Protein AF-A0A1W6BV25-F1 (afdb_monomer_lite)

Structure (mmCIF, N/CA/C/O backbone):
data_AF-A0A1W6BV25-F1
#
_entry.id   AF-A0A1W6BV25-F1
#
loop_
_atom_site.group_PDB
_atom_site.id
_atom_site.type_symbol
_atom_site.label_atom_id
_atom_site.label_alt_id
_atom_site.label_comp_id
_atom_site.label_asym_id
_atom_site.label_entity_id
_atom_site.label_seq_id
_atom_site.pdbx_PDB_ins_code
_atom_site.Cartn_x
_atom_site.Cartn_y
_atom_site.Cartn_z
_atom_site.occupancy
_atom_site.B_iso_or_equiv
_atom_site.auth_seq_id
_atom_site.auth_comp_id
_atom_site.auth_asym_id
_atom_site.auth_atom_id
_atom_site.pdbx_PDB_model_num
ATOM 1 N N . MET A 1 1 ? 6.455 10.824 -81.832 1.00 66.94 1 MET A N 1
ATOM 2 C CA . MET A 1 1 ? 7.373 10.466 -80.732 1.00 66.94 1 MET A CA 1
ATOM 3 C C . MET A 1 1 ? 7.329 11.462 -79.568 1.00 66.94 1 MET A C 1
ATOM 5 O O . MET A 1 1 ? 6.982 11.044 -78.470 1.00 66.94 1 MET A O 1
ATOM 9 N N . ASN A 1 2 ? 7.555 12.766 -79.795 1.00 78.88 2 ASN A N 1
ATOM 10 C CA . ASN A 1 2 ? 7.594 13.779 -78.719 1.00 78.88 2 ASN A CA 1
ATOM 11 C C . ASN A 1 2 ? 6.328 13.860 -77.848 1.00 78.88 2 ASN A C 1
ATOM 13 O O . ASN A 1 2 ? 6.439 14.117 -76.657 1.00 78.88 2 ASN A O 1
ATOM 17 N N . GLU A 1 3 ? 5.134 13.603 -78.393 1.00 84.88 3 GLU A N 1
ATOM 18 C CA . GLU A 1 3 ? 3.893 13.640 -77.601 1.00 84.88 3 GLU A CA 1
ATOM 19 C C . GLU A 1 3 ? 3.804 12.504 -76.570 1.00 84.88 3 GLU A C 1
ATOM 21 O O . GLU A 1 3 ? 3.462 12.767 -75.422 1.00 84.88 3 GLU A O 1
ATOM 26 N N . ASN A 1 4 ? 4.179 11.270 -76.929 1.00 87.50 4 ASN A N 1
ATOM 27 C CA . ASN A 1 4 ? 4.155 10.134 -75.996 1.00 87.50 4 ASN A CA 1
ATOM 28 C C . ASN A 1 4 ? 5.245 10.262 -74.922 1.00 87.50 4 ASN A C 1
ATOM 30 O O . ASN A 1 4 ? 5.002 9.956 -73.757 1.00 87.50 4 ASN A O 1
ATOM 34 N N . VAL A 1 5 ? 6.424 10.763 -75.306 1.00 90.88 5 VAL A N 1
ATOM 35 C CA . VAL A 1 5 ? 7.530 11.045 -74.381 1.00 90.88 5 VAL A CA 1
ATOM 36 C C . VAL A 1 5 ? 7.138 12.145 -73.390 1.00 90.88 5 VAL A C 1
ATOM 38 O O . VAL A 1 5 ? 7.304 11.970 -72.185 1.00 90.88 5 VAL A O 1
ATOM 41 N N . ASN A 1 6 ? 6.541 13.240 -73.871 1.00 90.44 6 ASN A N 1
ATOM 42 C CA . ASN A 1 6 ? 6.071 14.329 -73.013 1.00 90.44 6 ASN A CA 1
ATOM 43 C C . ASN A 1 6 ? 4.923 13.884 -72.098 1.00 90.44 6 ASN A C 1
ATOM 45 O O . ASN A 1 6 ? 4.926 14.223 -70.919 1.00 90.44 6 ASN A O 1
ATOM 49 N N . ALA A 1 7 ? 3.981 13.084 -72.605 1.00 90.19 7 ALA A N 1
ATOM 50 C CA . ALA A 1 7 ? 2.881 12.555 -71.805 1.00 90.19 7 ALA A CA 1
ATOM 51 C C . ALA A 1 7 ? 3.373 11.624 -70.684 1.00 90.19 7 ALA A C 1
ATOM 53 O O . ALA A 1 7 ? 2.868 11.701 -69.566 1.00 90.19 7 ALA A O 1
ATOM 54 N N . PHE A 1 8 ? 4.372 10.775 -70.951 1.00 93.19 8 PHE A N 1
ATOM 55 C CA . PHE A 1 8 ? 4.992 9.947 -69.914 1.00 93.19 8 PHE A CA 1
ATOM 56 C C . PHE A 1 8 ? 5.762 10.805 -68.897 1.00 93.19 8 PHE A C 1
ATOM 58 O O . PHE A 1 8 ? 5.596 10.638 -67.690 1.00 93.19 8 PHE A O 1
ATOM 65 N N . ARG A 1 9 ? 6.531 11.794 -69.372 1.00 93.56 9 ARG A N 1
ATOM 66 C CA . ARG A 1 9 ? 7.283 12.740 -68.533 1.00 93.56 9 ARG A CA 1
ATOM 67 C C . ARG A 1 9 ? 6.384 13.550 -67.592 1.00 93.56 9 ARG A C 1
ATOM 69 O O . ARG A 1 9 ? 6.761 13.780 -66.446 1.00 93.56 9 ARG A O 1
ATOM 76 N N . GLU A 1 10 ? 5.195 13.961 -68.034 1.00 93.88 10 GLU A N 1
ATOM 77 C CA . GLU A 1 10 ? 4.224 14.673 -67.188 1.00 93.88 10 GLU A CA 1
ATOM 78 C C . GLU A 1 10 ? 3.596 13.788 -66.100 1.00 93.88 10 GLU A C 1
ATOM 80 O O . GLU A 1 10 ? 3.205 14.307 -65.056 1.00 93.88 10 GLU A O 1
ATOM 85 N N . LYS A 1 11 ? 3.540 12.464 -66.299 1.00 92.56 11 LYS A N 1
ATOM 86 C CA . LYS A 1 11 ? 3.051 11.507 -65.289 1.00 92.56 11 LYS A CA 1
ATOM 87 C C . LYS A 1 11 ? 4.073 11.209 -64.186 1.00 92.56 11 LYS A C 1
ATOM 89 O O . LYS A 1 11 ? 3.703 10.657 -63.149 1.00 92.56 11 LYS A O 1
ATOM 94 N N . LEU A 1 12 ? 5.344 11.566 -64.379 1.00 92.81 12 LEU A N 1
ATOM 95 C CA . LEU A 1 12 ? 6.364 11.450 -63.338 1.00 92.81 12 LEU A CA 1
ATOM 96 C C . LEU A 1 12 ? 6.155 12.566 -62.305 1.00 92.81 12 LEU A C 1
ATOM 98 O O . LEU A 1 12 ? 6.368 13.743 -62.581 1.00 92.81 12 LEU A O 1
ATOM 102 N N . ASN A 1 13 ? 5.740 12.196 -61.093 1.00 88.19 13 ASN A N 1
ATOM 103 C CA . ASN A 1 13 ? 5.452 13.157 -60.019 1.00 88.19 13 ASN A CA 1
ATOM 104 C C . ASN A 1 13 ? 6.712 13.737 -59.346 1.00 88.19 13 ASN A C 1
ATOM 106 O O . ASN A 1 13 ? 6.602 14.686 -58.572 1.00 88.19 13 ASN A O 1
ATOM 110 N N . ASP A 1 14 ? 7.888 13.172 -59.623 1.00 91.88 14 ASP A N 1
ATOM 111 C CA . ASP A 1 14 ? 9.171 13.591 -59.057 1.00 91.88 14 ASP A CA 1
ATOM 112 C C . ASP A 1 14 ? 10.035 14.262 -60.133 1.00 91.88 14 ASP A C 1
ATOM 114 O O . ASP A 1 14 ? 10.274 13.701 -61.205 1.00 91.88 14 ASP A O 1
ATOM 118 N N . GLU A 1 15 ? 10.518 15.467 -59.841 1.00 91.12 15 GLU A N 1
ATOM 119 C CA . GLU A 1 15 ? 11.381 16.232 -60.740 1.00 91.12 15 GLU A CA 1
ATOM 120 C C . GLU A 1 15 ? 12.754 15.560 -60.925 1.00 91.12 15 GLU A C 1
ATOM 122 O O . GLU A 1 15 ? 13.347 15.656 -61.999 1.00 91.12 15 GLU A O 1
ATOM 127 N N . ALA A 1 16 ? 13.228 14.807 -59.923 1.00 88.50 16 ALA A N 1
ATOM 128 C CA . ALA A 1 16 ? 14.435 13.995 -60.044 1.00 88.50 16 ALA A CA 1
ATOM 129 C C . ALA A 1 16 ? 14.241 12.854 -61.056 1.00 88.50 16 ALA A C 1
ATOM 131 O O . ALA A 1 16 ? 15.104 12.634 -61.904 1.00 88.50 16 ALA A O 1
ATOM 132 N N . LEU A 1 17 ? 13.077 12.189 -61.041 1.00 90.94 17 LEU A N 1
ATOM 133 C CA . LEU A 1 17 ? 12.745 11.154 -62.026 1.00 90.94 17 LEU A CA 1
ATOM 134 C C . LEU A 1 17 ? 12.591 11.732 -63.434 1.00 90.94 17 LEU A C 1
ATOM 136 O O . LEU A 1 17 ? 13.025 11.099 -64.390 1.00 90.94 17 LEU A O 1
ATOM 140 N N . LYS A 1 18 ? 12.033 12.940 -63.586 1.00 94.62 18 LYS A N 1
ATOM 141 C CA . LYS A 1 18 ? 11.995 13.609 -64.898 1.00 94.62 18 LYS A CA 1
ATOM 142 C C . LYS A 1 18 ? 13.395 13.894 -65.431 1.00 94.62 18 LYS A C 1
ATOM 144 O O . LYS A 1 18 ? 13.660 13.616 -66.592 1.00 94.62 18 LYS A O 1
ATOM 149 N N . SER A 1 19 ? 14.292 14.402 -64.585 1.00 90.69 19 SER A N 1
ATOM 150 C CA . SER A 1 19 ? 15.673 14.690 -64.989 1.00 90.69 19 SER A CA 1
ATOM 151 C C . SER A 1 19 ? 16.461 13.423 -65.343 1.00 90.69 19 SER A C 1
ATOM 153 O O . SER A 1 19 ? 17.274 13.447 -66.269 1.00 90.69 19 SER A O 1
ATOM 155 N N . GLU A 1 20 ? 16.244 12.319 -64.624 1.00 89.94 20 GLU A N 1
ATOM 156 C CA . GLU A 1 20 ? 16.843 11.024 -64.967 1.00 89.94 20 GLU A CA 1
ATOM 157 C C . GLU A 1 20 ? 16.265 10.454 -66.271 1.00 89.94 20 GLU A C 1
ATOM 159 O O . GLU A 1 20 ? 17.017 9.943 -67.100 1.00 89.94 20 GLU A O 1
ATOM 164 N N . PHE A 1 21 ? 14.954 10.592 -66.489 1.00 93.94 21 PHE A N 1
ATOM 165 C CA . PHE A 1 21 ? 14.294 10.189 -67.731 1.00 93.94 21 PHE A CA 1
ATOM 166 C C . PHE A 1 21 ? 14.814 10.980 -68.941 1.00 93.94 21 PHE A C 1
ATOM 168 O O . PHE A 1 21 ? 15.122 10.386 -69.973 1.00 93.94 21 PHE A O 1
ATOM 175 N N . ASP A 1 22 ? 14.992 12.296 -68.801 1.00 92.50 22 ASP A N 1
ATOM 176 C CA . ASP A 1 22 ? 15.565 13.153 -69.846 1.00 92.50 22 ASP A CA 1
ATOM 177 C C . ASP A 1 22 ? 17.017 12.743 -70.173 1.00 92.50 22 ASP A C 1
ATOM 179 O O . ASP A 1 22 ? 17.391 12.653 -71.342 1.00 92.50 22 ASP A O 1
ATOM 183 N N . SER A 1 23 ? 17.813 12.390 -69.153 1.00 88.00 23 SER A N 1
ATOM 184 C CA . SER A 1 23 ? 19.194 11.904 -69.336 1.00 88.00 23 SER A CA 1
ATOM 185 C C . SER A 1 23 ? 19.249 10.538 -70.040 1.00 88.00 23 SER A C 1
ATOM 187 O O . SER A 1 23 ? 20.166 10.257 -70.817 1.00 88.00 23 SER A O 1
ATOM 189 N N . LEU A 1 24 ? 18.258 9.674 -69.791 1.00 89.69 24 LEU A N 1
ATOM 190 C CA . LEU A 1 24 ? 18.098 8.404 -70.501 1.00 89.69 24 LEU A CA 1
ATOM 191 C C . LEU A 1 24 ? 17.751 8.609 -71.977 1.00 89.69 24 LEU A C 1
ATOM 193 O O . LEU A 1 24 ? 18.294 7.902 -72.822 1.00 89.69 24 LEU A O 1
ATOM 197 N N . LEU A 1 25 ? 16.886 9.572 -72.301 1.00 88.75 25 LEU A N 1
ATOM 198 C CA . LEU A 1 25 ? 16.549 9.898 -73.690 1.00 88.75 25 LEU A CA 1
ATOM 199 C C . LEU A 1 25 ? 17.757 10.452 -74.451 1.00 88.75 25 LEU A C 1
ATOM 201 O O . LEU A 1 25 ? 18.022 10.011 -75.567 1.00 88.75 25 LEU A O 1
ATOM 205 N N . GLU A 1 26 ? 18.536 11.336 -73.827 1.00 87.56 26 GLU A N 1
ATOM 206 C CA . GLU A 1 26 ? 19.781 11.856 -74.409 1.00 87.56 26 GLU A CA 1
ATOM 207 C C . GLU A 1 26 ? 20.812 10.736 -74.642 1.00 87.56 26 GLU A C 1
ATOM 209 O O . GLU A 1 26 ? 21.508 10.703 -75.659 1.00 87.56 26 GLU A O 1
ATOM 214 N N . SER A 1 27 ? 20.873 9.751 -73.742 1.00 83.81 27 SER A N 1
ATOM 215 C CA . SER A 1 27 ? 21.713 8.559 -73.930 1.00 83.81 27 SER A CA 1
ATOM 216 C C . SER A 1 27 ? 21.221 7.676 -75.089 1.00 83.81 27 SER A C 1
ATOM 218 O O . SER A 1 27 ? 22.029 7.019 -75.751 1.00 83.81 27 SER A O 1
ATOM 220 N N . LEU A 1 28 ? 19.909 7.673 -75.358 1.00 81.81 28 LEU A N 1
ATOM 221 C CA . LEU A 1 28 ? 19.274 6.872 -76.413 1.00 81.81 28 LEU A CA 1
ATOM 222 C C . LEU A 1 28 ? 19.534 7.444 -77.794 1.00 81.81 28 LEU A C 1
ATOM 224 O O . LEU A 1 28 ? 19.819 6.683 -78.719 1.00 81.81 28 LEU A O 1
ATOM 228 N N . GLU A 1 29 ? 19.527 8.767 -77.916 1.00 80.19 29 GLU A N 1
ATOM 229 C CA . GLU A 1 29 ? 19.915 9.458 -79.146 1.00 80.19 29 GLU A CA 1
ATOM 230 C C . GLU A 1 29 ? 21.387 9.215 -79.512 1.00 80.19 29 GLU A C 1
ATOM 232 O O . GLU A 1 29 ? 21.721 9.152 -80.694 1.00 80.19 29 GLU A O 1
ATOM 237 N N . ASN A 1 30 ? 22.253 8.988 -78.520 1.00 80.44 30 ASN A N 1
ATOM 238 C CA . ASN A 1 30 ? 23.682 8.748 -78.726 1.00 80.44 30 ASN A CA 1
ATOM 239 C C . ASN A 1 30 ? 24.064 7.264 -78.956 1.00 80.44 30 ASN A C 1
ATOM 241 O O . ASN A 1 30 ? 25.251 6.961 -79.022 1.00 80.44 30 ASN A O 1
ATOM 245 N N . GLU A 1 31 ? 23.096 6.342 -79.094 1.00 72.88 31 GLU A N 1
ATOM 246 C CA . GLU A 1 31 ? 23.300 4.875 -79.207 1.00 72.88 31 GLU A CA 1
ATOM 247 C C . GLU A 1 31 ? 24.013 4.226 -77.986 1.00 72.88 31 GLU A C 1
ATOM 249 O O . GLU A 1 31 ? 24.563 3.129 -78.088 1.00 72.88 31 GLU A O 1
ATOM 254 N N . ILE A 1 32 ? 23.967 4.849 -76.797 1.00 65.94 32 ILE A N 1
ATOM 255 C CA . ILE A 1 32 ? 24.616 4.352 -75.564 1.00 65.94 32 ILE A CA 1
ATOM 256 C C . ILE A 1 32 ? 23.557 4.044 -74.490 1.00 65.94 32 ILE A C 1
ATOM 258 O O . ILE A 1 32 ? 23.618 4.563 -73.376 1.00 65.94 32 ILE A O 1
ATOM 262 N N . LEU A 1 33 ? 22.564 3.194 -74.784 1.00 74.69 33 LEU A N 1
ATOM 263 C CA . LEU A 1 33 ? 21.790 2.572 -73.697 1.00 74.69 33 LEU A CA 1
ATOM 264 C C . LEU A 1 33 ? 22.342 1.200 -73.368 1.00 74.69 33 LEU A C 1
ATOM 266 O O . LEU A 1 33 ? 22.207 0.258 -74.145 1.00 74.69 33 LEU A O 1
ATOM 270 N N . SER A 1 34 ? 22.894 1.081 -72.164 1.00 80.50 34 SER A N 1
ATOM 271 C CA . SER A 1 34 ? 23.005 -0.208 -71.501 1.00 80.50 34 SER A CA 1
ATOM 272 C C . SER A 1 34 ? 21.633 -0.612 -70.950 1.00 80.50 34 SER A C 1
ATOM 274 O O . SER A 1 34 ? 20.889 0.217 -70.418 1.00 80.50 34 SER A O 1
ATOM 276 N N . ASP A 1 35 ? 21.311 -1.906 -71.023 1.00 84.44 35 ASP A N 1
ATOM 277 C CA . ASP A 1 35 ? 20.112 -2.461 -70.377 1.00 84.44 35 ASP A CA 1
ATOM 278 C C . ASP A 1 35 ? 20.118 -2.206 -68.855 1.00 84.44 35 ASP A C 1
ATOM 280 O O . ASP A 1 35 ? 19.070 -2.133 -68.218 1.00 84.44 35 ASP A O 1
ATOM 284 N N . GLU A 1 36 ? 21.302 -2.010 -68.270 1.00 85.12 36 GLU A N 1
ATOM 285 C CA . GLU A 1 36 ? 21.489 -1.670 -66.861 1.00 85.12 36 GLU A CA 1
ATOM 286 C C . GLU A 1 36 ? 20.904 -0.294 -66.505 1.00 85.12 36 GLU A C 1
ATOM 288 O O . GLU A 1 36 ? 20.168 -0.187 -65.524 1.00 85.12 36 GLU A O 1
ATOM 293 N N . ASN A 1 37 ? 21.127 0.734 -67.334 1.00 84.06 37 ASN A N 1
ATOM 294 C CA . ASN A 1 37 ? 20.572 2.073 -67.101 1.00 84.06 37 ASN A CA 1
ATOM 295 C C . ASN A 1 37 ? 19.041 2.090 -67.256 1.00 84.06 37 ASN A C 1
ATOM 297 O O . ASN A 1 37 ? 18.346 2.747 -66.479 1.00 84.06 37 ASN A O 1
ATOM 301 N N . VAL A 1 38 ? 18.509 1.324 -68.218 1.00 89.00 38 VAL A N 1
ATOM 302 C CA . VAL A 1 38 ? 17.057 1.142 -68.408 1.00 89.00 38 VAL A CA 1
ATOM 303 C C . VAL A 1 38 ? 16.435 0.487 -67.177 1.00 89.00 38 VAL A C 1
ATOM 305 O O . VAL A 1 38 ? 15.445 0.984 -66.642 1.00 89.00 38 VAL A O 1
ATOM 308 N N . ASN A 1 39 ? 17.028 -0.611 -66.704 1.00 89.06 39 ASN A N 1
ATOM 309 C CA . ASN A 1 39 ? 16.516 -1.359 -65.559 1.00 89.06 39 ASN A CA 1
ATOM 310 C C . ASN A 1 39 ? 16.614 -0.555 -64.257 1.00 89.06 39 ASN A C 1
ATOM 312 O O . ASN A 1 39 ? 15.683 -0.580 -63.453 1.00 89.06 39 ASN A O 1
ATOM 316 N N . ALA A 1 40 ? 17.697 0.204 -64.068 1.00 87.62 40 ALA A N 1
ATOM 317 C CA . ALA A 1 40 ? 17.875 1.056 -62.898 1.00 87.62 40 ALA A CA 1
ATOM 318 C C . ALA A 1 40 ? 16.790 2.140 -62.801 1.00 87.62 40 ALA A C 1
ATOM 320 O O . ALA A 1 40 ? 16.255 2.374 -61.719 1.00 87.62 40 ALA A O 1
ATOM 321 N N . PHE A 1 41 ? 16.426 2.775 -63.919 1.00 91.81 41 PHE A N 1
ATOM 322 C CA . PHE A 1 41 ? 15.326 3.741 -63.938 1.00 91.81 41 PHE A CA 1
ATOM 323 C C . PHE A 1 41 ? 13.962 3.067 -63.761 1.00 91.81 41 PHE A C 1
ATOM 325 O O . PHE A 1 41 ? 13.136 3.538 -62.979 1.00 91.81 41 PHE A O 1
ATOM 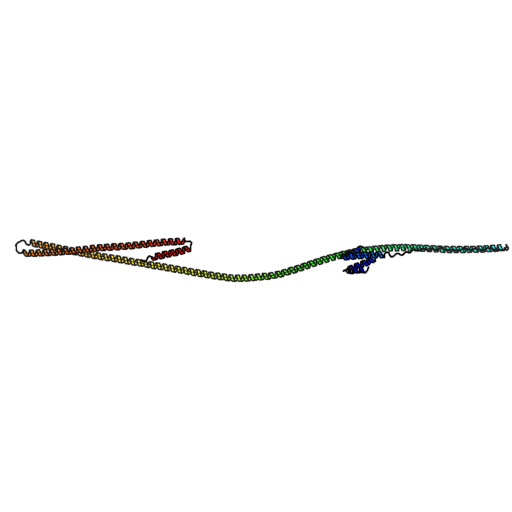332 N N . ARG A 1 42 ? 13.749 1.919 -64.415 1.00 92.88 42 ARG A N 1
ATOM 333 C CA . ARG A 1 42 ? 12.519 1.125 -64.299 1.00 92.88 42 ARG A CA 1
ATOM 334 C C . ARG A 1 42 ? 12.214 0.733 -62.852 1.00 92.88 42 ARG A C 1
ATOM 336 O O . ARG A 1 42 ? 11.060 0.814 -62.443 1.00 92.88 42 ARG A O 1
ATOM 343 N N . GLU A 1 43 ? 13.216 0.351 -62.060 1.00 92.75 43 GLU A N 1
ATOM 344 C CA . GLU A 1 43 ? 13.011 -0.006 -60.647 1.00 92.75 43 GLU A CA 1
ATOM 345 C C . GLU A 1 43 ? 12.679 1.186 -59.740 1.00 92.75 43 GLU A C 1
ATOM 347 O O . GLU A 1 43 ? 12.042 1.001 -58.705 1.00 92.75 43 GLU A O 1
ATOM 352 N N . LYS A 1 44 ? 13.037 2.416 -60.134 1.00 90.69 44 LYS A N 1
ATOM 353 C CA . LYS A 1 44 ? 12.674 3.634 -59.390 1.00 90.69 44 LYS A CA 1
ATOM 354 C C . LYS A 1 44 ? 11.226 4.080 -59.624 1.00 90.69 44 LYS A C 1
ATOM 356 O O . LYS A 1 44 ? 10.721 4.929 -58.889 1.00 90.69 44 LYS A O 1
ATOM 361 N N . LEU A 1 45 ? 10.541 3.525 -60.626 1.00 91.88 45 LEU A N 1
ATOM 362 C CA . LEU A 1 45 ? 9.115 3.762 -60.834 1.00 91.88 45 LEU A CA 1
ATOM 363 C C . LEU A 1 45 ? 8.316 2.958 -59.798 1.00 91.88 45 LEU A C 1
ATOM 365 O O . LEU A 1 45 ? 8.250 1.735 -59.856 1.00 91.88 45 LEU A O 1
ATOM 369 N N . ASN A 1 46 ? 7.684 3.648 -58.848 1.00 87.25 46 ASN A N 1
ATOM 370 C CA . ASN A 1 46 ? 6.938 3.010 -57.752 1.00 87.25 46 ASN A CA 1
ATOM 371 C C . ASN A 1 46 ? 5.566 2.439 -58.165 1.00 87.25 46 ASN A C 1
ATOM 373 O O . ASN A 1 46 ? 4.905 1.799 -57.349 1.00 87.25 46 ASN A O 1
ATOM 377 N N . ASP A 1 47 ? 5.122 2.689 -59.399 1.00 91.88 47 ASP A N 1
ATOM 378 C CA . ASP A 1 47 ? 3.830 2.246 -59.926 1.00 91.88 47 ASP A CA 1
ATOM 379 C C . ASP A 1 47 ? 4.040 1.265 -61.086 1.00 91.88 47 ASP A C 1
ATOM 381 O O . ASP A 1 47 ? 4.706 1.580 -62.075 1.00 91.88 47 ASP A O 1
ATOM 385 N N . GLU A 1 48 ? 3.444 0.079 -60.976 1.00 91.69 48 GLU A N 1
ATOM 386 C CA . GLU A 1 48 ? 3.514 -0.967 -61.998 1.00 91.69 48 GLU A CA 1
ATOM 387 C C . GLU A 1 48 ? 2.862 -0.523 -63.320 1.00 91.69 48 GLU A C 1
ATOM 389 O O . GLU A 1 48 ? 3.305 -0.922 -64.399 1.00 91.69 48 GLU A O 1
ATOM 394 N N . ALA A 1 49 ? 1.858 0.362 -63.263 1.00 90.12 49 ALA A N 1
ATOM 395 C CA . ALA A 1 49 ? 1.269 0.966 -64.454 1.00 90.12 49 ALA A CA 1
ATOM 396 C C . ALA A 1 49 ? 2.274 1.881 -65.173 1.00 90.12 49 ALA A C 1
ATOM 398 O O . ALA A 1 49 ? 2.369 1.841 -66.399 1.00 90.12 49 ALA A O 1
ATOM 399 N N . LEU A 1 50 ? 3.083 2.641 -64.423 1.00 90.69 50 LEU A N 1
ATOM 400 C CA . LEU A 1 50 ? 4.156 3.462 -64.993 1.00 90.69 50 LEU A CA 1
ATOM 401 C C . LEU A 1 50 ? 5.295 2.601 -65.544 1.00 90.69 50 LEU A C 1
ATOM 403 O O . LEU A 1 50 ? 5.821 2.929 -66.604 1.00 90.69 50 LEU A O 1
ATOM 407 N N . LYS A 1 51 ? 5.645 1.483 -64.889 1.00 94.56 51 LYS A N 1
ATOM 408 C CA . LYS A 1 51 ? 6.620 0.519 -65.434 1.00 94.56 51 LYS A CA 1
ATOM 409 C C . LYS A 1 51 ? 6.152 -0.042 -66.781 1.00 94.56 51 LYS A C 1
ATOM 411 O O . LYS A 1 51 ? 6.919 -0.055 -67.737 1.00 94.56 51 LYS A O 1
ATOM 416 N N . SER A 1 52 ? 4.882 -0.437 -66.885 1.00 91.50 52 SER A N 1
ATOM 417 C CA . SER A 1 52 ? 4.315 -0.979 -68.127 1.00 91.50 52 SER A CA 1
ATOM 418 C C . SER A 1 52 ? 4.201 0.064 -69.251 1.00 91.50 52 SER A C 1
ATOM 420 O O . SER A 1 52 ? 4.471 -0.251 -70.415 1.00 91.50 52 SER A O 1
ATOM 422 N N . GLU A 1 53 ? 3.840 1.311 -68.924 1.00 92.19 53 GLU A N 1
ATOM 423 C CA . GLU A 1 53 ? 3.844 2.415 -69.893 1.00 92.19 53 GLU A CA 1
ATOM 424 C C . GLU A 1 53 ? 5.266 2.759 -70.364 1.00 92.19 53 GLU A C 1
ATOM 426 O O . GLU A 1 53 ? 5.471 2.983 -71.559 1.00 92.19 53 GLU A O 1
ATOM 431 N N . PHE A 1 54 ? 6.251 2.746 -69.459 1.00 94.81 54 PHE A N 1
ATOM 432 C CA . PHE A 1 54 ? 7.663 2.954 -69.786 1.00 94.81 54 PHE A CA 1
ATOM 433 C C . PHE A 1 54 ? 8.198 1.868 -70.727 1.00 94.81 54 PHE A C 1
ATOM 435 O O . PHE A 1 54 ? 8.820 2.192 -71.737 1.00 94.81 54 PHE A O 1
ATOM 442 N N . ASP A 1 55 ? 7.902 0.594 -70.450 1.00 93.00 55 ASP A N 1
ATOM 443 C CA . ASP A 1 55 ? 8.319 -0.533 -71.294 1.00 93.00 55 ASP A CA 1
ATOM 444 C C . ASP A 1 55 ? 7.729 -0.409 -72.717 1.00 93.00 55 ASP A C 1
ATOM 446 O O . ASP A 1 55 ? 8.445 -0.568 -73.709 1.00 93.00 55 ASP A O 1
ATOM 450 N N . SER A 1 56 ? 6.451 -0.019 -72.830 1.00 92.69 56 SER A N 1
ATOM 451 C CA . SER A 1 56 ? 5.782 0.216 -74.125 1.00 92.69 56 SER A CA 1
ATOM 452 C C . SER A 1 56 ? 6.381 1.404 -74.893 1.00 92.69 56 SER A C 1
ATOM 454 O O . SER A 1 56 ? 6.497 1.376 -76.125 1.00 92.69 56 SER A O 1
ATOM 456 N N . LEU A 1 57 ? 6.772 2.463 -74.174 1.00 92.50 57 LEU A N 1
ATOM 457 C CA . LEU A 1 57 ? 7.459 3.619 -74.745 1.00 92.50 57 LEU A CA 1
ATOM 458 C C . LEU A 1 57 ? 8.842 3.214 -75.279 1.00 92.50 57 LEU A C 1
ATOM 460 O O . LEU A 1 57 ? 9.182 3.563 -76.407 1.00 92.50 57 LEU A O 1
ATOM 464 N N . LEU A 1 58 ? 9.611 2.440 -74.509 1.00 89.75 58 LEU A N 1
ATOM 465 C CA . LEU A 1 58 ? 10.948 1.979 -74.888 1.00 89.75 58 LEU A CA 1
ATOM 466 C C . LEU A 1 58 ? 10.914 1.076 -76.131 1.00 89.75 58 LEU A C 1
ATOM 468 O O . LEU A 1 58 ? 11.757 1.205 -77.019 1.00 89.75 58 LEU A O 1
ATOM 472 N N . GLU A 1 59 ? 9.926 0.185 -76.219 1.00 89.81 59 GLU A N 1
ATOM 473 C CA . GLU A 1 59 ? 9.725 -0.682 -77.384 1.00 89.81 59 GLU A CA 1
ATOM 474 C C . GLU A 1 59 ? 9.377 0.132 -78.640 1.00 89.81 59 GLU A C 1
ATOM 476 O O . GLU A 1 59 ? 9.935 -0.109 -79.712 1.00 89.81 59 GLU A O 1
ATOM 481 N N . SER A 1 60 ? 8.547 1.172 -78.490 1.00 88.25 60 SER A N 1
ATOM 482 C CA . SER A 1 60 ? 8.229 2.110 -79.575 1.00 88.25 60 SER A CA 1
ATOM 483 C C . SER A 1 60 ? 9.465 2.892 -80.045 1.00 88.25 60 SER A C 1
ATOM 485 O O . SER A 1 60 ? 9.688 3.020 -81.248 1.00 88.25 60 SER A O 1
ATOM 487 N N . LEU A 1 61 ? 10.306 3.359 -79.112 1.00 85.25 61 LEU A N 1
ATOM 488 C CA . LEU A 1 61 ? 11.553 4.077 -79.408 1.00 85.25 61 LEU A CA 1
ATOM 489 C C . LEU A 1 61 ? 12.564 3.195 -80.162 1.00 85.25 61 LEU A C 1
ATOM 491 O O . LEU A 1 61 ? 13.151 3.630 -81.154 1.00 85.25 61 LEU A O 1
ATOM 495 N N . LYS A 1 62 ? 12.729 1.933 -79.740 1.00 84.25 62 LYS A N 1
ATOM 496 C CA . LYS A 1 62 ? 13.607 0.957 -80.413 1.00 84.25 62 LYS A CA 1
ATOM 497 C C . LYS A 1 62 ? 13.105 0.597 -81.815 1.00 84.25 62 LYS A C 1
ATOM 499 O O . LYS A 1 62 ? 13.909 0.443 -82.736 1.00 84.25 62 LYS A O 1
ATOM 504 N N . ALA A 1 63 ? 11.788 0.466 -81.996 1.00 81.44 63 ALA A N 1
ATOM 505 C CA . ALA A 1 63 ? 11.195 0.194 -83.304 1.00 81.44 63 ALA A CA 1
ATOM 506 C C . ALA A 1 63 ? 11.459 1.339 -84.300 1.00 81.44 63 ALA A C 1
ATOM 508 O O . ALA A 1 63 ? 11.804 1.077 -85.452 1.00 81.44 63 ALA A O 1
ATOM 509 N N . GLU A 1 64 ? 11.369 2.593 -83.846 1.00 77.62 64 GLU A N 1
ATOM 510 C CA . GLU A 1 64 ? 11.567 3.778 -84.688 1.00 77.62 64 GLU A CA 1
ATOM 511 C C . GLU A 1 64 ? 13.050 3.991 -85.070 1.00 77.62 64 GLU A C 1
ATOM 513 O O . GLU A 1 64 ? 13.350 4.311 -86.226 1.00 77.62 64 GLU A O 1
ATOM 518 N N . GLN A 1 65 ? 13.990 3.700 -84.157 1.00 73.69 65 GLN A N 1
ATOM 519 C CA . GLN A 1 65 ? 15.439 3.703 -84.436 1.00 73.69 65 GLN A CA 1
ATOM 520 C C . GLN A 1 65 ? 15.826 2.712 -85.545 1.00 73.69 65 GLN A C 1
ATOM 522 O O . GLN A 1 65 ? 16.614 3.040 -86.435 1.00 73.69 65 GLN A O 1
ATOM 527 N N . ASN A 1 66 ? 15.229 1.517 -85.545 1.00 69.44 66 ASN A N 1
ATOM 528 C CA . ASN A 1 66 ? 15.496 0.509 -86.572 1.00 69.44 66 ASN A CA 1
ATOM 529 C C . ASN A 1 66 ? 14.975 0.922 -87.959 1.00 69.44 66 ASN A C 1
ATOM 531 O O . ASN A 1 66 ? 15.594 0.582 -88.963 1.00 69.44 66 ASN A O 1
ATOM 535 N N . THR A 1 67 ? 13.904 1.718 -88.041 1.00 66.56 67 THR A N 1
ATOM 536 C CA . THR A 1 67 ? 13.404 2.251 -89.322 1.00 66.56 67 THR A CA 1
ATOM 537 C C . THR A 1 67 ? 14.245 3.384 -89.919 1.00 66.56 67 THR A C 1
ATOM 539 O O . THR A 1 67 ? 14.155 3.613 -91.123 1.00 66.56 67 THR A O 1
ATOM 542 N N . GLN A 1 68 ? 15.086 4.079 -89.141 1.00 58.94 68 GLN A N 1
ATOM 543 C CA . GLN A 1 68 ? 15.968 5.136 -89.671 1.00 58.94 68 GLN A CA 1
ATOM 544 C C . GLN A 1 68 ? 17.301 4.603 -90.231 1.00 58.94 68 GLN A C 1
ATOM 546 O O . GLN A 1 68 ? 17.933 5.276 -91.049 1.00 58.94 68 GLN A O 1
ATOM 551 N N . LYS A 1 69 ? 17.715 3.383 -89.856 1.00 55.09 69 LYS A N 1
ATOM 552 C CA . LYS A 1 69 ? 18.999 2.785 -90.273 1.00 55.09 69 LYS A CA 1
ATOM 553 C C . LYS A 1 69 ? 18.983 2.194 -91.696 1.00 55.09 69 LYS A C 1
ATOM 555 O O . LYS A 1 69 ? 20.046 2.003 -92.276 1.00 55.09 69 LYS A O 1
ATOM 560 N N . ASP A 1 70 ? 17.803 2.007 -92.295 1.00 48.03 70 ASP A N 1
ATOM 561 C CA . ASP A 1 70 ? 17.618 1.388 -93.623 1.00 48.03 70 ASP A CA 1
ATOM 562 C C . ASP A 1 70 ? 17.563 2.377 -94.813 1.00 48.03 70 ASP A C 1
ATOM 564 O O . ASP A 1 70 ? 17.331 1.972 -95.952 1.00 48.03 70 ASP A O 1
ATOM 568 N N . THR A 1 71 ? 17.811 3.677 -94.600 1.00 49.53 71 THR A N 1
ATOM 569 C CA . THR A 1 71 ? 17.707 4.705 -95.668 1.00 49.53 71 THR A CA 1
ATOM 570 C C . THR A 1 71 ? 19.000 5.435 -96.055 1.00 49.53 71 THR A C 1
ATOM 572 O O . THR A 1 71 ? 18.933 6.444 -96.754 1.00 49.53 71 THR A O 1
ATOM 575 N N . ALA A 1 72 ? 20.190 4.940 -95.700 1.00 41.03 72 ALA A N 1
ATOM 576 C CA . ALA A 1 72 ? 21.449 5.589 -96.093 1.00 41.03 72 ALA A CA 1
ATOM 577 C C . ALA A 1 72 ? 22.469 4.614 -96.706 1.00 41.03 72 ALA A C 1
ATOM 579 O O . ALA A 1 72 ? 23.320 4.060 -96.017 1.00 41.03 72 ALA A O 1
ATOM 580 N N . GLN A 1 73 ? 22.431 4.469 -98.033 1.00 38.66 73 GLN A N 1
ATOM 581 C CA . GLN A 1 73 ? 23.525 3.903 -98.824 1.00 38.66 73 GLN A CA 1
ATOM 582 C C . GLN A 1 73 ? 23.815 4.830 -100.017 1.00 38.66 73 GLN A C 1
ATOM 584 O O . GLN A 1 73 ? 22.895 5.116 -100.785 1.00 38.66 73 GLN A O 1
ATOM 589 N N . PRO A 1 74 ? 25.068 5.278 -100.223 1.00 43.75 74 PRO A N 1
ATOM 590 C CA . PRO A 1 74 ? 25.521 5.724 -101.529 1.00 43.75 74 PRO A CA 1
ATOM 591 C C . PRO A 1 74 ? 26.604 4.796 -102.096 1.00 43.75 74 PRO A C 1
ATOM 593 O O . PRO A 1 74 ? 27.610 4.484 -101.460 1.00 43.75 74 PRO A O 1
ATOM 596 N N . ASP A 1 75 ? 26.340 4.382 -103.329 1.00 43.88 75 ASP A N 1
ATOM 597 C CA . ASP A 1 75 ? 27.251 3.829 -104.330 1.00 43.88 75 ASP A CA 1
ATOM 598 C C . ASP A 1 75 ? 28.349 4.853 -104.694 1.00 43.88 75 ASP A C 1
ATOM 600 O O . ASP A 1 75 ? 28.047 6.047 -104.676 1.00 43.88 75 ASP A O 1
ATOM 604 N N . LEU A 1 76 ? 29.569 4.412 -105.059 1.00 36.84 76 LEU A N 1
ATOM 605 C CA . LEU A 1 76 ? 30.440 5.045 -106.080 1.00 36.84 76 LEU A CA 1
ATOM 606 C C . LEU A 1 76 ? 31.799 4.322 -106.266 1.00 36.84 76 LEU A C 1
ATOM 608 O O . LEU A 1 76 ? 32.599 4.179 -105.341 1.00 36.84 76 LEU A O 1
ATOM 612 N N . GLN A 1 77 ? 32.044 3.916 -107.518 1.00 40.44 77 GLN A N 1
ATOM 613 C CA . GLN A 1 77 ? 33.299 3.438 -108.124 1.00 40.44 77 GLN A CA 1
ATOM 614 C C . GLN A 1 77 ? 34.114 4.595 -108.775 1.00 40.44 77 GLN A C 1
ATOM 616 O O . GLN A 1 77 ? 33.619 5.715 -108.843 1.00 40.44 77 GLN A O 1
ATOM 621 N N . GLU A 1 78 ? 35.293 4.254 -109.347 1.00 33.41 78 GLU A N 1
ATOM 622 C CA . GLU A 1 78 ? 36.203 5.005 -110.271 1.00 33.41 78 GLU A CA 1
ATOM 623 C C . GLU A 1 78 ? 37.275 5.933 -109.638 1.00 33.41 78 GLU A C 1
ATOM 625 O O . GLU A 1 78 ? 36.989 6.670 -108.709 1.00 33.41 78 GLU A O 1
ATOM 630 N N . SER A 1 79 ? 38.547 6.033 -110.080 1.00 36.16 79 SER A N 1
ATOM 631 C CA . SER A 1 79 ? 39.260 5.619 -111.312 1.00 36.16 79 SER A CA 1
ATOM 632 C C . SER A 1 79 ? 40.806 5.730 -111.168 1.00 36.16 79 SER A C 1
ATOM 634 O O . SER A 1 79 ? 41.310 6.588 -110.445 1.00 36.16 79 SER A O 1
ATOM 636 N N . GLU A 1 80 ? 41.559 4.906 -111.915 1.00 36.44 80 GLU A N 1
ATOM 637 C CA . GLU A 1 80 ? 43.009 5.018 -112.205 1.00 36.44 80 GLU A CA 1
ATOM 638 C C . GLU A 1 80 ? 43.269 5.826 -113.500 1.00 36.44 80 GLU A C 1
ATOM 640 O O . GLU A 1 80 ? 42.438 5.797 -114.409 1.00 36.44 80 GLU A O 1
ATOM 645 N N . LYS A 1 81 ? 44.450 6.466 -113.662 1.00 36.84 81 LYS A N 1
ATOM 646 C CA . LYS A 1 81 ? 44.973 6.888 -114.988 1.00 36.84 81 LYS A CA 1
ATOM 647 C C . LYS A 1 81 ? 46.512 6.984 -115.091 1.00 36.84 81 LYS A C 1
ATOM 649 O O . LYS A 1 81 ? 47.163 7.703 -114.339 1.00 36.84 81 LYS A O 1
ATOM 654 N N . GLN A 1 82 ? 47.032 6.289 -116.109 1.00 36.75 82 GLN A N 1
ATOM 655 C CA . GLN A 1 82 ? 48.394 6.216 -116.682 1.00 36.75 82 GLN A CA 1
ATOM 656 C C . GLN A 1 82 ? 48.832 7.464 -117.487 1.00 36.75 82 GLN A C 1
ATOM 658 O O . GLN A 1 82 ? 47.988 8.197 -118.008 1.00 36.75 82 GLN A O 1
ATOM 663 N N . LYS A 1 83 ? 50.153 7.622 -117.721 1.00 33.75 83 LYS A N 1
ATOM 664 C CA . LYS A 1 83 ? 50.720 8.428 -118.829 1.00 33.75 83 LYS A CA 1
ATOM 665 C C . LYS A 1 83 ? 52.085 7.900 -119.330 1.00 33.75 83 LYS A C 1
ATOM 667 O O . LYS A 1 83 ? 52.994 7.708 -118.529 1.00 33.75 83 LYS A O 1
ATOM 672 N N . ASP A 1 84 ? 52.188 7.715 -120.650 1.00 32.94 84 ASP A N 1
ATOM 673 C CA . ASP A 1 84 ? 53.344 7.264 -121.461 1.00 32.94 84 ASP A CA 1
ATOM 674 C C . ASP A 1 84 ? 54.361 8.383 -121.828 1.00 32.94 84 ASP A C 1
ATOM 676 O O . ASP A 1 84 ? 54.000 9.566 -121.774 1.00 32.94 84 ASP A O 1
ATOM 680 N N . PRO A 1 85 ? 55.593 8.044 -122.292 1.00 44.50 85 PRO A N 1
ATOM 681 C CA . PRO A 1 85 ? 56.618 8.984 -122.773 1.00 44.50 85 PRO A CA 1
ATOM 682 C C . PRO A 1 85 ? 56.740 9.068 -124.319 1.00 44.50 85 PRO A C 1
ATOM 684 O O . PRO A 1 85 ? 56.452 8.113 -125.037 1.00 44.50 85 PRO A O 1
ATOM 687 N N . GLN A 1 86 ? 57.239 10.199 -124.844 1.00 35.41 86 GLN A N 1
ATOM 688 C CA . GLN A 1 86 ? 57.541 10.423 -126.273 1.00 35.41 86 GLN A CA 1
ATOM 689 C C . GLN A 1 86 ? 59.031 10.733 -126.526 1.00 35.41 86 GLN A C 1
ATOM 691 O O . GLN A 1 86 ? 59.631 11.544 -125.825 1.00 35.41 86 GLN A O 1
ATOM 696 N N . SER A 1 87 ? 59.577 10.144 -127.599 1.00 41.59 87 SER A N 1
ATOM 697 C CA . SER A 1 87 ? 60.861 10.454 -128.257 1.00 41.59 87 SER A CA 1
ATOM 698 C C . SER A 1 87 ? 60.605 10.974 -129.684 1.00 41.59 87 SER A C 1
ATOM 700 O O . SER A 1 87 ? 59.651 10.523 -130.319 1.00 41.59 87 SER A O 1
ATOM 702 N N . PRO A 1 88 ? 61.470 11.845 -130.231 1.00 45.00 88 PRO A N 1
ATOM 703 C CA . PRO A 1 88 ? 61.756 11.880 -131.682 1.00 45.00 88 PRO A CA 1
ATOM 704 C C . PRO A 1 88 ? 63.260 12.151 -131.956 1.00 45.00 88 PRO A C 1
ATOM 706 O O . PRO A 1 88 ? 63.979 12.541 -131.046 1.00 45.00 88 PRO A O 1
ATOM 709 N N . HIS A 1 89 ? 63.874 12.073 -133.140 1.00 34.06 89 HIS A N 1
ATOM 710 C CA . HIS A 1 89 ? 63.682 11.484 -134.474 1.00 34.06 89 HIS A CA 1
ATOM 711 C C . HIS A 1 89 ? 64.988 11.873 -135.232 1.00 34.06 89 HIS A C 1
ATOM 713 O O . HIS A 1 89 ? 65.530 12.949 -134.984 1.00 34.06 89 HIS A O 1
ATOM 719 N N . ILE A 1 90 ? 65.542 11.001 -136.082 1.00 40.06 90 ILE A N 1
ATOM 720 C CA . ILE A 1 90 ? 66.821 11.186 -136.807 1.00 40.06 90 ILE A CA 1
ATOM 721 C C . ILE A 1 90 ? 66.518 11.540 -138.273 1.00 40.06 90 ILE A C 1
ATOM 723 O O . ILE A 1 90 ? 65.679 10.872 -138.870 1.00 40.06 90 ILE A O 1
ATOM 727 N N . GLU A 1 91 ? 67.248 12.492 -138.871 1.00 33.44 91 GLU A N 1
ATOM 728 C CA . GLU A 1 91 ? 67.271 12.759 -140.326 1.00 33.44 91 GLU A CA 1
ATOM 729 C C . GLU A 1 91 ? 68.701 13.069 -140.855 1.00 33.44 91 GLU A C 1
ATOM 731 O O . GLU A 1 91 ? 69.586 13.373 -140.050 1.00 33.44 91 GLU A O 1
ATOM 736 N N . PRO A 1 92 ? 68.974 12.927 -142.178 1.00 45.38 92 PRO A N 1
ATOM 737 C CA . PRO A 1 92 ? 70.258 12.439 -142.703 1.00 45.38 92 PRO A CA 1
ATOM 738 C C . PRO A 1 92 ? 71.113 13.441 -143.525 1.00 45.38 92 PRO A C 1
ATOM 740 O O . PRO A 1 92 ? 70.658 14.498 -143.952 1.00 45.38 92 PRO A O 1
ATOM 743 N N . LEU A 1 93 ? 72.373 13.045 -143.783 1.00 40.34 93 LEU A N 1
ATOM 744 C CA . LEU A 1 93 ? 73.400 13.714 -144.612 1.00 40.34 93 LEU A CA 1
ATOM 745 C C . LEU A 1 93 ? 73.088 13.765 -146.130 1.00 40.34 93 LEU A C 1
ATOM 747 O O . LEU A 1 93 ? 72.557 12.789 -146.664 1.00 40.34 93 LEU A O 1
ATOM 751 N N . PRO A 1 94 ? 73.602 14.778 -146.868 1.00 43.09 94 PRO A N 1
ATOM 752 C CA . PRO A 1 94 ? 73.769 14.733 -148.321 1.00 43.09 94 PRO A CA 1
ATOM 753 C C . PRO A 1 94 ? 75.234 14.587 -148.797 1.00 43.09 94 PRO A C 1
ATOM 755 O O . PRO A 1 94 ? 76.198 14.839 -148.076 1.00 43.09 94 PRO A O 1
ATOM 758 N N . GLN A 1 95 ? 75.354 14.138 -150.050 1.00 32.81 95 GLN A N 1
ATOM 759 C CA . GLN A 1 95 ? 76.529 13.587 -150.732 1.00 32.81 95 GLN A CA 1
ATOM 760 C C . GLN A 1 95 ? 77.462 14.609 -151.424 1.00 32.81 95 GLN A C 1
ATOM 762 O O . GLN A 1 95 ? 77.070 15.715 -151.784 1.00 32.81 95 GLN A O 1
ATOM 767 N N . PHE A 1 96 ? 78.693 14.134 -151.657 1.00 35.09 96 PHE A N 1
ATOM 768 C CA . PHE A 1 96 ? 79.837 14.682 -152.403 1.00 35.09 96 PHE A CA 1
ATOM 769 C C . PHE A 1 96 ? 79.572 15.117 -153.854 1.00 35.09 96 PHE A C 1
ATOM 771 O O . PHE A 1 96 ? 78.902 14.390 -154.581 1.00 35.09 96 PHE A O 1
ATOM 778 N N . GLN A 1 97 ? 80.315 16.135 -154.323 1.00 32.22 97 GLN A N 1
ATOM 779 C CA . GLN A 1 97 ? 80.953 16.152 -155.655 1.00 32.22 97 GLN A CA 1
ATOM 780 C C . GLN A 1 97 ? 82.292 16.924 -155.620 1.00 32.22 97 GLN A C 1
ATOM 782 O O . GLN A 1 97 ? 82.355 18.054 -155.141 1.00 32.22 97 GLN A O 1
ATOM 787 N N . SER A 1 98 ? 83.357 16.317 -156.155 1.00 36.66 98 SER A N 1
ATOM 788 C CA . SER A 1 98 ? 84.690 16.912 -156.372 1.00 36.66 98 SER A CA 1
ATOM 789 C C . SER A 1 98 ? 84.996 17.017 -157.873 1.00 36.66 98 SER A C 1
ATOM 791 O O . SER A 1 98 ? 84.641 16.097 -158.611 1.00 36.66 98 SER A O 1
ATOM 793 N N . PRO A 1 99 ? 85.747 18.039 -158.325 1.00 41.19 99 PRO A N 1
ATOM 794 C CA . PRO A 1 99 ? 86.492 17.994 -159.583 1.00 41.19 99 PRO A CA 1
ATOM 795 C C . PRO A 1 99 ? 88.021 17.948 -159.359 1.00 41.19 99 PRO A C 1
ATOM 797 O O . PRO A 1 99 ? 88.564 18.633 -158.495 1.00 41.19 99 PRO A O 1
ATOM 800 N N . LEU A 1 100 ? 88.702 17.128 -160.170 1.00 39.00 100 LEU A N 1
ATOM 801 C CA . LEU A 1 100 ? 90.156 16.898 -160.230 1.00 39.00 100 LEU A CA 1
ATOM 802 C C . LEU A 1 100 ? 90.972 18.171 -160.533 1.00 39.00 100 LEU A C 1
ATOM 804 O O . LEU A 1 100 ? 90.752 18.759 -161.592 1.00 39.00 100 LEU A O 1
ATOM 808 N N . ILE A 1 101 ? 91.991 18.505 -159.717 1.00 41.16 101 ILE A N 1
ATOM 809 C CA . ILE A 1 101 ? 93.082 19.439 -160.085 1.00 41.16 101 ILE A CA 1
ATOM 810 C C . ILE A 1 101 ? 94.436 19.044 -159.429 1.00 41.16 101 ILE A C 1
ATOM 812 O O . ILE A 1 101 ? 94.545 18.947 -158.213 1.00 41.16 101 ILE A O 1
ATOM 816 N N . ASP A 1 102 ? 95.440 18.837 -160.291 1.00 47.78 102 ASP A N 1
ATOM 817 C CA . ASP A 1 102 ? 96.918 18.955 -160.190 1.00 47.78 102 ASP A CA 1
ATOM 818 C C . ASP A 1 102 ? 97.690 18.604 -158.880 1.00 47.78 102 ASP A C 1
ATOM 820 O O . ASP A 1 102 ? 97.703 19.326 -157.883 1.00 47.78 102 ASP A O 1
ATOM 824 N N . THR A 1 103 ? 98.454 17.505 -158.921 1.00 52.00 103 THR A N 1
ATOM 825 C CA . THR A 1 103 ? 98.895 16.672 -157.780 1.00 52.00 103 THR A CA 1
ATOM 826 C C . THR A 1 103 ? 100.204 17.055 -157.060 1.00 52.00 103 THR A C 1
ATOM 828 O O . THR A 1 103 ? 100.648 16.293 -156.209 1.00 52.00 103 THR A O 1
ATOM 831 N N . LYS A 1 104 ? 100.864 18.191 -157.337 1.00 54.03 104 LYS A N 1
ATOM 832 C CA . LYS A 1 104 ? 102.147 18.545 -156.657 1.00 54.03 104 LYS A CA 1
ATOM 833 C C . LYS A 1 104 ? 102.086 19.722 -155.674 1.00 54.03 104 LYS A C 1
ATOM 835 O O . LYS A 1 104 ? 102.894 19.786 -154.752 1.00 54.03 104 LYS A O 1
ATOM 840 N N . GLU A 1 105 ? 101.112 20.618 -155.810 1.00 54.78 105 GLU A N 1
ATOM 841 C CA . GLU A 1 105 ? 100.793 21.649 -154.799 1.00 54.78 105 GLU A CA 1
ATOM 842 C C . GLU A 1 105 ? 99.906 21.085 -153.673 1.00 54.78 105 GLU A C 1
ATOM 844 O O . GLU A 1 105 ? 99.997 21.522 -152.522 1.00 54.78 105 GLU A O 1
ATOM 849 N N . VAL A 1 106 ? 99.098 20.071 -154.002 1.00 59.16 106 VAL A N 1
ATOM 850 C CA . VAL A 1 106 ? 98.206 19.352 -153.084 1.00 59.16 106 VAL A CA 1
ATOM 851 C C . VAL A 1 106 ? 98.999 18.696 -151.957 1.00 59.16 106 VAL A C 1
ATOM 853 O O . VAL A 1 106 ? 98.696 18.945 -150.803 1.00 59.16 106 VAL A O 1
ATOM 856 N N . GLU A 1 107 ? 100.104 18.007 -152.245 1.00 58.41 107 GLU A N 1
ATOM 857 C CA . GLU A 1 107 ? 100.870 17.262 -151.231 1.00 58.41 107 GLU A CA 1
ATOM 858 C C . GLU A 1 107 ? 101.478 18.164 -150.130 1.00 58.41 107 GLU A C 1
ATOM 860 O O . GLU A 1 107 ? 101.579 17.790 -148.957 1.00 58.41 107 GLU A O 1
ATOM 865 N N . LYS A 1 108 ? 101.869 19.400 -150.481 1.00 67.12 108 LYS A N 1
ATOM 866 C CA . LYS A 1 108 ? 102.424 20.373 -149.523 1.00 67.12 108 LYS A CA 1
ATOM 867 C C . LYS A 1 108 ? 101.321 21.048 -148.702 1.00 67.12 108 LYS A C 1
ATOM 869 O O . LYS A 1 108 ? 101.520 21.295 -147.509 1.00 67.12 108 LYS A O 1
ATOM 874 N N . ARG A 1 109 ? 100.161 21.315 -149.319 1.00 63.72 109 ARG A N 1
ATOM 875 C CA . ARG A 1 109 ? 98.958 21.794 -148.618 1.00 63.72 109 ARG A CA 1
ATOM 876 C C . ARG A 1 109 ? 98.368 20.714 -147.723 1.00 63.72 109 ARG A C 1
ATOM 878 O O . ARG A 1 109 ? 98.011 21.036 -146.603 1.00 63.72 109 ARG A O 1
ATOM 885 N N . GLU A 1 110 ? 98.360 19.460 -148.154 1.00 72.56 110 GLU A N 1
ATOM 886 C CA . GLU A 1 110 ? 97.904 18.303 -147.385 1.00 72.56 110 GLU A CA 1
ATOM 887 C C . GLU A 1 110 ? 98.821 18.025 -146.201 1.00 72.56 110 GLU A C 1
ATOM 889 O O . GLU A 1 110 ? 98.318 17.811 -145.112 1.00 72.56 110 GLU A O 1
ATOM 894 N N . LYS A 1 111 ? 100.153 18.123 -146.333 1.00 74.12 111 LYS A N 1
ATOM 895 C CA . LYS A 1 111 ? 101.049 18.001 -145.164 1.00 74.12 111 LYS A CA 1
ATOM 896 C C . LYS A 1 111 ? 100.845 19.109 -144.138 1.00 74.12 111 LYS A C 1
ATOM 898 O O . LYS A 1 111 ? 100.883 18.839 -142.938 1.00 74.12 111 LYS A O 1
ATOM 903 N N . LYS A 1 112 ? 100.663 20.354 -144.589 1.00 78.00 112 LYS A N 1
ATOM 904 C CA . LYS A 1 112 ? 100.381 21.474 -143.684 1.00 78.00 112 LYS A CA 1
ATOM 905 C C . LYS A 1 112 ? 98.995 21.323 -143.054 1.00 78.00 112 LYS A C 1
ATOM 907 O O . LYS A 1 112 ? 98.894 21.392 -141.842 1.00 78.00 112 LYS A O 1
ATOM 912 N N . SER A 1 113 ? 97.980 21.017 -143.856 1.00 78.00 113 SER A N 1
ATOM 913 C CA . SER A 1 113 ? 96.613 20.739 -143.412 1.00 78.00 113 SER A CA 1
ATOM 914 C C . SER A 1 113 ? 96.557 19.557 -142.452 1.00 78.00 113 SER A C 1
ATOM 916 O O . SER A 1 113 ? 95.855 19.642 -141.460 1.00 78.00 113 SER A O 1
ATOM 918 N N . PHE A 1 114 ? 97.335 18.501 -142.680 1.00 78.12 114 PHE A N 1
ATOM 919 C CA . PHE A 1 114 ? 97.435 17.356 -141.783 1.00 78.12 114 PHE A CA 1
ATOM 920 C C . PHE A 1 114 ? 98.098 17.739 -140.463 1.00 78.12 114 PHE A C 1
ATOM 922 O O . PHE A 1 114 ? 97.645 17.316 -139.409 1.00 78.12 114 PHE A O 1
ATOM 929 N N . LYS A 1 115 ? 99.157 18.556 -140.495 1.00 80.69 115 LYS A N 1
ATOM 930 C CA . LYS A 1 115 ? 99.804 19.043 -139.272 1.00 80.69 115 LYS A CA 1
ATOM 931 C C . LYS A 1 115 ? 98.884 19.974 -138.481 1.00 80.69 115 LYS A C 1
ATOM 933 O O . LYS A 1 115 ? 98.800 19.829 -137.267 1.00 80.69 115 LYS A O 1
ATOM 938 N N . ASP A 1 116 ? 98.208 20.892 -139.163 1.00 81.62 116 ASP A N 1
ATOM 939 C CA . ASP A 1 116 ? 97.266 21.829 -138.556 1.00 81.62 116 ASP A CA 1
ATOM 940 C C . ASP A 1 116 ? 96.061 21.059 -137.984 1.00 81.62 116 ASP A C 1
ATOM 942 O O . ASP A 1 116 ? 95.740 21.246 -136.817 1.00 81.62 116 ASP A O 1
ATOM 946 N N . ALA A 1 117 ? 95.512 20.085 -138.722 1.00 79.69 117 ALA A N 1
ATOM 947 C CA . ALA A 1 117 ? 94.449 19.190 -138.256 1.00 79.69 117 ALA A CA 1
ATOM 948 C C . ALA A 1 117 ? 94.896 18.284 -137.099 1.00 79.69 117 ALA A C 1
ATOM 950 O O . ALA A 1 117 ? 94.112 18.006 -136.200 1.00 79.69 117 ALA A O 1
ATOM 951 N N . LEU A 1 118 ? 96.153 17.826 -137.082 1.00 79.19 118 LEU A N 1
ATOM 952 C CA . LEU A 1 118 ? 96.695 17.045 -135.971 1.00 79.19 118 LEU A CA 1
ATOM 953 C C . LEU A 1 118 ? 96.877 17.913 -134.722 1.00 79.19 118 LEU A C 1
ATOM 955 O O . LEU A 1 118 ? 96.596 17.453 -133.621 1.00 79.19 118 LEU A O 1
ATOM 959 N N . SER A 1 119 ? 97.338 19.156 -134.880 1.00 81.38 119 SER A N 1
ATOM 960 C CA . SER A 1 119 ? 97.432 20.127 -133.786 1.00 81.38 119 SER A CA 1
ATOM 961 C C . SER A 1 119 ? 96.056 20.528 -133.255 1.00 81.38 119 SER A C 1
ATOM 963 O O . SER A 1 119 ? 95.894 20.622 -132.042 1.00 81.38 119 SER A O 1
ATOM 965 N N . GLU A 1 120 ? 95.077 20.723 -134.134 1.00 84.50 120 GLU A N 1
ATOM 966 C CA . GLU A 1 120 ? 93.681 20.988 -133.782 1.00 84.50 120 GLU A CA 1
ATOM 967 C C . GLU A 1 120 ? 93.071 19.791 -133.047 1.00 84.50 120 GLU A C 1
ATOM 969 O O . GLU A 1 120 ? 92.621 19.949 -131.920 1.00 84.50 120 GLU A O 1
ATOM 974 N N . ALA A 1 121 ? 93.219 18.572 -133.575 1.00 80.06 121 ALA A N 1
ATOM 975 C CA . ALA A 1 121 ? 92.773 17.352 -132.906 1.00 80.06 121 ALA A CA 1
ATOM 976 C C . ALA A 1 121 ? 93.468 17.123 -131.551 1.00 80.06 1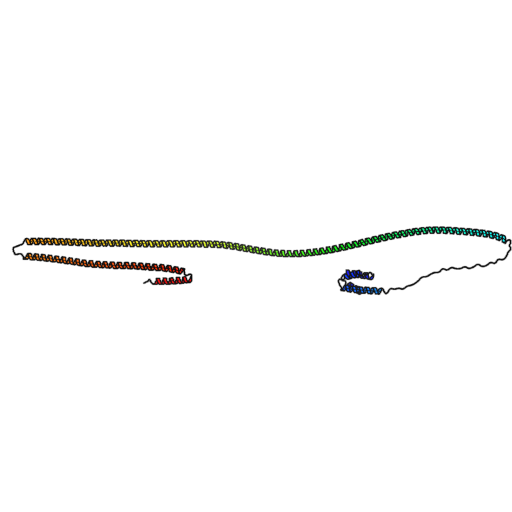21 ALA A C 1
ATOM 978 O O . ALA A 1 121 ? 92.842 16.636 -130.611 1.00 80.06 121 ALA A O 1
ATOM 979 N N . LEU A 1 122 ? 94.757 17.464 -131.412 1.00 82.56 122 LEU A N 1
ATOM 980 C CA . LEU A 1 122 ? 95.441 17.403 -130.116 1.00 82.56 122 LEU A CA 1
ATOM 981 C C . LEU A 1 122 ? 94.877 18.433 -129.133 1.00 82.56 122 LEU A C 1
ATOM 983 O O . LEU A 1 122 ? 94.668 18.093 -127.972 1.00 82.56 122 LEU A O 1
ATOM 987 N N . ASN A 1 123 ? 94.631 19.664 -129.581 1.00 83.81 123 ASN A N 1
ATOM 988 C CA . ASN A 1 123 ? 94.046 20.712 -128.747 1.00 83.81 123 ASN A CA 1
ATOM 989 C C . ASN A 1 123 ? 92.607 20.373 -128.342 1.00 83.81 123 ASN A C 1
ATOM 991 O O . ASN A 1 123 ? 92.261 20.554 -127.178 1.00 83.81 123 ASN A O 1
ATOM 995 N N . ASP A 1 124 ? 91.811 19.809 -129.250 1.00 83.00 124 ASP A N 1
ATOM 996 C CA . ASP A 1 124 ? 90.465 19.310 -128.970 1.00 83.00 124 ASP A CA 1
ATOM 997 C C . ASP A 1 124 ? 90.508 18.167 -127.959 1.00 83.00 124 ASP A C 1
ATOM 999 O O . ASP A 1 124 ? 89.743 18.165 -126.999 1.00 83.00 124 ASP A O 1
ATOM 1003 N N . ASN A 1 125 ? 91.445 17.226 -128.105 1.00 84.25 125 ASN A N 1
ATOM 1004 C CA . ASN A 1 125 ? 91.636 16.156 -127.128 1.00 84.25 125 ASN A CA 1
ATOM 1005 C C . ASN A 1 125 ? 92.065 16.699 -125.757 1.00 84.25 125 ASN A C 1
ATOM 1007 O O . ASN A 1 125 ? 91.571 16.223 -124.739 1.00 84.25 125 ASN A O 1
ATOM 1011 N N . VAL A 1 126 ? 92.948 17.702 -125.702 1.00 84.81 126 VAL A N 1
ATOM 1012 C CA . VAL A 1 126 ? 93.332 18.370 -124.445 1.00 84.81 126 VAL A CA 1
ATOM 1013 C C . VAL A 1 126 ? 92.134 19.089 -123.825 1.00 84.81 126 VAL A C 1
ATOM 1015 O O . VAL A 1 126 ? 91.908 18.965 -122.623 1.00 84.81 126 VAL A O 1
ATOM 1018 N N . PHE A 1 127 ? 91.331 19.785 -124.631 1.00 84.38 127 PHE A N 1
ATOM 1019 C CA . PHE A 1 127 ? 90.101 20.429 -124.182 1.00 84.38 127 PHE A CA 1
ATOM 1020 C C . PHE A 1 127 ? 89.105 19.404 -123.624 1.00 84.38 127 PHE A C 1
ATOM 1022 O O . PHE A 1 127 ? 88.614 19.576 -122.510 1.00 84.38 127 PHE A O 1
ATOM 1029 N N . TRP A 1 128 ? 88.863 18.304 -124.342 1.00 85.88 128 TRP A N 1
ATOM 1030 C CA . TRP A 1 128 ? 88.006 17.207 -123.890 1.00 85.88 128 TRP A CA 1
ATOM 1031 C C . TRP A 1 128 ? 88.518 16.561 -122.602 1.00 85.88 128 TRP A C 1
ATOM 1033 O O . TRP A 1 128 ? 87.727 16.312 -121.695 1.00 85.88 128 TRP A O 1
ATOM 1043 N N . LEU A 1 129 ? 89.827 16.330 -122.474 1.00 85.12 129 LEU A N 1
ATOM 1044 C CA . LEU A 1 129 ? 90.424 15.805 -121.244 1.00 85.12 129 LEU A CA 1
ATOM 1045 C C . LEU A 1 129 ? 90.247 16.770 -120.064 1.00 85.12 129 LEU A C 1
ATOM 1047 O O . LEU A 1 129 ? 89.960 16.316 -118.955 1.00 85.12 129 LEU A O 1
ATOM 1051 N N . GLU A 1 130 ? 90.344 18.083 -120.284 1.00 85.56 130 GLU A N 1
ATOM 1052 C CA . GLU A 1 130 ? 90.092 19.071 -119.231 1.00 85.56 130 GLU A CA 1
ATOM 1053 C C . GLU A 1 130 ? 88.597 19.138 -118.863 1.00 85.56 130 GLU A C 1
ATOM 1055 O O . GLU A 1 130 ? 88.269 19.218 -117.680 1.00 85.56 130 GLU A O 1
ATOM 1060 N N . GLN A 1 131 ? 87.677 18.992 -119.828 1.00 87.00 131 GLN A N 1
ATOM 1061 C CA . GLN A 1 131 ? 86.236 18.859 -119.553 1.00 87.00 131 GLN A CA 1
ATOM 1062 C C . GLN A 1 131 ? 85.918 17.592 -118.748 1.00 87.00 131 GLN A C 1
ATOM 1064 O O . GLN A 1 131 ? 85.151 17.642 -117.783 1.00 87.00 131 GLN A O 1
ATOM 1069 N N . ILE A 1 132 ? 86.542 16.459 -119.091 1.00 85.75 132 ILE A N 1
ATOM 1070 C CA . ILE A 1 132 ? 86.414 15.202 -118.341 1.00 85.75 132 ILE A CA 1
ATOM 1071 C C . ILE A 1 132 ? 86.938 15.388 -116.915 1.00 85.75 132 ILE A C 1
ATOM 1073 O O . ILE A 1 132 ? 86.264 15.009 -115.960 1.00 85.75 132 ILE A O 1
ATOM 1077 N N . LYS A 1 133 ? 88.103 16.018 -116.745 1.00 88.44 133 LYS A N 1
ATOM 1078 C CA . LYS A 1 133 ? 88.680 16.309 -115.427 1.00 88.44 133 LYS A CA 1
ATOM 1079 C C . LYS A 1 133 ? 87.775 17.213 -114.588 1.00 88.44 133 LYS A C 1
ATOM 1081 O O . LYS A 1 133 ? 87.542 16.900 -113.423 1.00 88.44 133 LYS A O 1
ATOM 1086 N N . MET A 1 134 ? 87.233 18.291 -115.160 1.00 87.62 134 MET A N 1
ATOM 1087 C CA . MET A 1 134 ? 86.287 19.172 -114.463 1.00 87.62 134 MET A CA 1
ATOM 1088 C C . MET A 1 134 ? 85.010 18.426 -114.070 1.00 87.62 134 MET A C 1
ATOM 1090 O O . MET A 1 134 ? 84.556 18.554 -112.936 1.00 87.62 134 MET A O 1
ATOM 1094 N N . THR A 1 135 ? 84.492 17.573 -114.956 1.00 87.06 135 THR A N 1
ATOM 1095 C CA . THR A 1 135 ? 83.330 16.721 -114.670 1.00 87.06 135 THR A CA 1
ATOM 1096 C C . THR A 1 135 ? 83.622 15.747 -113.527 1.00 87.06 135 THR A C 1
ATOM 1098 O O . THR A 1 135 ? 82.825 15.637 -112.600 1.00 87.06 135 THR A O 1
ATOM 1101 N N . LEU A 1 136 ? 84.783 15.084 -113.530 1.00 87.00 136 LEU A N 1
ATOM 1102 C CA . LEU A 1 136 ? 85.200 14.176 -112.456 1.00 87.00 136 LEU A CA 1
ATOM 1103 C C . LEU A 1 136 ? 85.368 14.902 -111.114 1.00 87.00 136 LEU A C 1
ATOM 1105 O O . LEU A 1 136 ? 84.985 14.360 -110.079 1.00 87.00 136 LEU A O 1
ATOM 1109 N N . LEU A 1 137 ? 85.890 16.134 -111.117 1.00 87.81 137 LEU A N 1
ATOM 1110 C CA . LEU A 1 137 ? 85.964 16.967 -109.913 1.00 87.81 137 LEU A CA 1
ATOM 1111 C C . LEU A 1 137 ? 84.568 17.336 -109.393 1.00 87.81 137 LEU A C 1
ATOM 1113 O O . LEU A 1 137 ? 84.328 17.224 -108.192 1.00 87.81 137 LEU A O 1
ATOM 1117 N N . SER A 1 138 ? 83.632 17.707 -110.273 1.00 86.06 138 SER A N 1
ATOM 1118 C CA . SER A 1 138 ? 82.237 17.972 -109.895 1.00 86.06 138 SER A CA 1
ATOM 1119 C C . SER A 1 138 ? 81.527 16.726 -109.359 1.00 86.06 138 SER A C 1
ATOM 1121 O O . SER A 1 138 ? 80.814 16.820 -108.364 1.00 86.06 138 SER A O 1
ATOM 1123 N N . VAL A 1 139 ? 81.752 15.553 -109.961 1.00 88.00 139 VAL A N 1
ATOM 1124 C CA . VAL A 1 139 ? 81.214 14.269 -109.477 1.00 88.00 139 VAL A CA 1
ATOM 1125 C C . VAL A 1 139 ? 81.784 13.915 -108.104 1.00 88.00 139 VAL A C 1
ATOM 1127 O O . VAL A 1 139 ? 81.039 13.499 -107.222 1.00 88.00 139 VAL A O 1
ATOM 1130 N N . ASN A 1 140 ? 83.083 14.127 -107.884 1.00 88.19 140 ASN A N 1
ATOM 1131 C CA . ASN A 1 140 ? 83.702 13.911 -106.578 1.00 88.19 140 ASN A CA 1
ATOM 1132 C C . ASN A 1 140 ? 83.123 14.851 -105.504 1.00 88.19 140 ASN A C 1
ATOM 1134 O O . ASN A 1 140 ? 82.874 14.433 -104.376 1.00 88.19 140 ASN A O 1
ATOM 1138 N N . GLU A 1 141 ? 82.862 16.115 -105.848 1.00 90.06 141 GLU A N 1
ATOM 1139 C CA . GLU A 1 141 ? 82.246 17.066 -104.916 1.00 90.06 141 GLU A CA 1
ATOM 1140 C C . GLU A 1 141 ? 80.769 16.729 -104.639 1.00 90.06 141 GLU A C 1
ATOM 1142 O O . GLU A 1 141 ? 80.317 16.831 -103.499 1.00 90.06 141 GLU A O 1
ATOM 1147 N N . LEU A 1 142 ? 80.035 16.230 -105.642 1.00 88.56 142 LEU A N 1
ATOM 1148 C CA . LEU A 1 142 ? 78.699 15.655 -105.457 1.00 88.56 142 LEU A CA 1
ATOM 1149 C C . LEU A 1 142 ? 78.727 14.445 -104.517 1.00 88.56 142 LEU A C 1
ATOM 1151 O O . LEU A 1 142 ? 77.867 14.349 -103.646 1.00 88.56 142 LEU A O 1
ATOM 1155 N N . TYR A 1 143 ? 79.723 13.564 -104.640 1.00 90.19 143 TYR A N 1
ATOM 1156 C CA . TYR A 1 143 ? 79.869 12.402 -103.762 1.00 90.19 143 TYR A CA 1
ATOM 1157 C C . TYR A 1 143 ? 80.098 12.815 -102.301 1.00 90.19 143 TYR A C 1
ATOM 1159 O O . TYR A 1 143 ? 79.424 12.314 -101.405 1.00 90.19 143 TYR A O 1
ATOM 1167 N N . LYS A 1 144 ? 80.964 13.807 -102.046 1.00 89.81 144 LYS A N 1
ATOM 1168 C CA . LYS A 1 144 ? 81.145 14.369 -100.693 1.00 89.81 144 LYS A CA 1
ATOM 1169 C C . LYS A 1 144 ? 79.871 15.013 -100.148 1.00 89.81 144 LYS A C 1
ATOM 1171 O O . LYS A 1 144 ? 79.599 14.925 -98.953 1.00 89.81 144 LYS A O 1
ATOM 1176 N N . ASN A 1 145 ? 79.101 15.694 -100.997 1.00 89.88 145 ASN A N 1
ATOM 1177 C CA . ASN A 1 145 ? 77.819 16.268 -100.589 1.00 89.88 145 ASN A CA 1
ATOM 1178 C C . ASN A 1 145 ? 76.794 15.175 -100.264 1.00 89.88 145 ASN A C 1
ATOM 1180 O O . ASN A 1 145 ? 76.044 15.330 -99.304 1.00 89.88 145 ASN A O 1
ATOM 1184 N N . PHE A 1 146 ? 76.800 14.065 -101.006 1.00 89.81 146 PHE A N 1
ATOM 1185 C CA . PHE A 1 146 ? 75.971 12.899 -100.712 1.00 89.81 146 PHE A CA 1
ATOM 1186 C C . PHE A 1 146 ? 76.355 12.254 -99.375 1.00 89.81 146 PHE A C 1
ATOM 1188 O O . PHE A 1 146 ? 75.477 11.998 -98.561 1.00 89.81 146 PHE A O 1
ATOM 1195 N N . GLU A 1 147 ? 77.650 12.090 -99.090 1.00 89.50 147 GLU A N 1
ATOM 1196 C CA . GLU A 1 147 ? 78.131 11.558 -97.806 1.00 89.50 147 GLU A CA 1
ATOM 1197 C C . GLU A 1 147 ? 77.735 12.461 -96.622 1.00 89.50 147 GLU A C 1
ATOM 1199 O O . GLU A 1 147 ? 77.269 11.977 -95.592 1.00 89.50 147 GLU A O 1
ATOM 1204 N N . LYS A 1 148 ? 77.835 13.791 -96.772 1.00 90.94 148 LYS A N 1
ATOM 1205 C CA . LYS A 1 148 ? 77.339 14.745 -95.759 1.00 90.94 148 LYS A CA 1
ATOM 1206 C C . LYS A 1 148 ? 75.828 14.643 -95.564 1.00 90.94 148 LYS A C 1
ATOM 1208 O O . LYS A 1 148 ? 75.354 14.713 -94.432 1.00 90.94 148 LYS A O 1
ATOM 1213 N N . LEU A 1 149 ? 75.074 14.500 -96.653 1.00 89.00 149 LEU A N 1
ATOM 1214 C CA . LEU A 1 149 ? 73.624 14.346 -96.602 1.00 89.00 149 LEU A CA 1
ATOM 1215 C C . LEU A 1 149 ? 73.239 13.036 -95.902 1.00 89.00 149 LEU A C 1
ATOM 1217 O O . LEU A 1 149 ? 72.359 13.044 -95.049 1.00 89.00 149 LEU A O 1
ATOM 1221 N N . GLU A 1 150 ? 73.933 11.937 -96.194 1.00 90.19 150 GLU A N 1
ATOM 1222 C CA . GLU A 1 150 ? 73.753 10.651 -95.518 1.00 90.19 150 GLU A CA 1
ATOM 1223 C C . GLU A 1 150 ? 74.051 10.760 -94.017 1.00 90.19 150 GLU A C 1
ATOM 1225 O O . GLU A 1 150 ? 73.251 10.309 -93.198 1.00 90.19 150 GLU A O 1
ATOM 1230 N N . GLN A 1 151 ? 75.146 11.422 -93.631 1.00 90.56 151 GLN A N 1
ATOM 1231 C CA . GLN A 1 151 ? 75.465 11.674 -92.221 1.00 90.56 151 GLN A CA 1
ATOM 1232 C C . GLN A 1 151 ? 74.376 12.497 -91.518 1.00 90.56 151 GLN A C 1
ATOM 1234 O O . GLN A 1 151 ? 74.003 12.170 -90.388 1.00 90.56 151 GLN A O 1
ATOM 1239 N N . HIS A 1 152 ? 73.831 13.523 -92.182 1.00 89.94 152 HIS A N 1
ATOM 1240 C CA . HIS A 1 152 ? 72.699 14.292 -91.663 1.00 89.94 152 HIS A CA 1
ATOM 1241 C C . HIS A 1 152 ? 71.441 13.429 -91.507 1.00 89.94 152 HIS A C 1
ATOM 1243 O O . HIS A 1 152 ? 70.853 13.427 -90.429 1.00 89.94 152 HIS A O 1
ATOM 1249 N N . TYR A 1 153 ? 71.083 12.617 -92.506 1.00 91.75 153 TYR A N 1
ATOM 1250 C CA . TYR A 1 153 ? 69.951 11.691 -92.400 1.00 91.75 153 TYR A CA 1
ATOM 1251 C C . TYR A 1 153 ? 70.121 10.684 -91.260 1.00 91.75 153 TYR A C 1
ATOM 1253 O O . TYR A 1 153 ? 69.171 10.414 -90.531 1.00 91.75 153 TYR A O 1
ATOM 1261 N N . GLN A 1 154 ? 71.325 10.144 -91.063 1.00 90.62 154 GLN A N 1
ATOM 1262 C CA . GLN A 1 154 ? 71.617 9.226 -89.959 1.00 90.62 154 GLN A CA 1
ATOM 1263 C C . GLN A 1 154 ? 71.497 9.917 -88.591 1.00 90.62 154 GLN A C 1
ATOM 1265 O O . GLN A 1 154 ? 71.019 9.310 -87.630 1.00 90.62 154 GLN A O 1
ATOM 1270 N N . TYR A 1 155 ? 71.911 11.183 -88.487 1.00 92.44 155 TYR A N 1
ATOM 1271 C CA . TYR A 1 155 ? 71.733 11.988 -87.278 1.00 92.44 155 TYR A CA 1
ATOM 1272 C C . TYR A 1 155 ? 70.252 12.281 -86.996 1.00 92.44 155 TYR A C 1
ATOM 1274 O O . TYR A 1 155 ? 69.792 12.083 -85.867 1.00 92.44 155 TYR A O 1
ATOM 1282 N N . ASP A 1 156 ? 69.492 12.683 -88.014 1.00 89.62 156 ASP A N 1
ATOM 1283 C CA . ASP A 1 156 ? 68.063 12.982 -87.896 1.00 89.62 156 ASP A CA 1
ATOM 1284 C C . ASP A 1 156 ? 67.245 11.726 -87.582 1.00 89.62 156 ASP A C 1
ATOM 1286 O O . ASP A 1 156 ? 66.306 11.785 -86.786 1.00 89.62 156 ASP A O 1
ATOM 1290 N N . PHE A 1 157 ? 67.630 10.574 -88.141 1.00 91.56 157 PHE A N 1
ATOM 1291 C CA . PHE A 1 157 ? 67.022 9.279 -87.840 1.00 91.56 157 PHE A CA 1
ATOM 1292 C C . PHE A 1 157 ? 67.250 8.875 -86.379 1.00 91.56 157 PHE A C 1
ATOM 1294 O O . PHE A 1 157 ? 66.303 8.515 -85.681 1.00 91.56 157 PHE A O 1
ATOM 1301 N N . LYS A 1 158 ? 68.488 8.996 -85.874 1.00 92.69 158 LYS A N 1
ATOM 1302 C CA . LYS A 1 158 ? 68.793 8.732 -84.455 1.00 92.69 158 LYS A CA 1
ATOM 1303 C C . LYS A 1 158 ? 68.055 9.690 -83.524 1.00 92.69 158 LYS A C 1
ATOM 1305 O O . LYS A 1 158 ? 67.564 9.261 -82.483 1.00 92.69 158 LYS A O 1
ATOM 1310 N N . SER A 1 159 ? 67.962 10.964 -83.901 1.00 90.38 159 SER A N 1
ATOM 1311 C CA . SER A 1 159 ? 67.207 11.967 -83.146 1.00 90.38 159 SER A CA 1
ATOM 1312 C C . SER A 1 159 ? 65.713 11.634 -83.117 1.00 90.38 159 SER A C 1
ATOM 1314 O O . SER A 1 159 ? 65.104 11.698 -82.054 1.00 90.38 159 SER A O 1
ATOM 1316 N N . HIS A 1 160 ? 65.133 11.194 -84.238 1.00 90.31 160 HIS A N 1
ATOM 1317 C CA . HIS A 1 160 ? 63.743 10.732 -84.293 1.00 90.31 160 HIS A CA 1
ATOM 1318 C C . HIS A 1 160 ? 63.490 9.497 -83.426 1.00 90.31 160 HIS A C 1
ATOM 1320 O O . HIS A 1 160 ? 62.511 9.480 -82.685 1.00 90.31 160 HIS A O 1
ATOM 1326 N N . GLU A 1 161 ? 64.354 8.481 -83.475 1.00 91.56 161 GLU A N 1
ATOM 1327 C CA . GLU A 1 161 ? 64.200 7.287 -82.629 1.00 91.56 161 GLU A CA 1
ATOM 1328 C C . GLU A 1 161 ? 64.344 7.618 -81.134 1.00 91.56 161 GLU A C 1
ATOM 1330 O O . GLU A 1 161 ? 63.605 7.079 -80.304 1.00 91.56 161 GLU A O 1
ATOM 1335 N N . LEU A 1 162 ? 65.220 8.566 -80.777 1.00 92.25 162 LEU A N 1
ATOM 1336 C CA . LEU A 1 162 ? 65.317 9.071 -79.407 1.00 92.25 162 LEU A CA 1
ATOM 1337 C C . LEU A 1 162 ? 64.031 9.789 -78.978 1.00 92.25 162 LEU A C 1
ATOM 1339 O O . LEU A 1 162 ? 63.497 9.474 -77.916 1.00 92.25 162 LEU A O 1
ATOM 1343 N N . ILE A 1 163 ? 63.518 10.707 -79.806 1.00 91.62 163 ILE A N 1
ATOM 1344 C CA . ILE A 1 163 ? 62.263 11.426 -79.541 1.00 91.62 163 ILE A CA 1
ATOM 1345 C C . ILE A 1 163 ? 61.120 10.427 -79.377 1.00 91.62 163 ILE A C 1
ATOM 1347 O O . ILE A 1 163 ? 60.407 10.481 -78.384 1.00 91.62 163 ILE A O 1
ATOM 1351 N N . LYS A 1 164 ? 60.988 9.462 -80.288 1.00 91.50 164 LYS A N 1
ATOM 1352 C CA . LYS A 1 164 ? 59.971 8.408 -80.226 1.00 91.50 164 LYS A CA 1
ATOM 1353 C C . LYS A 1 164 ? 60.046 7.614 -78.921 1.00 91.50 164 LYS A C 1
ATOM 1355 O O . LYS A 1 164 ? 59.023 7.414 -78.273 1.00 91.50 164 LYS A O 1
ATOM 1360 N N . THR A 1 165 ? 61.247 7.205 -78.511 1.00 91.50 165 THR A N 1
ATOM 1361 C CA . THR A 1 165 ? 61.456 6.460 -77.259 1.00 91.50 165 THR A CA 1
ATOM 1362 C C . THR A 1 165 ? 61.085 7.304 -76.036 1.00 91.50 165 THR A C 1
ATOM 1364 O O . THR A 1 165 ? 60.419 6.817 -75.125 1.00 91.50 165 THR A O 1
ATOM 1367 N N . GLN A 1 166 ? 61.464 8.585 -76.023 1.00 93.44 166 GLN A N 1
ATOM 1368 C CA . GLN A 1 166 ? 61.118 9.512 -74.942 1.00 93.44 166 GLN A CA 1
ATOM 1369 C C . GLN A 1 166 ? 59.613 9.791 -74.887 1.00 93.44 166 GLN A C 1
ATOM 1371 O O . GLN A 1 166 ? 59.030 9.756 -73.808 1.00 93.44 166 GLN A O 1
ATOM 1376 N N . THR A 1 167 ? 58.968 10.017 -76.034 1.00 90.19 167 THR A N 1
ATOM 1377 C CA . THR A 1 167 ? 57.518 10.217 -76.119 1.00 90.19 167 THR A CA 1
ATOM 1378 C C . THR A 1 167 ? 56.760 8.985 -75.638 1.00 90.19 167 THR A C 1
ATOM 1380 O O . THR A 1 167 ? 55.807 9.140 -74.882 1.00 90.19 167 THR A O 1
ATOM 1383 N N . GLN A 1 168 ? 57.202 7.777 -76.002 1.00 91.62 168 GLN A N 1
ATOM 1384 C CA . GLN A 1 168 ? 56.585 6.543 -75.515 1.00 91.62 168 GLN A CA 1
ATOM 1385 C C . GLN A 1 168 ? 56.726 6.408 -73.995 1.00 91.62 168 GLN A C 1
ATOM 1387 O O . GLN A 1 168 ? 55.739 6.167 -73.313 1.00 91.62 168 GLN A O 1
ATOM 1392 N N . SER A 1 169 ? 57.925 6.646 -73.452 1.00 92.31 169 SER A N 1
ATOM 1393 C CA . SER A 1 169 ? 58.149 6.591 -72.003 1.00 92.31 169 SER A CA 1
ATOM 1394 C C . SER A 1 169 ? 57.280 7.595 -71.240 1.00 92.31 169 SER A C 1
ATOM 1396 O O . SER A 1 169 ? 56.755 7.258 -70.182 1.00 92.31 169 SER A O 1
ATOM 1398 N N . LEU A 1 170 ? 57.124 8.817 -71.761 1.00 92.31 170 LEU A N 1
ATOM 1399 C CA . LEU A 1 170 ? 56.265 9.839 -71.156 1.00 92.31 170 LEU A CA 1
ATOM 1400 C C . LEU A 1 170 ? 54.781 9.468 -71.251 1.00 92.31 170 LEU A C 1
ATOM 1402 O O . LEU A 1 170 ? 54.025 9.730 -70.319 1.00 92.31 170 LEU A O 1
ATOM 1406 N N . TYR A 1 171 ? 54.362 8.858 -72.362 1.00 91.75 171 TYR A N 1
ATOM 1407 C CA . TYR A 1 171 ? 52.999 8.363 -72.527 1.00 91.75 171 TYR A CA 1
ATOM 1408 C C . TYR A 1 171 ? 52.686 7.251 -71.520 1.00 91.75 171 TYR A C 1
ATOM 1410 O O . TYR A 1 171 ? 51.660 7.313 -70.846 1.00 91.75 171 TYR A O 1
ATOM 1418 N N . ASP A 1 172 ? 53.593 6.287 -71.356 1.00 91.69 172 ASP A N 1
ATOM 1419 C CA . ASP A 1 172 ? 53.434 5.185 -70.405 1.00 91.69 172 ASP A CA 1
ATOM 1420 C C . ASP A 1 172 ? 53.411 5.695 -68.948 1.00 91.69 172 ASP A C 1
ATOM 1422 O O . ASP A 1 172 ? 52.597 5.243 -68.139 1.00 91.69 172 ASP A O 1
ATOM 1426 N N . GLU A 1 173 ? 54.247 6.686 -68.611 1.00 93.31 173 GLU A N 1
ATOM 1427 C CA . GLU A 1 173 ? 54.229 7.344 -67.297 1.00 93.31 173 GLU A CA 1
ATOM 1428 C C . GLU A 1 173 ? 52.908 8.089 -67.053 1.00 93.31 173 GLU A C 1
ATOM 1430 O O . GLU A 1 173 ? 52.303 7.937 -65.990 1.00 93.31 173 GLU A O 1
ATOM 1435 N N . ALA A 1 174 ? 52.410 8.831 -68.048 1.00 87.56 174 ALA A N 1
ATOM 1436 C CA . ALA A 1 174 ? 51.119 9.508 -67.965 1.00 87.56 174 ALA A CA 1
ATOM 1437 C C . ALA A 1 174 ? 49.958 8.514 -67.791 1.00 87.56 174 ALA A C 1
ATOM 1439 O O . ALA A 1 174 ? 49.059 8.760 -66.984 1.00 87.56 174 ALA A O 1
ATOM 1440 N N . LEU A 1 175 ? 49.996 7.374 -68.488 1.00 90.44 175 LEU A N 1
ATOM 1441 C CA . LEU A 1 175 ? 48.992 6.316 -68.366 1.00 90.44 175 LEU A CA 1
ATOM 1442 C C . LEU A 1 175 ? 49.000 5.695 -66.960 1.00 90.44 175 LEU A C 1
ATOM 1444 O O . LEU A 1 175 ? 47.945 5.481 -66.362 1.00 90.44 175 LEU A O 1
ATOM 1448 N N . ASN A 1 176 ? 50.190 5.455 -66.405 1.00 91.50 176 ASN A N 1
ATOM 1449 C CA . ASN A 1 176 ? 50.352 4.951 -65.043 1.00 91.50 176 ASN A CA 1
ATOM 1450 C C . ASN A 1 176 ? 49.833 5.957 -64.000 1.00 91.50 176 ASN A C 1
ATOM 1452 O O . ASN A 1 176 ? 49.098 5.571 -63.092 1.00 91.50 176 ASN A O 1
ATOM 1456 N N . ILE A 1 177 ? 50.145 7.251 -64.151 1.00 92.06 177 ILE A N 1
ATOM 1457 C CA . ILE A 1 177 ? 49.611 8.312 -63.280 1.00 92.06 177 ILE A CA 1
ATOM 1458 C C . ILE A 1 177 ? 48.081 8.353 -63.360 1.00 92.06 177 ILE A C 1
ATOM 1460 O O . ILE A 1 177 ? 47.415 8.411 -62.327 1.00 92.06 177 ILE A O 1
ATOM 1464 N N . PHE A 1 178 ? 47.511 8.277 -64.566 1.00 90.81 178 PHE A N 1
ATOM 1465 C CA . PHE A 1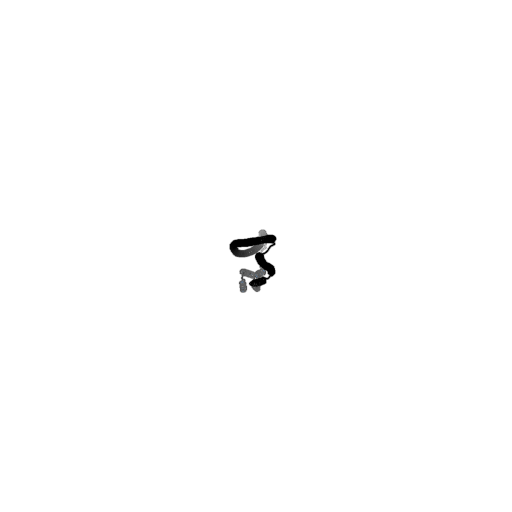 178 ? 46.062 8.263 -64.755 1.00 90.81 178 PHE A CA 1
ATOM 1466 C C . PHE A 1 178 ? 45.407 7.063 -64.056 1.00 90.81 178 PHE A C 1
ATOM 1468 O O . PHE A 1 178 ? 44.447 7.238 -63.307 1.00 90.81 178 PHE A O 1
ATOM 1475 N N . SER A 1 179 ? 45.968 5.860 -64.212 1.00 90.81 179 SER A N 1
ATOM 1476 C CA . SER A 1 179 ? 45.473 4.652 -63.540 1.00 90.81 179 SER A CA 1
ATOM 1477 C C . SER A 1 179 ? 45.546 4.755 -62.010 1.00 90.81 179 SER A C 1
ATOM 1479 O O . SER A 1 179 ? 44.616 4.331 -61.316 1.00 90.81 179 SER A O 1
ATOM 1481 N N . GLN A 1 180 ? 46.615 5.348 -61.468 1.00 91.38 180 GLN A N 1
ATOM 1482 C CA . GLN A 1 180 ? 46.749 5.580 -60.027 1.00 91.38 180 GLN A CA 1
ATOM 1483 C C . GLN A 1 180 ? 45.709 6.579 -59.514 1.00 91.38 180 GLN A C 1
ATOM 1485 O O . GLN A 1 180 ? 45.086 6.328 -58.482 1.00 91.38 180 GLN A O 1
ATOM 1490 N N . LEU A 1 181 ? 45.487 7.679 -60.239 1.00 91.31 181 LEU A N 1
ATOM 1491 C CA . LEU A 1 181 ? 44.464 8.668 -59.895 1.00 91.31 181 LEU A CA 1
ATOM 1492 C C . LEU A 1 181 ? 43.059 8.069 -59.947 1.00 91.31 181 LEU A C 1
ATOM 1494 O O . LEU A 1 181 ? 42.264 8.321 -59.045 1.00 91.31 181 LEU A O 1
ATOM 1498 N N . GLN A 1 182 ? 42.765 7.238 -60.948 1.00 89.00 182 GLN A N 1
ATOM 1499 C CA . GLN A 1 182 ? 41.488 6.536 -61.036 1.00 89.00 182 GLN A CA 1
ATOM 1500 C C . GLN A 1 182 ? 41.275 5.615 -59.825 1.00 89.00 182 GLN A C 1
ATOM 1502 O O . GLN A 1 182 ? 40.249 5.716 -59.156 1.00 89.00 182 GLN A O 1
ATOM 1507 N N . THR A 1 183 ? 42.283 4.810 -59.473 1.00 90.00 183 THR A N 1
ATOM 1508 C CA . THR A 1 183 ? 42.229 3.918 -58.299 1.00 90.00 183 THR A CA 1
ATOM 1509 C C . THR A 1 183 ? 42.028 4.706 -56.999 1.00 90.00 183 THR A C 1
ATOM 1511 O O . THR A 1 183 ? 41.252 4.314 -56.128 1.00 90.00 183 THR A O 1
ATOM 1514 N N . GLN A 1 184 ? 42.710 5.847 -56.849 1.00 91.38 184 GLN A N 1
ATOM 1515 C CA . GLN A 1 184 ? 42.545 6.719 -55.683 1.00 91.38 184 GLN A CA 1
ATOM 1516 C C . GLN A 1 184 ? 41.148 7.340 -55.617 1.00 91.38 184 GLN A C 1
ATOM 1518 O O . GLN A 1 184 ? 40.589 7.453 -54.527 1.00 91.38 184 GLN A O 1
ATOM 1523 N N . ASN A 1 185 ? 40.583 7.725 -56.761 1.00 87.69 185 ASN A N 1
ATOM 1524 C CA . ASN A 1 185 ? 39.244 8.295 -56.839 1.00 87.69 185 ASN A CA 1
ATOM 1525 C C . ASN A 1 185 ? 38.169 7.255 -56.491 1.00 87.69 185 ASN A C 1
ATOM 1527 O O . ASN A 1 185 ? 37.260 7.546 -55.719 1.00 87.69 185 ASN A O 1
ATOM 1531 N N . GLU A 1 186 ? 38.309 6.024 -56.985 1.00 91.06 186 GLU A N 1
ATOM 1532 C CA . GLU A 1 186 ? 37.433 4.900 -56.631 1.00 91.06 186 GLU A CA 1
ATOM 1533 C C . GLU A 1 186 ? 37.493 4.601 -55.124 1.00 91.06 186 GLU A C 1
ATOM 1535 O O . GLU A 1 186 ? 36.455 4.565 -54.463 1.00 91.06 186 GLU A O 1
ATOM 1540 N N . ALA A 1 187 ? 38.696 4.519 -54.544 1.00 89.25 187 ALA A N 1
ATOM 1541 C CA . ALA A 1 187 ? 38.871 4.313 -53.104 1.00 89.25 187 ALA A CA 1
ATOM 1542 C C . ALA A 1 187 ? 38.318 5.476 -52.254 1.00 89.25 187 ALA A C 1
ATOM 1544 O O . ALA A 1 187 ? 37.842 5.271 -51.134 1.00 89.25 187 ALA A O 1
ATOM 1545 N N . LEU A 1 188 ? 38.390 6.716 -52.752 1.00 90.81 188 LEU A N 1
ATOM 1546 C CA . LEU A 1 188 ? 37.796 7.875 -52.087 1.00 90.81 188 LEU A CA 1
ATOM 1547 C C . LEU A 1 188 ? 36.265 7.818 -52.139 1.00 90.81 188 LEU A C 1
ATOM 1549 O O . LEU A 1 188 ? 35.622 8.049 -51.116 1.00 90.81 188 LEU A O 1
ATOM 1553 N N . ASN A 1 189 ? 35.691 7.464 -53.288 1.00 88.19 189 ASN A N 1
ATOM 1554 C CA . ASN A 1 189 ? 34.248 7.308 -53.453 1.00 88.19 189 ASN A CA 1
ATOM 1555 C C . ASN A 1 189 ? 33.691 6.195 -52.559 1.00 88.19 189 ASN A C 1
ATOM 1557 O O . ASN A 1 189 ? 32.665 6.395 -51.913 1.00 88.19 189 ASN A O 1
ATOM 1561 N N . GLU A 1 190 ? 34.394 5.068 -52.435 1.00 91.56 190 GLU A N 1
ATOM 1562 C CA . GLU A 1 190 ? 34.018 3.984 -51.521 1.00 91.56 190 GLU A CA 1
ATOM 1563 C C . GLU A 1 190 ? 34.028 4.445 -50.051 1.00 91.56 190 GLU A C 1
ATOM 1565 O O . GLU A 1 190 ? 33.092 4.172 -49.292 1.00 91.56 190 GLU A O 1
ATOM 1570 N N . LYS A 1 191 ? 35.041 5.227 -49.647 1.00 91.62 191 LYS A N 1
ATOM 1571 C CA . LYS A 1 191 ? 35.089 5.834 -48.305 1.00 91.62 191 LYS A CA 1
ATOM 1572 C C . LYS A 1 191 ? 33.953 6.827 -48.073 1.00 91.62 191 LYS A C 1
ATOM 1574 O O . LYS A 1 191 ? 33.375 6.829 -46.989 1.00 91.62 191 LYS A O 1
ATOM 1579 N N . ILE A 1 192 ? 33.627 7.659 -49.064 1.00 88.50 192 ILE A N 1
ATOM 1580 C CA . ILE A 1 192 ? 32.505 8.605 -48.989 1.00 88.50 192 ILE A CA 1
ATOM 1581 C C . ILE A 1 192 ? 31.181 7.846 -48.857 1.00 88.50 192 ILE A C 1
ATOM 1583 O O . ILE A 1 192 ? 30.366 8.206 -48.008 1.00 88.50 192 ILE A O 1
ATOM 1587 N N . ALA A 1 193 ? 30.977 6.784 -49.640 1.00 87.31 193 ALA A N 1
ATOM 1588 C CA . ALA A 1 193 ? 29.781 5.949 -49.571 1.00 87.31 193 ALA A CA 1
ATOM 1589 C C . ALA A 1 193 ? 29.633 5.296 -48.189 1.00 87.31 193 ALA A C 1
ATOM 1591 O O . ALA A 1 193 ? 28.581 5.422 -47.562 1.00 87.31 193 ALA A O 1
ATOM 1592 N N . THR A 1 194 ? 30.713 4.702 -47.670 1.00 89.81 194 THR A N 1
ATOM 1593 C CA . THR A 1 194 ? 30.745 4.101 -46.326 1.00 89.81 194 THR A CA 1
ATOM 1594 C C . THR A 1 194 ? 30.419 5.137 -45.249 1.00 89.81 194 THR A C 1
ATOM 1596 O O . THR A 1 194 ? 29.528 4.930 -44.431 1.00 89.81 194 THR A O 1
ATOM 1599 N N . HIS A 1 195 ? 31.069 6.304 -45.283 1.00 90.56 195 HIS A N 1
ATOM 1600 C CA . HIS A 1 195 ? 30.820 7.356 -44.297 1.00 90.56 195 HIS A CA 1
ATOM 1601 C C . HIS A 1 195 ? 29.393 7.920 -44.382 1.00 90.56 195 HIS A C 1
ATOM 1603 O O . HIS A 1 195 ? 28.783 8.247 -43.365 1.00 90.56 195 HIS A O 1
ATOM 1609 N N . THR A 1 196 ? 28.835 8.010 -45.591 1.00 88.25 196 THR A N 1
ATOM 1610 C CA . THR A 1 196 ? 27.440 8.414 -45.802 1.00 88.25 196 THR A CA 1
ATOM 1611 C C . THR A 1 196 ? 26.484 7.404 -45.170 1.00 88.25 196 THR A C 1
ATOM 1613 O O . THR A 1 196 ? 25.541 7.803 -44.489 1.00 88.25 196 THR A O 1
ATOM 1616 N N . GLN A 1 197 ? 26.750 6.106 -45.326 1.00 89.00 197 GLN A N 1
ATOM 1617 C CA . GLN A 1 197 ? 25.967 5.048 -44.693 1.00 89.00 197 GLN A CA 1
ATOM 1618 C C . GLN A 1 197 ? 26.050 5.111 -43.158 1.00 89.00 197 GLN A C 1
ATOM 1620 O O . GLN A 1 197 ? 25.012 5.060 -42.496 1.00 89.00 197 GLN A O 1
ATOM 1625 N N . ASP A 1 198 ? 27.243 5.311 -42.592 1.00 90.62 198 ASP A N 1
ATOM 1626 C CA . ASP A 1 198 ? 27.436 5.471 -41.143 1.00 90.62 198 ASP A CA 1
ATOM 1627 C C . ASP A 1 198 ? 26.657 6.679 -40.590 1.00 90.62 198 ASP A C 1
ATOM 1629 O O . ASP A 1 198 ? 26.035 6.609 -39.524 1.00 90.62 198 ASP A O 1
ATOM 1633 N N . LEU A 1 199 ? 26.645 7.797 -41.326 1.00 88.50 199 LEU A N 1
ATOM 1634 C CA . LEU A 1 199 ? 25.876 8.990 -40.963 1.00 88.50 199 LEU A CA 1
ATOM 1635 C C . LEU A 1 199 ? 24.365 8.736 -40.999 1.00 88.50 199 LEU A C 1
ATOM 1637 O O . LEU A 1 199 ? 23.652 9.203 -40.107 1.00 88.50 199 LEU A O 1
ATOM 1641 N N . VAL A 1 200 ? 23.873 7.985 -41.988 1.00 90.19 200 VAL A N 1
ATOM 1642 C CA . VAL A 1 200 ? 22.459 7.584 -42.065 1.00 90.19 200 VAL A CA 1
ATOM 1643 C C . VAL A 1 200 ? 22.083 6.712 -40.864 1.00 90.19 200 VAL A C 1
ATOM 1645 O O . VAL A 1 200 ? 21.124 7.037 -40.166 1.00 90.19 200 VAL A O 1
ATOM 1648 N N . GLN A 1 201 ? 22.880 5.692 -40.542 1.00 89.75 201 GLN A N 1
ATOM 1649 C CA . GLN A 1 201 ? 22.634 4.820 -39.383 1.00 89.75 201 GLN A CA 1
ATOM 1650 C C . GLN A 1 201 ? 22.688 5.583 -38.050 1.00 89.75 201 GLN A C 1
ATOM 1652 O O . GLN A 1 201 ? 21.867 5.370 -37.151 1.00 89.75 201 GLN A O 1
ATOM 1657 N N . THR A 1 202 ? 23.627 6.524 -37.921 1.00 89.31 202 THR A N 1
ATOM 1658 C CA . THR A 1 202 ? 23.733 7.394 -36.741 1.00 89.31 202 THR A CA 1
ATOM 1659 C C . THR A 1 202 ? 22.500 8.287 -36.605 1.00 89.31 202 THR A C 1
ATOM 1661 O O . THR A 1 202 ? 21.956 8.436 -35.508 1.00 89.31 202 THR A O 1
ATOM 1664 N N . LYS A 1 203 ? 22.013 8.857 -37.715 1.00 90.31 203 LYS A N 1
ATOM 1665 C CA . LYS A 1 203 ? 20.788 9.663 -37.742 1.00 90.31 203 LYS A CA 1
ATOM 1666 C C . LYS A 1 203 ? 19.570 8.839 -37.324 1.00 90.31 203 LYS A C 1
ATOM 1668 O O . LYS A 1 203 ? 18.781 9.313 -36.510 1.00 90.31 203 LYS A O 1
ATOM 1673 N N . GLU A 1 204 ? 19.422 7.623 -37.839 1.00 91.19 204 GLU A N 1
ATOM 1674 C CA . GLU A 1 204 ? 18.326 6.720 -37.467 1.00 91.19 204 GLU A CA 1
ATOM 1675 C C . GLU A 1 204 ? 18.352 6.382 -35.972 1.00 91.19 204 GLU A C 1
ATOM 1677 O O . GLU A 1 204 ? 17.332 6.497 -35.290 1.00 91.19 204 GLU A O 1
ATOM 1682 N N . SER A 1 205 ? 19.537 6.080 -35.433 1.00 90.44 205 SER A N 1
ATOM 1683 C CA . SER A 1 205 ? 19.732 5.815 -34.001 1.00 90.44 205 SER A CA 1
ATOM 1684 C C . SER A 1 205 ? 19.382 7.030 -33.129 1.00 90.44 205 SER A C 1
ATOM 1686 O O . SER A 1 205 ? 18.784 6.892 -32.056 1.00 90.44 205 SER A O 1
ATOM 1688 N N . LEU A 1 206 ? 19.710 8.241 -33.594 1.00 91.00 206 LEU A N 1
ATOM 1689 C CA . LEU A 1 206 ? 19.368 9.485 -32.906 1.00 91.00 206 LEU A CA 1
ATOM 1690 C C . LEU A 1 206 ? 17.856 9.744 -32.916 1.00 91.00 206 LEU A C 1
ATOM 1692 O O . LEU A 1 206 ? 17.295 10.098 -31.880 1.00 91.00 206 LEU A O 1
ATOM 1696 N N . VAL A 1 207 ? 17.186 9.524 -34.052 1.00 90.62 207 VAL A N 1
ATOM 1697 C CA . VAL A 1 207 ? 15.722 9.639 -34.164 1.00 90.62 207 VAL A CA 1
ATOM 1698 C C . VAL A 1 207 ? 15.031 8.635 -33.241 1.00 90.62 207 VAL A C 1
ATOM 1700 O O . VAL A 1 207 ? 14.090 8.992 -32.532 1.00 90.62 207 VAL A O 1
ATOM 1703 N N . GLN A 1 208 ? 15.522 7.396 -33.177 1.00 89.62 208 GLN A N 1
ATOM 1704 C CA . GLN A 1 208 ? 14.994 6.390 -32.257 1.00 89.62 208 GLN A CA 1
ATOM 1705 C C . GLN A 1 208 ? 15.156 6.821 -30.792 1.00 89.62 208 GLN A C 1
ATOM 1707 O O . GLN A 1 208 ? 14.196 6.754 -30.022 1.00 89.62 208 GLN A O 1
ATOM 1712 N N . SER A 1 209 ? 16.335 7.325 -30.421 1.00 86.31 209 SER A N 1
ATOM 1713 C CA . SER A 1 209 ? 16.608 7.833 -29.069 1.00 86.31 209 SER A CA 1
ATOM 1714 C C . SER A 1 209 ? 15.726 9.040 -28.718 1.00 86.31 209 SER A C 1
ATOM 1716 O O . SER A 1 209 ? 15.221 9.142 -27.601 1.00 86.31 209 SER A O 1
ATOM 1718 N N . GLN A 1 210 ? 15.478 9.937 -29.678 1.00 89.69 210 GLN A N 1
ATOM 1719 C CA . GLN A 1 210 ? 14.576 11.078 -29.510 1.00 89.69 210 GLN A CA 1
ATOM 1720 C C . GLN A 1 210 ? 13.129 10.627 -29.269 1.00 89.69 210 GLN A C 1
ATOM 1722 O O . GLN A 1 210 ? 12.463 11.148 -28.374 1.00 89.69 210 GLN A O 1
ATOM 1727 N N . ASN A 1 211 ? 12.652 9.635 -30.022 1.00 90.62 211 ASN A N 1
ATOM 1728 C CA . ASN A 1 211 ? 11.310 9.080 -29.844 1.00 90.62 211 ASN A CA 1
ATOM 1729 C C . ASN A 1 211 ? 11.152 8.399 -28.476 1.00 90.62 211 ASN A C 1
ATOM 1731 O O . ASN A 1 211 ? 10.129 8.580 -27.817 1.00 90.62 211 ASN A O 1
ATOM 1735 N N . GLN A 1 212 ? 12.179 7.681 -28.009 1.00 91.06 212 GLN A N 1
ATOM 1736 C CA . GLN A 1 212 ? 12.201 7.104 -26.659 1.00 91.06 212 GLN A CA 1
ATOM 1737 C C . GLN A 1 212 ? 12.155 8.188 -25.574 1.00 91.06 212 GLN A C 1
ATOM 1739 O O . GLN A 1 212 ? 11.386 8.074 -24.621 1.00 91.06 212 GLN A O 1
ATOM 1744 N N . ALA A 1 213 ? 12.922 9.271 -25.730 1.00 88.25 213 ALA A N 1
ATOM 1745 C CA . ALA A 1 213 ? 12.900 10.390 -24.791 1.00 88.25 213 ALA A CA 1
ATOM 1746 C C . ALA A 1 213 ? 11.522 11.078 -24.733 1.00 88.25 213 ALA A C 1
ATOM 1748 O O . ALA A 1 213 ? 11.057 11.425 -23.649 1.00 88.25 213 ALA A O 1
ATOM 1749 N N . LEU A 1 214 ? 10.844 11.241 -25.875 1.00 90.81 214 LEU A N 1
ATOM 1750 C CA . LEU A 1 214 ? 9.483 11.789 -25.923 1.00 90.81 214 LEU A CA 1
ATOM 1751 C C . LEU A 1 214 ? 8.469 10.888 -25.208 1.00 90.81 214 LEU A C 1
ATOM 1753 O O . LEU A 1 214 ? 7.638 11.400 -24.459 1.00 90.81 214 LEU A O 1
ATOM 1757 N N . ALA A 1 215 ? 8.563 9.566 -25.382 1.00 89.69 215 ALA A N 1
ATOM 1758 C CA . ALA A 1 215 ? 7.709 8.615 -24.672 1.00 89.69 215 ALA A CA 1
ATOM 1759 C C . ALA A 1 215 ? 7.890 8.717 -23.145 1.00 89.69 215 ALA A C 1
ATOM 1761 O O . ALA A 1 215 ? 6.908 8.844 -22.416 1.00 89.69 215 ALA A O 1
ATOM 1762 N N . LEU A 1 216 ? 9.141 8.779 -22.672 1.00 89.44 216 LEU A N 1
ATOM 1763 C CA . LEU A 1 216 ? 9.453 8.959 -21.248 1.00 89.44 216 LEU A CA 1
ATOM 1764 C C . LEU A 1 216 ? 8.908 10.281 -20.687 1.00 89.44 216 LEU A C 1
ATOM 1766 O O . LEU A 1 216 ? 8.445 10.331 -19.549 1.00 89.44 216 LEU A O 1
ATOM 1770 N N . ILE A 1 217 ? 8.936 11.364 -21.468 1.00 91.56 217 ILE A N 1
ATOM 1771 C CA . ILE A 1 217 ? 8.367 12.654 -21.049 1.00 91.56 217 ILE A CA 1
ATOM 1772 C C . ILE A 1 217 ? 6.851 12.545 -20.834 1.00 91.56 217 ILE A C 1
ATOM 1774 O O . ILE A 1 217 ? 6.338 13.106 -19.863 1.00 91.56 217 ILE A O 1
ATOM 1778 N N . GLU A 1 218 ? 6.130 11.840 -21.707 1.00 91.38 218 GLU A N 1
ATOM 1779 C CA . GLU A 1 218 ? 4.686 11.632 -21.544 1.00 91.38 218 GLU A CA 1
ATOM 1780 C C . GLU A 1 218 ? 4.362 10.732 -20.341 1.00 91.38 218 GLU A C 1
ATOM 1782 O O . GLU A 1 218 ? 3.452 11.054 -19.573 1.00 91.38 218 GLU A O 1
ATOM 1787 N N . GLU A 1 219 ? 5.153 9.686 -20.085 1.00 90.56 219 GLU A N 1
ATOM 1788 C CA . GLU A 1 219 ? 5.029 8.874 -18.863 1.00 90.56 219 GLU A CA 1
ATOM 1789 C C . GLU A 1 219 ? 5.239 9.713 -17.594 1.00 90.56 219 GLU A C 1
ATOM 1791 O O . GLU A 1 219 ? 4.427 9.664 -16.668 1.00 90.56 219 GLU A O 1
ATOM 1796 N N . ILE A 1 220 ? 6.275 10.558 -17.559 1.00 88.62 220 ILE A N 1
ATOM 1797 C CA . ILE A 1 220 ? 6.535 11.456 -16.423 1.00 88.62 220 ILE A CA 1
ATOM 1798 C C . ILE A 1 220 ? 5.368 12.428 -16.210 1.00 88.62 220 ILE A C 1
ATOM 1800 O O . ILE A 1 220 ? 4.982 12.690 -15.067 1.00 88.62 220 ILE A O 1
ATOM 1804 N N . LYS A 1 221 ? 4.778 12.969 -17.285 1.00 91.00 221 LYS A N 1
ATOM 1805 C CA . LYS A 1 221 ? 3.587 13.829 -17.178 1.00 91.00 221 LYS A CA 1
ATOM 1806 C C . LYS A 1 221 ? 2.406 13.076 -16.570 1.00 91.00 221 LYS A C 1
ATOM 1808 O O . LYS A 1 221 ? 1.707 13.653 -15.734 1.00 91.00 221 LYS A O 1
ATOM 1813 N N . HIS A 1 222 ? 2.196 11.821 -16.963 1.00 87.62 222 HIS A N 1
ATOM 1814 C CA . HIS A 1 222 ? 1.133 10.981 -16.421 1.00 87.62 222 HIS A CA 1
ATOM 1815 C C . HIS A 1 222 ? 1.331 10.713 -14.923 1.00 87.62 222 HIS A C 1
ATOM 1817 O O . HIS A 1 222 ? 0.450 11.046 -14.133 1.00 87.62 222 HIS A O 1
ATOM 1823 N N . ILE A 1 223 ? 2.524 10.267 -14.518 1.00 85.75 223 ILE A N 1
ATOM 1824 C CA . ILE A 1 223 ? 2.875 10.029 -13.106 1.00 85.75 223 ILE A CA 1
ATOM 1825 C C . ILE A 1 223 ? 2.686 11.298 -12.264 1.00 85.75 223 ILE A C 1
ATOM 1827 O O . ILE A 1 223 ? 2.158 11.261 -11.152 1.00 85.75 223 ILE A O 1
ATOM 1831 N N . ASN A 1 224 ? 3.094 12.457 -12.787 1.00 84.50 224 ASN A N 1
ATOM 1832 C CA . ASN A 1 224 ? 2.944 13.728 -12.081 1.00 84.50 224 ASN A CA 1
ATOM 1833 C C . ASN A 1 224 ? 1.464 14.126 -11.916 1.00 84.50 224 ASN A C 1
ATOM 1835 O O . ASN A 1 224 ? 1.086 14.712 -10.901 1.00 84.50 224 ASN A O 1
ATOM 1839 N N . LYS A 1 225 ? 0.607 13.793 -12.891 1.00 87.06 225 LYS A N 1
ATOM 1840 C CA . LYS A 1 225 ? -0.844 13.980 -12.774 1.00 87.06 225 LYS A CA 1
ATOM 1841 C C . LYS A 1 225 ? -1.421 13.089 -11.669 1.00 87.06 225 LYS A C 1
ATOM 1843 O O . LYS A 1 225 ? -2.070 13.621 -10.772 1.00 87.06 225 LYS A O 1
ATOM 1848 N N . GLU A 1 226 ? -1.123 11.790 -11.684 1.00 83.19 226 GLU A N 1
ATOM 1849 C CA . GLU A 1 226 ? -1.591 10.838 -10.661 1.00 83.19 226 GLU A CA 1
ATOM 1850 C C . GLU A 1 226 ? -1.118 11.223 -9.252 1.00 83.19 226 GLU A C 1
ATOM 1852 O O . GLU A 1 226 ? -1.874 11.162 -8.284 1.00 83.19 226 GLU A O 1
ATOM 1857 N N . THR A 1 227 ? 0.124 11.700 -9.130 1.00 77.56 227 THR A N 1
ATOM 1858 C CA . THR A 1 227 ? 0.685 12.176 -7.856 1.00 77.56 227 THR A CA 1
ATOM 1859 C C . THR A 1 227 ? -0.076 13.392 -7.314 1.00 77.56 227 THR A C 1
ATOM 1861 O O . THR A 1 227 ? -0.317 13.485 -6.110 1.00 77.56 227 THR A O 1
ATOM 1864 N N . LYS A 1 228 ? -0.491 14.331 -8.178 1.00 80.56 228 LYS A N 1
ATOM 1865 C CA . LYS A 1 228 ? -1.311 15.489 -7.773 1.00 80.56 228 LYS A CA 1
ATOM 1866 C C . LYS A 1 228 ? -2.720 15.083 -7.352 1.00 80.56 228 LYS A C 1
ATOM 1868 O O . LYS A 1 228 ? -3.238 15.647 -6.392 1.00 80.56 228 LYS A O 1
ATOM 1873 N N . GLU A 1 229 ? -3.323 14.124 -8.049 1.00 80.31 229 GLU A N 1
ATOM 1874 C CA . GLU A 1 229 ? -4.635 13.571 -7.693 1.00 80.31 229 GLU A CA 1
ATOM 1875 C C . GLU A 1 229 ? -4.563 12.863 -6.331 1.00 80.31 229 GLU A C 1
ATOM 1877 O O . GLU A 1 229 ? -5.337 13.182 -5.428 1.00 80.31 229 GLU A O 1
ATOM 1882 N N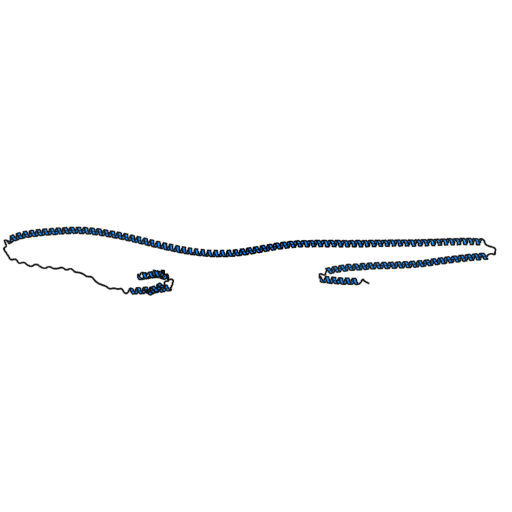 . SER A 1 230 ? -3.528 12.044 -6.124 1.00 75.81 230 SER A N 1
ATOM 1883 C CA . SER A 1 230 ? -3.254 11.360 -4.854 1.00 75.81 230 SER A CA 1
ATOM 1884 C C . SER A 1 230 ? -3.003 12.341 -3.700 1.00 75.81 230 SER A C 1
ATOM 1886 O O . SER A 1 230 ? -3.453 12.125 -2.577 1.00 75.81 230 SER A O 1
ATOM 1888 N N . ALA A 1 231 ? -2.325 13.466 -3.951 1.00 72.69 231 ALA A N 1
ATOM 1889 C CA . ALA A 1 231 ? -2.153 14.521 -2.951 1.00 72.69 231 ALA A CA 1
ATOM 1890 C C . ALA A 1 231 ? -3.497 15.149 -2.526 1.00 72.69 231 ALA A C 1
ATOM 1892 O O . ALA A 1 231 ? -3.661 15.510 -1.359 1.00 72.69 231 ALA A O 1
ATOM 1893 N N . GLY A 1 232 ? -4.467 15.244 -3.442 1.00 75.69 232 GLY A N 1
ATOM 1894 C CA . GLY A 1 232 ? -5.839 15.652 -3.130 1.00 75.69 232 GLY A CA 1
ATOM 1895 C C . GLY A 1 232 ? -6.543 14.660 -2.201 1.00 75.69 232 GLY A C 1
ATOM 1896 O O . GLY A 1 232 ? -7.134 15.071 -1.202 1.00 75.69 232 GLY A O 1
ATOM 1897 N N . GLU A 1 233 ? -6.415 13.359 -2.465 1.00 77.38 233 GLU A N 1
ATOM 1898 C CA . GLU A 1 233 ? -6.976 12.301 -1.612 1.00 77.38 233 GLU A CA 1
ATOM 1899 C C . GLU A 1 233 ? -6.365 12.302 -0.205 1.00 77.38 233 GLU A C 1
ATOM 1901 O O . GLU A 1 233 ? -7.086 12.174 0.785 1.00 77.38 233 GLU A O 1
ATOM 1906 N N . VAL A 1 234 ? -5.055 12.540 -0.088 1.00 76.50 234 VAL A N 1
ATOM 1907 C CA . VAL A 1 234 ? -4.374 12.671 1.212 1.00 76.50 234 VAL A CA 1
ATOM 1908 C C . VAL A 1 234 ? -4.919 13.854 2.020 1.00 76.50 234 VAL A C 1
ATOM 1910 O O . VAL A 1 234 ? -5.067 13.748 3.238 1.00 76.50 234 VAL A O 1
ATOM 1913 N N . ILE A 1 235 ? -5.260 14.973 1.370 1.00 81.62 235 ILE A N 1
ATOM 1914 C CA . ILE A 1 235 ? -5.889 16.122 2.042 1.00 81.62 235 ILE A CA 1
ATOM 1915 C C . ILE A 1 235 ? -7.288 15.753 2.547 1.00 81.62 235 ILE A C 1
ATOM 1917 O O . ILE A 1 235 ? -7.623 16.073 3.688 1.00 81.62 235 ILE A O 1
ATOM 1921 N N . VAL A 1 236 ? -8.087 15.053 1.735 1.00 79.62 236 VAL A N 1
ATOM 1922 C CA . VAL A 1 236 ? -9.416 14.571 2.148 1.00 79.62 236 VAL A CA 1
ATOM 1923 C C . VAL A 1 236 ? -9.291 13.626 3.344 1.00 79.62 236 VAL A C 1
ATOM 1925 O O . VAL A 1 236 ? -9.958 13.832 4.355 1.00 79.62 236 VAL A O 1
ATOM 1928 N N . PHE A 1 237 ? -8.373 12.661 3.284 1.00 80.50 237 PHE A N 1
ATOM 1929 C CA . PHE A 1 237 ? -8.132 11.712 4.369 1.00 80.50 237 PHE A CA 1
ATOM 1930 C C . PHE A 1 237 ? -7.674 12.402 5.663 1.00 80.50 237 PHE A C 1
ATOM 1932 O O . PHE A 1 237 ? -8.159 12.079 6.748 1.00 80.50 237 PHE A O 1
ATOM 1939 N N . LYS A 1 238 ? -6.797 13.410 5.561 1.00 86.50 238 LYS A N 1
ATOM 1940 C CA . LYS A 1 238 ? -6.386 14.240 6.702 1.00 86.50 238 LYS A CA 1
ATOM 1941 C C . LYS A 1 238 ? -7.583 14.940 7.352 1.00 86.50 238 LYS A C 1
ATOM 1943 O O . LYS A 1 238 ? -7.673 14.958 8.578 1.00 86.50 238 LYS A O 1
ATOM 1948 N N . ASN A 1 239 ? -8.493 15.497 6.553 1.00 86.19 239 ASN A N 1
ATOM 1949 C CA . ASN A 1 239 ? -9.690 16.158 7.072 1.00 86.19 239 ASN A CA 1
ATOM 1950 C C . ASN A 1 239 ? -10.620 15.157 7.777 1.00 86.19 239 ASN A C 1
ATOM 1952 O O . ASN A 1 239 ? -11.093 15.449 8.871 1.00 86.19 239 ASN A O 1
ATOM 1956 N N . THR A 1 240 ? -10.799 13.951 7.228 1.00 86.50 240 THR A N 1
ATOM 1957 C CA . THR A 1 240 ? -11.580 12.881 7.876 1.00 86.50 240 THR A CA 1
ATOM 1958 C C . THR A 1 240 ? -10.980 12.447 9.215 1.00 86.50 240 THR A C 1
ATOM 1960 O O . THR A 1 240 ? -11.714 12.260 10.184 1.00 86.50 240 THR A O 1
ATOM 1963 N N . ILE A 1 241 ? -9.651 12.317 9.306 1.00 84.56 241 ILE A N 1
ATOM 1964 C CA . ILE A 1 241 ? -8.981 12.037 10.585 1.00 84.56 241 ILE A CA 1
ATOM 1965 C C . ILE A 1 241 ? -9.243 13.167 11.583 1.00 84.56 241 ILE A C 1
ATOM 1967 O O . ILE A 1 241 ? -9.544 12.893 12.742 1.00 84.56 241 ILE A O 1
ATOM 1971 N N . GLN A 1 242 ? -9.165 14.426 11.147 1.00 87.69 242 GLN A N 1
ATOM 1972 C CA . GLN A 1 242 ? -9.414 15.565 12.028 1.00 87.69 242 GLN A CA 1
ATOM 1973 C C . GLN A 1 242 ? -10.859 15.586 12.548 1.00 87.69 242 GLN A C 1
ATOM 1975 O O . GLN A 1 242 ? -11.074 15.831 13.731 1.00 87.69 242 GLN A O 1
ATOM 1980 N N . GLU A 1 243 ? -11.846 15.275 11.706 1.00 87.06 243 GLU A N 1
ATOM 1981 C CA . GLU A 1 243 ? -13.242 15.124 12.136 1.00 87.06 243 GLU A CA 1
ATOM 1982 C C . GLU A 1 243 ? -13.413 13.980 13.144 1.00 87.06 243 GLU A C 1
ATOM 1984 O O . GLU A 1 243 ? -14.134 14.129 14.130 1.00 87.06 243 GLU A O 1
ATOM 1989 N N . ALA A 1 244 ? -12.736 12.847 12.939 1.00 83.12 244 ALA A N 1
ATOM 1990 C CA . ALA A 1 244 ? -12.772 11.727 13.876 1.00 83.12 244 ALA A CA 1
ATOM 1991 C C . ALA A 1 244 ? -12.152 12.082 15.239 1.00 83.12 244 ALA A C 1
ATOM 1993 O O . ALA A 1 244 ? -12.696 11.681 16.266 1.00 83.12 244 ALA A O 1
ATOM 1994 N N . ILE A 1 245 ? -11.060 12.855 15.253 1.00 86.69 245 ILE A N 1
ATOM 1995 C CA . ILE A 1 245 ? -10.450 13.383 16.484 1.00 86.69 245 ILE A CA 1
ATOM 1996 C C . ILE A 1 245 ? -11.445 14.284 17.219 1.00 86.69 245 ILE A C 1
ATOM 1998 O O . ILE A 1 245 ? -11.712 14.047 18.392 1.00 86.69 245 ILE A O 1
ATOM 2002 N N . ASN A 1 246 ? -12.068 15.239 16.522 1.00 88.06 246 ASN A N 1
ATOM 2003 C CA . ASN A 1 246 ? -13.037 16.144 17.146 1.00 88.06 246 ASN A CA 1
ATOM 2004 C C . ASN A 1 246 ? -14.224 15.374 17.764 1.00 88.06 246 ASN A C 1
ATOM 2006 O O . ASN A 1 246 ? -14.676 15.699 18.857 1.00 88.06 246 ASN A O 1
ATOM 2010 N N . ARG A 1 247 ? -14.705 14.309 17.104 1.00 87.94 247 ARG A N 1
ATOM 2011 C CA . ARG A 1 247 ? -15.771 13.441 17.645 1.00 87.94 247 ARG A CA 1
ATOM 2012 C C . ARG A 1 247 ? -15.318 12.630 18.860 1.00 87.94 247 ARG A C 1
ATOM 2014 O O . ARG A 1 247 ? -16.134 12.334 19.725 1.00 87.94 247 ARG A O 1
ATOM 2021 N N . LEU A 1 248 ? -14.048 12.231 18.920 1.00 87.94 248 LEU A N 1
ATOM 2022 C CA . LEU A 1 248 ? -13.485 11.564 20.096 1.00 87.94 248 LEU A CA 1
ATOM 2023 C C . LEU A 1 248 ? -13.413 12.515 21.293 1.00 87.94 248 LEU A C 1
ATOM 2025 O O . LEU A 1 248 ? -13.739 12.087 22.397 1.00 87.94 248 LEU A O 1
ATOM 2029 N N . ASP A 1 249 ? -13.061 13.783 21.074 1.00 87.88 249 ASP A N 1
ATOM 2030 C CA . ASP A 1 249 ? -13.065 14.800 22.131 1.00 87.88 249 ASP A CA 1
ATOM 2031 C C . ASP A 1 249 ? -14.478 14.985 22.718 1.00 87.88 249 ASP A C 1
ATOM 2033 O O . ASP A 1 249 ? -14.645 14.943 23.937 1.00 87.88 249 ASP A O 1
ATOM 2037 N N . GLU A 1 250 ? -15.518 15.044 21.875 1.00 87.75 250 GLU A N 1
ATOM 2038 C CA . GLU A 1 250 ? -16.923 15.085 22.327 1.00 87.75 250 GLU A CA 1
ATOM 2039 C C . GLU A 1 250 ? -17.311 13.856 23.178 1.00 87.75 250 GLU A C 1
ATOM 2041 O O . GLU A 1 250 ? -18.018 13.978 24.185 1.00 87.75 250 GLU A O 1
ATOM 2046 N N . VAL A 1 251 ? -16.841 12.659 22.802 1.00 85.38 251 VAL A N 1
ATOM 2047 C CA . VAL A 1 251 ? -17.076 11.414 23.562 1.00 85.38 251 VAL A CA 1
ATOM 2048 C C . VAL A 1 251 ? -16.355 11.436 24.911 1.00 85.38 251 VAL A C 1
ATOM 2050 O O . VAL A 1 251 ? -16.895 10.961 25.910 1.00 85.38 251 VAL A O 1
ATOM 2053 N N . ILE A 1 252 ? -15.142 11.988 24.966 1.00 85.69 252 ILE A N 1
ATOM 2054 C CA . ILE A 1 252 ? -14.388 12.136 26.215 1.00 85.69 252 ILE A CA 1
ATOM 2055 C C . ILE A 1 252 ? -15.133 13.075 27.170 1.00 85.69 252 ILE A C 1
ATOM 2057 O O . ILE A 1 252 ? -15.303 12.733 28.341 1.00 85.69 252 ILE A O 1
ATOM 2061 N N . GLU A 1 253 ? -15.636 14.209 26.678 1.00 86.81 253 GLU A N 1
ATOM 2062 C CA . GLU A 1 253 ? -16.424 15.147 27.486 1.00 86.81 253 GLU A CA 1
ATOM 2063 C C . GLU A 1 253 ? -17.721 14.512 28.010 1.00 86.81 253 GLU A C 1
ATOM 2065 O O . GLU A 1 253 ? -18.050 14.644 29.193 1.00 86.81 253 GLU A O 1
ATOM 2070 N N . THR A 1 254 ? -18.440 13.760 27.169 1.00 83.75 254 THR A N 1
ATOM 2071 C CA . THR A 1 254 ? -19.658 13.053 27.604 1.00 83.75 254 THR A CA 1
ATOM 2072 C C . THR A 1 254 ? -19.369 11.932 28.600 1.00 83.75 254 THR A C 1
ATOM 2074 O O . THR A 1 254 ? -20.136 11.759 29.548 1.00 83.75 254 THR A O 1
ATOM 2077 N N . ASN A 1 255 ? -18.261 11.204 28.451 1.00 84.12 255 ASN A N 1
ATOM 2078 C CA . ASN A 1 255 ? -17.845 10.203 29.434 1.00 84.12 255 ASN A CA 1
ATOM 2079 C C . ASN A 1 255 ? -17.485 10.837 30.780 1.00 84.12 255 ASN A C 1
ATOM 2081 O O . ASN A 1 255 ? -17.886 10.306 31.812 1.00 84.12 255 ASN A O 1
ATOM 2085 N N . ALA A 1 256 ? -16.801 11.985 30.788 1.00 85.19 256 ALA A N 1
ATOM 2086 C CA . ALA A 1 256 ? -16.511 12.710 32.024 1.00 85.19 256 ALA A CA 1
ATOM 2087 C C . ALA A 1 256 ? -17.803 13.141 32.745 1.00 85.19 256 ALA A C 1
ATOM 2089 O O . ALA A 1 256 ? -17.931 12.962 33.957 1.00 85.19 256 ALA A O 1
ATOM 2090 N N . ALA A 1 257 ? -18.802 13.630 31.999 1.00 83.56 257 ALA A N 1
ATOM 2091 C CA . ALA A 1 257 ? -20.116 13.956 32.553 1.00 83.56 257 ALA A CA 1
ATOM 2092 C C . ALA A 1 257 ? -20.853 12.715 33.098 1.00 83.56 257 ALA A C 1
ATOM 2094 O O . ALA A 1 257 ? -21.501 12.777 34.145 1.00 83.56 257 ALA A O 1
ATOM 2095 N N . LEU A 1 258 ? -20.734 11.567 32.423 1.00 84.31 258 LEU A N 1
ATOM 2096 C CA . LEU A 1 258 ? -21.317 10.307 32.881 1.00 84.31 258 LEU A CA 1
ATOM 2097 C C . LEU A 1 258 ? -20.640 9.796 34.161 1.00 84.31 258 LEU A C 1
ATOM 2099 O O . LEU A 1 258 ? -21.331 9.366 35.081 1.00 84.31 258 LEU A O 1
ATOM 2103 N N . GLU A 1 259 ? -19.310 9.862 34.251 1.00 86.31 259 GLU A N 1
ATOM 2104 C CA . GLU A 1 259 ? -18.564 9.496 35.462 1.00 86.31 259 GLU A CA 1
ATOM 2105 C C . GLU A 1 259 ? -18.957 10.369 36.659 1.00 86.31 259 GLU A C 1
ATOM 2107 O O . GLU A 1 259 ? -19.142 9.853 37.768 1.00 86.31 259 GLU A O 1
ATOM 2112 N N . GLN A 1 260 ? -19.160 11.670 36.433 1.00 85.62 260 GLN A N 1
ATOM 2113 C CA . GLN A 1 260 ? -19.694 12.571 37.451 1.00 85.62 260 GLN A CA 1
ATOM 2114 C C . GLN A 1 260 ? -21.100 12.136 37.892 1.00 85.62 260 GLN A C 1
ATOM 2116 O O . GLN A 1 260 ? -21.333 11.953 39.086 1.00 85.62 260 GLN A O 1
ATOM 2121 N N . SER A 1 261 ? -22.009 11.873 36.949 1.00 81.94 261 SER A N 1
ATOM 2122 C CA . SER A 1 261 ? -23.373 11.420 37.259 1.00 81.94 261 SER A CA 1
ATOM 2123 C C . SER A 1 261 ? -23.403 10.076 38.003 1.00 81.94 261 SER A C 1
ATOM 2125 O O . SER A 1 261 ? -24.195 9.890 38.926 1.00 81.94 261 SER A O 1
ATOM 2127 N N . ILE A 1 262 ? -22.507 9.141 37.665 1.00 85.44 262 ILE A N 1
ATOM 2128 C CA . ILE A 1 262 ? -22.350 7.869 38.388 1.00 85.44 262 ILE A CA 1
ATOM 2129 C C . ILE A 1 262 ? -21.873 8.114 39.822 1.00 85.44 262 ILE A C 1
ATOM 2131 O O . ILE A 1 262 ? -22.326 7.430 40.742 1.00 85.44 262 ILE A O 1
ATOM 2135 N N . THR A 1 263 ? -20.962 9.065 40.022 1.00 87.00 263 THR A N 1
ATOM 2136 C CA . THR A 1 263 ? -20.451 9.420 41.351 1.00 87.00 263 THR A CA 1
ATOM 2137 C C . THR A 1 263 ? -21.563 10.017 42.212 1.00 87.00 263 THR A C 1
ATOM 2139 O O . THR A 1 263 ? -21.818 9.506 43.301 1.00 87.00 263 THR A O 1
ATOM 2142 N N . GLU A 1 264 ? -22.305 10.989 41.679 1.00 85.50 264 GLU A N 1
ATOM 2143 C CA . GLU A 1 264 ? -23.481 11.579 42.334 1.00 85.50 264 GLU A CA 1
ATOM 2144 C C . GLU A 1 264 ? -24.547 10.508 42.645 1.00 85.50 264 GLU A C 1
ATOM 2146 O O . GLU A 1 264 ? -25.086 10.444 43.751 1.00 85.50 264 GLU A O 1
ATOM 2151 N N . GLY A 1 265 ? -24.801 9.587 41.710 1.00 85.00 265 GLY A N 1
ATOM 2152 C CA . GLY A 1 265 ? -25.712 8.459 41.915 1.00 85.00 265 GLY A CA 1
ATOM 2153 C C . GLY A 1 265 ? -25.265 7.511 43.035 1.00 85.00 265 GLY A C 1
ATOM 2154 O O . GLY A 1 265 ? -26.097 7.043 43.814 1.00 85.00 265 GLY A O 1
ATOM 2155 N N . ARG A 1 266 ? -23.959 7.242 43.165 1.00 86.88 266 ARG A N 1
ATOM 2156 C CA . ARG A 1 266 ? -23.414 6.432 44.270 1.00 86.88 266 ARG A CA 1
ATOM 2157 C C . ARG A 1 266 ? -23.577 7.124 45.618 1.00 86.88 266 ARG A C 1
ATOM 2159 O O . ARG A 1 266 ? -23.929 6.450 46.583 1.00 86.88 266 ARG A O 1
ATOM 2166 N N . GLU A 1 267 ? -23.346 8.431 45.683 1.00 86.00 267 GLU A N 1
ATOM 2167 C CA . GLU A 1 267 ? -23.540 9.217 46.905 1.00 86.00 267 GLU A CA 1
ATOM 2168 C C . GLU A 1 267 ? -25.008 9.207 47.347 1.00 86.00 267 GLU A C 1
ATOM 2170 O O . GLU A 1 267 ? -25.292 8.964 48.519 1.00 86.00 267 GLU A O 1
ATOM 2175 N N . LEU A 1 268 ? -25.949 9.350 46.406 1.00 85.12 268 LEU A N 1
ATOM 2176 C CA . LEU A 1 268 ? -27.385 9.247 46.686 1.00 85.12 268 LEU A CA 1
ATOM 2177 C C . LEU A 1 268 ? -27.784 7.860 47.202 1.00 85.12 268 LEU A C 1
ATOM 2179 O O . LEU A 1 268 ? -28.526 7.757 48.178 1.0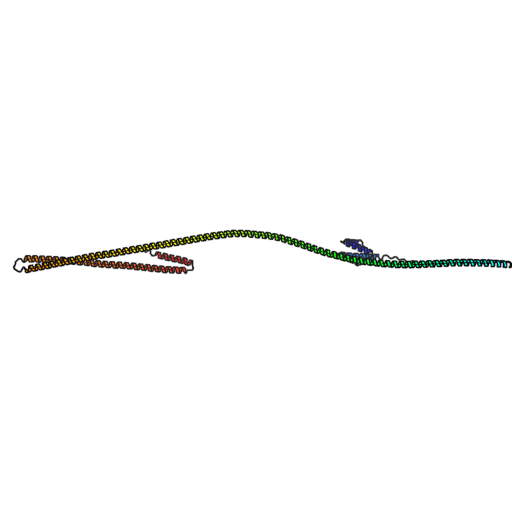0 85.12 268 LEU A O 1
ATOM 2183 N N . VAL A 1 269 ? -27.281 6.786 46.585 1.00 86.38 269 VAL A N 1
ATOM 2184 C CA . VAL A 1 269 ? -27.540 5.411 47.049 1.00 86.38 269 VAL A CA 1
ATOM 2185 C C . VAL A 1 269 ? -26.959 5.181 48.443 1.00 86.38 269 VAL A C 1
ATOM 2187 O O . VAL A 1 269 ? -27.606 4.545 49.276 1.00 86.38 269 VAL A O 1
ATOM 2190 N N . GLN A 1 270 ? -25.762 5.702 48.718 1.00 85.69 270 GLN A N 1
ATOM 2191 C CA . GLN A 1 270 ? -25.143 5.591 50.035 1.00 85.69 270 GLN A CA 1
ATOM 2192 C C . GLN A 1 270 ? -25.944 6.365 51.093 1.00 85.69 270 GLN A C 1
ATOM 2194 O O . GLN A 1 270 ? -26.243 5.799 52.140 1.00 85.69 270 GLN A O 1
ATOM 2199 N N . SER A 1 271 ? -26.392 7.586 50.784 1.00 84.38 271 SER A N 1
ATOM 2200 C CA . SER A 1 271 ? -27.282 8.363 51.658 1.00 84.38 271 SER A CA 1
ATOM 2201 C C . SER A 1 271 ? -28.587 7.617 51.943 1.00 84.38 271 SER A C 1
ATOM 2203 O O . SER A 1 271 ? -28.967 7.465 53.099 1.00 84.38 271 SER A O 1
ATOM 2205 N N . ALA A 1 272 ? -29.243 7.072 50.912 1.00 82.62 272 ALA A N 1
ATOM 2206 C CA . ALA A 1 272 ? -30.481 6.310 51.077 1.00 82.62 272 ALA A CA 1
ATOM 2207 C C . ALA A 1 272 ? -30.281 5.045 51.930 1.00 82.62 272 ALA A C 1
ATOM 2209 O O . ALA A 1 272 ? -31.153 4.667 52.713 1.00 82.62 272 ALA A O 1
ATOM 2210 N N . LYS A 1 273 ? -29.123 4.387 51.802 1.00 86.31 273 LYS A N 1
ATOM 2211 C CA . LYS A 1 273 ? -28.753 3.236 52.631 1.00 86.31 273 LYS A CA 1
ATOM 2212 C C . LYS A 1 273 ? -28.574 3.634 54.096 1.00 86.31 273 LYS A C 1
ATOM 2214 O O . LYS A 1 273 ? -29.021 2.901 54.978 1.00 86.31 273 LYS A O 1
ATOM 2219 N N . ASP A 1 274 ? -27.937 4.769 54.354 1.00 87.69 274 ASP A N 1
ATOM 2220 C CA . ASP A 1 274 ? -27.719 5.270 55.710 1.00 87.69 274 ASP A CA 1
ATOM 2221 C C . ASP A 1 274 ? -29.044 5.703 56.362 1.00 87.69 274 ASP A C 1
ATOM 2223 O O . ASP A 1 274 ? -29.308 5.331 57.508 1.00 87.69 274 ASP A O 1
ATOM 2227 N N . ASP A 1 275 ? -29.937 6.355 55.613 1.00 87.69 275 ASP A N 1
ATOM 2228 C CA . ASP A 1 275 ? -31.291 6.707 56.065 1.00 87.69 275 ASP A CA 1
ATOM 2229 C C . ASP A 1 275 ? -32.144 5.468 56.380 1.00 87.69 275 ASP A C 1
ATOM 2231 O O . ASP A 1 275 ? -32.825 5.411 57.412 1.00 87.69 275 ASP A O 1
ATOM 2235 N N . LEU A 1 276 ? -32.075 4.438 55.529 1.00 86.88 276 LEU A N 1
ATOM 2236 C CA . LEU A 1 276 ? -32.758 3.167 55.765 1.00 86.88 276 LEU A CA 1
ATOM 2237 C C . LEU A 1 276 ? -32.232 2.481 57.032 1.00 86.88 276 LEU A C 1
ATOM 2239 O O . LEU A 1 276 ? -33.023 2.035 57.862 1.00 86.88 276 LEU A O 1
ATOM 2243 N N . ASN A 1 277 ? -30.910 2.427 57.214 1.00 87.62 277 ASN A N 1
ATOM 2244 C CA . ASN A 1 277 ? -30.299 1.846 58.410 1.00 87.62 277 ASN A CA 1
ATOM 2245 C C . ASN A 1 277 ? -30.707 2.600 59.682 1.00 87.62 277 ASN A C 1
ATOM 2247 O O . ASN A 1 277 ? -31.015 1.967 60.692 1.00 87.62 277 ASN A O 1
ATOM 2251 N N . ASN A 1 278 ? -30.750 3.933 59.632 1.00 86.56 278 ASN A N 1
ATOM 2252 C CA . ASN A 1 278 ? -31.207 4.758 60.749 1.00 86.56 278 ASN A CA 1
ATOM 2253 C C . ASN A 1 278 ? -32.680 4.489 61.079 1.00 86.56 278 ASN A C 1
ATOM 2255 O O . ASN A 1 278 ? -33.017 4.312 62.247 1.00 86.56 278 ASN A O 1
ATOM 2259 N N . THR A 1 279 ? -33.535 4.373 60.060 1.00 85.50 279 THR A N 1
ATOM 2260 C CA . THR A 1 279 ? -34.960 4.047 60.227 1.00 85.50 279 THR A CA 1
ATOM 2261 C C . THR A 1 279 ? -35.151 2.664 60.850 1.00 85.50 279 THR A C 1
ATOM 2263 O O . THR A 1 279 ? -35.933 2.510 61.786 1.00 85.50 279 THR A O 1
ATOM 2266 N N . ILE A 1 280 ? -34.407 1.654 60.382 1.00 84.19 280 ILE A N 1
ATOM 2267 C CA . ILE A 1 280 ? -34.442 0.296 60.947 1.00 84.19 280 ILE A CA 1
ATOM 2268 C C . ILE A 1 280 ? -33.996 0.316 62.409 1.00 84.19 280 ILE A C 1
ATOM 2270 O O . ILE A 1 280 ? -34.664 -0.273 63.256 1.00 84.19 280 ILE A O 1
ATOM 2274 N N . LYS A 1 281 ? -32.891 1.004 62.713 1.00 86.81 281 LYS A N 1
ATOM 2275 C CA . LYS A 1 281 ? -32.373 1.113 64.078 1.00 86.81 281 LYS A CA 1
ATOM 2276 C C . LYS A 1 281 ? -33.384 1.787 65.004 1.00 86.81 281 LYS A C 1
ATOM 2278 O O . LYS A 1 281 ? -33.645 1.275 66.085 1.00 86.81 281 LYS A O 1
ATOM 2283 N N . GLN A 1 282 ? -33.999 2.879 64.556 1.00 82.75 282 GLN A N 1
ATOM 2284 C CA . GLN A 1 282 ? -35.031 3.567 65.323 1.00 82.75 282 GLN A CA 1
ATOM 2285 C C . GLN A 1 282 ? -36.257 2.673 65.555 1.00 82.75 282 GLN A C 1
ATOM 2287 O O . GLN A 1 282 ? -36.719 2.561 66.685 1.00 82.75 282 GLN A O 1
ATOM 2292 N N . GLY A 1 283 ? -36.724 1.951 64.530 1.00 82.62 283 GLY A N 1
ATOM 2293 C CA . GLY A 1 283 ? -37.816 0.986 64.682 1.00 82.62 283 GLY A CA 1
ATOM 2294 C C . GLY A 1 283 ? -37.488 -0.165 65.643 1.00 82.62 283 GLY A C 1
ATOM 2295 O O . GLY A 1 283 ? -38.357 -0.611 66.390 1.00 82.62 283 GLY A O 1
ATOM 2296 N N . GLN A 1 284 ? -36.235 -0.631 65.671 1.00 82.06 284 GLN A N 1
ATOM 2297 C CA . GLN A 1 284 ? -35.770 -1.625 66.646 1.00 82.06 284 GLN A CA 1
ATOM 2298 C C . GLN A 1 284 ? -35.750 -1.067 68.072 1.00 82.06 284 GLN A C 1
ATOM 2300 O O . GLN A 1 284 ? -36.187 -1.752 68.997 1.00 82.06 284 GLN A O 1
ATOM 2305 N N . ASP A 1 285 ? -35.269 0.162 68.255 1.00 84.88 285 ASP A N 1
ATOM 2306 C CA . ASP A 1 285 ? -35.242 0.829 69.557 1.00 84.88 285 ASP A CA 1
ATOM 2307 C C . ASP A 1 285 ? -36.670 1.059 70.091 1.00 84.88 285 ASP A C 1
ATOM 2309 O O . ASP A 1 285 ? -36.953 0.744 71.250 1.00 84.88 285 ASP A O 1
ATOM 2313 N N . ASP A 1 286 ? -37.600 1.504 69.241 1.00 86.00 286 ASP A N 1
ATOM 2314 C CA . ASP A 1 286 ? -39.013 1.699 69.591 1.00 86.00 286 ASP A CA 1
ATOM 2315 C C . ASP A 1 286 ? -39.709 0.377 69.959 1.00 86.00 286 ASP A C 1
ATOM 2317 O O . ASP A 1 286 ? -40.439 0.301 70.957 1.00 86.00 286 ASP A O 1
ATOM 2321 N N . LEU A 1 287 ? -39.447 -0.695 69.202 1.00 85.38 287 LEU A N 1
ATOM 2322 C CA . LEU A 1 287 ? -39.959 -2.031 69.508 1.00 85.38 287 LEU A CA 1
ATOM 2323 C C . LEU A 1 287 ? -39.420 -2.539 70.851 1.00 85.38 287 LEU A C 1
ATOM 2325 O O . LEU A 1 287 ? -40.191 -3.022 71.680 1.00 85.38 287 LEU A O 1
ATOM 2329 N N . ASN A 1 288 ? -38.115 -2.399 71.095 1.00 86.38 288 ASN A N 1
ATOM 2330 C CA . ASN A 1 288 ? -37.490 -2.805 72.353 1.00 86.38 288 ASN A CA 1
ATOM 2331 C C . ASN A 1 288 ? -38.065 -2.032 73.547 1.00 86.38 288 ASN A C 1
ATOM 2333 O O . ASN A 1 288 ? -38.346 -2.631 74.586 1.00 86.38 288 ASN A O 1
ATOM 2337 N N . ASN A 1 289 ? -38.284 -0.724 73.396 1.00 85.06 289 ASN A N 1
ATOM 2338 C CA . ASN A 1 289 ? -38.914 0.099 74.425 1.00 85.06 289 ASN A CA 1
ATOM 2339 C C . ASN A 1 289 ? -40.356 -0.345 74.701 1.00 85.06 289 ASN A C 1
ATOM 2341 O O . ASN A 1 289 ? -40.738 -0.472 75.862 1.00 85.06 289 ASN A O 1
ATOM 2345 N N . THR A 1 290 ? -41.127 -0.656 73.656 1.00 84.38 290 THR A N 1
ATOM 2346 C CA . THR A 1 290 ? -42.505 -1.159 73.786 1.00 84.38 290 THR A CA 1
ATOM 2347 C C . THR A 1 290 ? -42.547 -2.509 74.503 1.00 84.38 290 THR A C 1
ATOM 2349 O O . THR A 1 290 ? -43.351 -2.703 75.413 1.00 84.38 290 THR A O 1
ATOM 2352 N N . ILE A 1 291 ? -41.653 -3.438 74.144 1.00 83.94 291 ILE A N 1
ATOM 2353 C CA . ILE A 1 291 ? -41.533 -4.744 74.811 1.00 83.94 291 ILE A CA 1
ATOM 2354 C C . ILE A 1 291 ? -41.183 -4.555 76.286 1.00 83.94 291 ILE A C 1
ATOM 2356 O O . ILE A 1 291 ? -41.806 -5.173 77.147 1.00 83.94 291 ILE A O 1
ATOM 2360 N N . LYS A 1 292 ? -40.210 -3.690 76.585 1.00 86.12 292 LYS A N 1
ATOM 2361 C CA . LYS A 1 292 ? -39.795 -3.402 77.958 1.00 86.12 292 LYS A CA 1
ATOM 2362 C C . LYS A 1 292 ? -40.940 -2.806 78.777 1.00 86.12 292 LYS A C 1
ATOM 2364 O O . LYS A 1 292 ? -41.190 -3.266 79.883 1.00 86.12 292 LYS A O 1
ATOM 2369 N N . GLN A 1 293 ? -41.671 -1.847 78.214 1.00 83.12 293 GLN A N 1
ATOM 2370 C CA . GLN A 1 293 ? -42.837 -1.261 78.867 1.00 83.12 293 GLN A CA 1
ATOM 2371 C C . GLN A 1 293 ? -43.925 -2.313 79.127 1.00 83.12 293 GLN A C 1
ATOM 2373 O O . GLN A 1 293 ? -44.428 -2.404 80.241 1.00 83.12 293 GLN A O 1
ATOM 2378 N N . GLY A 1 294 ? -44.220 -3.175 78.148 1.00 81.81 294 GLY A N 1
ATOM 2379 C CA . GLY A 1 294 ? -45.162 -4.282 78.331 1.00 81.81 294 GLY A CA 1
ATOM 2380 C C . GLY A 1 294 ? -44.722 -5.289 79.403 1.00 81.81 294 GLY A C 1
ATOM 2381 O O . GLY A 1 294 ? -45.556 -5.799 80.149 1.00 81.81 294 GLY A O 1
ATOM 2382 N N . GLN A 1 295 ? -43.418 -5.557 79.526 1.00 82.25 295 GLN A N 1
ATOM 2383 C CA . GLN A 1 295 ? -42.865 -6.386 80.603 1.00 82.25 295 GLN A CA 1
ATOM 2384 C C . GLN A 1 295 ? -43.005 -5.717 81.972 1.00 82.25 295 GLN A C 1
ATOM 2386 O O . GLN A 1 295 ? -43.379 -6.385 82.936 1.00 82.25 295 GLN A O 1
ATOM 2391 N N . ASP A 1 296 ? -42.725 -4.418 82.066 1.00 83.81 296 ASP A N 1
ATOM 2392 C CA . ASP A 1 296 ? -42.857 -3.655 83.306 1.00 83.81 296 ASP A CA 1
ATOM 2393 C C . ASP A 1 296 ? -44.326 -3.595 83.763 1.00 83.81 296 ASP A C 1
ATOM 2395 O O . ASP A 1 296 ? -44.618 -3.864 84.930 1.00 83.81 296 ASP A O 1
ATOM 2399 N N . ASP A 1 297 ? -45.267 -3.353 82.846 1.00 83.69 297 ASP A N 1
ATOM 2400 C CA . ASP A 1 297 ? -46.709 -3.353 83.127 1.00 83.69 297 ASP A CA 1
ATOM 2401 C C . ASP A 1 297 ? -47.214 -4.737 83.559 1.00 83.69 297 ASP A C 1
ATOM 2403 O O . ASP A 1 297 ? -47.977 -4.860 84.527 1.00 83.69 297 ASP A O 1
ATOM 2407 N N . LEU A 1 298 ? -46.751 -5.802 82.894 1.00 82.88 298 LEU A N 1
ATOM 2408 C CA . LEU A 1 298 ? -47.066 -7.176 83.282 1.00 82.88 298 LEU A CA 1
ATOM 2409 C C . LEU A 1 298 ? -46.521 -7.496 84.679 1.00 82.88 298 LEU A C 1
ATOM 2411 O O . LEU A 1 298 ? -47.249 -8.035 85.511 1.00 82.88 298 LEU A O 1
ATOM 2415 N N . ASN A 1 299 ? -45.268 -7.139 84.965 1.00 84.25 299 ASN A N 1
ATOM 2416 C CA . ASN A 1 299 ? -44.655 -7.349 86.275 1.00 84.25 299 ASN A CA 1
ATOM 2417 C C . ASN A 1 299 ? -45.382 -6.573 87.378 1.00 84.25 299 ASN A C 1
ATOM 2419 O O . ASN A 1 299 ? -45.610 -7.119 88.457 1.00 84.25 299 ASN A O 1
ATOM 2423 N N . ASN A 1 300 ? -45.789 -5.330 87.110 1.00 84.00 300 ASN A N 1
ATOM 2424 C CA . ASN A 1 300 ? -46.589 -4.535 88.038 1.00 84.00 300 ASN A CA 1
ATOM 2425 C C . ASN A 1 300 ? -47.959 -5.175 88.287 1.00 84.00 300 ASN A C 1
ATOM 2427 O O . ASN A 1 300 ? -48.386 -5.264 89.435 1.00 84.00 300 ASN A O 1
ATOM 2431 N N . THR A 1 301 ? -48.611 -5.689 87.243 1.00 82.75 301 THR A N 1
ATOM 2432 C CA . THR A 1 301 ? -49.892 -6.402 87.364 1.00 82.75 301 THR A CA 1
ATOM 2433 C C . THR A 1 301 ? -49.745 -7.685 88.184 1.00 82.75 301 THR A C 1
ATOM 2435 O O . THR A 1 301 ? -50.556 -7.951 89.068 1.00 82.75 301 THR A O 1
ATOM 2438 N N . ILE A 1 302 ? -48.687 -8.468 87.942 1.00 80.00 302 ILE A N 1
ATOM 2439 C CA . ILE A 1 302 ? -48.378 -9.677 88.721 1.00 80.00 302 ILE A CA 1
ATOM 2440 C C . ILE A 1 302 ? -48.128 -9.317 90.185 1.00 80.00 302 ILE A C 1
ATOM 2442 O O . ILE A 1 302 ? -48.669 -9.973 91.074 1.00 80.00 302 ILE A O 1
ATOM 2446 N N . LYS A 1 303 ? -47.331 -8.276 90.441 1.00 85.00 303 LYS A N 1
ATOM 2447 C CA . LYS A 1 303 ? -47.027 -7.811 91.793 1.00 85.00 303 LYS A CA 1
ATOM 2448 C C . LYS A 1 303 ? -48.289 -7.346 92.521 1.00 85.00 303 LYS A C 1
ATOM 2450 O O . LYS A 1 303 ? -48.522 -7.786 93.639 1.00 85.00 303 LYS A O 1
ATOM 2455 N N . GLN A 1 304 ? -49.137 -6.552 91.868 1.00 80.69 304 GLN A N 1
ATOM 2456 C CA . GLN A 1 304 ? -50.420 -6.133 92.431 1.00 80.69 304 GLN A CA 1
ATOM 2457 C C . GLN A 1 304 ? -51.313 -7.340 92.748 1.00 80.69 304 GLN A C 1
ATOM 2459 O O . GLN A 1 304 ? -51.853 -7.429 93.844 1.00 80.69 304 GLN A O 1
ATOM 2464 N N . GLY A 1 305 ? -51.403 -8.318 91.841 1.00 79.81 305 GLY A N 1
ATOM 2465 C CA . GLY A 1 305 ? -52.158 -9.549 92.089 1.00 79.81 305 GLY A CA 1
ATOM 2466 C C . GLY A 1 305 ? -51.607 -10.383 93.254 1.00 79.81 305 GLY A C 1
ATOM 2467 O O . GLY A 1 305 ? -52.376 -11.026 93.966 1.00 79.81 305 GLY A O 1
ATOM 2468 N N . GLN A 1 306 ? -50.290 -10.371 93.483 1.00 79.88 306 GLN A N 1
ATOM 2469 C CA . GLN A 1 306 ? -49.669 -11.001 94.654 1.00 79.88 306 GLN A CA 1
ATOM 2470 C C . GLN A 1 306 ? -49.988 -10.247 95.948 1.00 79.88 306 GLN A C 1
ATOM 2472 O O . GLN A 1 306 ? -50.280 -10.887 96.958 1.00 79.88 306 GLN A O 1
ATOM 2477 N N . ASP A 1 307 ? -49.954 -8.916 95.920 1.00 81.38 307 ASP A N 1
ATOM 2478 C CA . ASP A 1 307 ? -50.294 -8.075 97.068 1.00 81.38 307 ASP A CA 1
ATOM 2479 C C . ASP A 1 307 ? -51.776 -8.241 97.449 1.00 81.38 307 ASP A C 1
ATOM 2481 O O . ASP A 1 307 ? -52.085 -8.483 98.618 1.00 81.38 307 ASP A O 1
ATOM 2485 N N . ASP A 1 308 ? -52.682 -8.250 96.467 1.00 80.31 308 ASP A N 1
ATOM 2486 C CA . ASP A 1 308 ? -54.112 -8.509 96.672 1.00 80.31 308 ASP A CA 1
ATOM 2487 C C . ASP A 1 308 ? -54.352 -9.916 97.247 1.00 80.31 308 ASP A C 1
ATOM 2489 O O . ASP A 1 308 ? -55.124 -10.094 98.193 1.00 80.31 308 ASP A O 1
ATOM 2493 N N . LEU A 1 309 ? -53.652 -10.932 96.726 1.00 81.56 309 LEU A N 1
ATOM 2494 C CA . LEU A 1 309 ? -53.734 -12.301 97.240 1.00 81.56 309 LEU A CA 1
ATOM 2495 C C . LEU A 1 309 ? -53.239 -12.399 98.691 1.00 81.56 309 LEU A C 1
ATOM 2497 O O . LEU A 1 309 ? -53.844 -13.103 99.505 1.00 81.56 309 LEU A O 1
ATOM 2501 N N . ASN A 1 310 ? -52.154 -11.700 99.027 1.00 80.94 310 ASN A N 1
ATOM 2502 C CA . ASN A 1 310 ? -51.632 -11.646 100.389 1.00 80.94 310 ASN A CA 1
ATOM 2503 C C . ASN A 1 310 ? -52.613 -10.944 101.337 1.00 80.94 310 ASN A C 1
ATOM 2505 O O . ASN A 1 310 ? -52.856 -11.462 102.425 1.00 80.94 310 ASN A O 1
ATOM 2509 N N . ALA A 1 311 ? -53.237 -9.844 100.909 1.00 79.81 311 ALA A N 1
ATOM 2510 C CA . ALA A 1 311 ? -54.262 -9.150 101.686 1.00 79.81 311 ALA A CA 1
ATOM 2511 C C . ALA A 1 311 ? -55.490 -10.042 101.942 1.00 79.81 311 ALA A C 1
ATOM 2513 O O . ALA A 1 311 ? -55.998 -10.108 103.061 1.00 79.81 311 ALA A O 1
ATOM 2514 N N . VAL A 1 312 ? -55.944 -10.801 100.937 1.00 80.81 312 VAL A N 1
ATOM 2515 C CA . VAL A 1 312 ? -57.021 -11.792 101.113 1.00 80.81 312 VAL A CA 1
ATOM 2516 C C . VAL A 1 312 ? -56.614 -12.876 102.112 1.00 80.81 312 VAL A C 1
ATOM 2518 O O . VAL A 1 312 ? -57.416 -13.256 102.966 1.00 80.81 312 VAL A O 1
ATOM 2521 N N . LYS A 1 313 ? -55.371 -13.362 102.043 1.00 79.75 313 LYS A N 1
ATOM 2522 C CA . LYS A 1 313 ? -54.848 -14.363 102.979 1.00 79.75 313 LYS A CA 1
ATOM 2523 C C . LYS A 1 313 ? -54.801 -13.831 104.416 1.00 79.75 313 LYS A C 1
ATOM 2525 O O . LYS A 1 313 ? -55.193 -14.549 105.330 1.00 79.75 313 LYS A O 1
ATOM 2530 N N . GLU A 1 314 ? -54.363 -12.592 104.615 1.00 80.94 314 GLU A N 1
ATOM 2531 C CA . GLU A 1 314 ? -54.310 -11.940 105.929 1.00 80.94 314 GLU A CA 1
ATOM 2532 C C . GLU A 1 314 ? -55.711 -11.704 106.511 1.00 80.94 314 GLU A C 1
ATOM 2534 O O . GLU A 1 314 ? -55.967 -12.035 107.671 1.00 80.94 314 GLU A O 1
ATOM 2539 N N . ASN A 1 315 ? -56.654 -11.242 105.685 1.00 82.06 315 ASN A N 1
ATOM 2540 C CA . ASN A 1 315 ? -58.057 -11.093 106.077 1.00 82.06 315 ASN A CA 1
ATOM 2541 C C . ASN A 1 315 ? -58.688 -12.440 106.455 1.00 82.06 315 ASN A C 1
ATOM 2543 O O . ASN A 1 315 ? -59.439 -12.518 107.424 1.00 82.06 315 ASN A O 1
ATOM 2547 N N . LEU A 1 316 ? -58.366 -13.515 105.727 1.00 80.56 316 LEU A N 1
ATOM 2548 C CA . LEU A 1 316 ? -58.855 -14.858 106.036 1.00 80.56 316 LEU A CA 1
ATOM 2549 C C . LEU A 1 316 ? -58.297 -15.383 107.365 1.00 80.56 316 LEU A C 1
ATOM 2551 O O . LEU A 1 316 ? -59.040 -15.987 108.135 1.00 80.56 316 LEU A O 1
ATOM 2555 N N . GLU A 1 317 ? -57.010 -15.168 107.645 1.00 79.00 317 GLU A N 1
ATOM 2556 C CA . GLU A 1 317 ? -56.419 -15.555 108.932 1.00 79.00 317 GLU A CA 1
ATOM 2557 C C . GLU A 1 317 ? -56.977 -14.721 110.091 1.00 79.00 317 GLU A C 1
ATOM 2559 O O . GLU A 1 317 ? -57.283 -15.270 111.147 1.00 79.00 317 GLU A O 1
ATOM 2564 N N . THR A 1 318 ? -57.222 -13.428 109.873 1.00 79.50 318 THR A N 1
ATOM 2565 C CA . THR A 1 318 ? -57.897 -12.565 110.855 1.00 79.50 318 THR A CA 1
ATOM 2566 C C . THR A 1 318 ? -59.311 -13.064 111.141 1.00 79.50 318 THR A C 1
ATOM 2568 O O . THR A 1 318 ? -59.663 -13.279 112.297 1.00 79.50 318 THR A O 1
ATOM 2571 N N . PHE A 1 319 ? -60.093 -13.355 110.099 1.00 78.56 319 PHE A N 1
ATOM 2572 C CA . PHE A 1 319 ? -61.445 -13.895 110.234 1.00 78.56 319 PHE A CA 1
ATOM 2573 C C . PHE A 1 319 ? -61.465 -15.248 110.960 1.00 78.56 319 PHE A C 1
ATOM 2575 O O . PHE A 1 319 ? -62.303 -15.475 111.834 1.00 78.56 319 PHE A O 1
ATOM 2582 N N . LYS A 1 320 ? -60.528 -16.154 110.641 1.00 76.81 320 LYS A N 1
ATOM 2583 C CA . LYS A 1 320 ? -60.375 -17.421 111.374 1.00 76.81 320 LYS A CA 1
ATOM 2584 C C . LYS A 1 320 ? -60.102 -17.171 112.853 1.00 76.81 320 LYS A C 1
ATOM 2586 O O . LYS A 1 320 ? -60.737 -17.803 113.691 1.00 76.81 320 LYS A O 1
ATOM 2591 N N . GLN A 1 321 ? -59.180 -16.263 113.171 1.00 78.56 321 GLN A N 1
ATOM 2592 C CA . GLN A 1 321 ? -58.814 -15.965 114.551 1.00 78.56 321 GLN A CA 1
ATOM 2593 C C . GLN A 1 321 ? -59.967 -15.311 115.324 1.00 78.56 321 GLN A C 1
ATOM 2595 O O . GLN A 1 321 ? -60.209 -15.678 116.471 1.00 78.56 321 GLN A O 1
ATOM 2600 N N . GLU A 1 322 ? -60.720 -14.402 114.702 1.00 78.81 322 GLU A N 1
ATOM 2601 C CA . GLU A 1 322 ? -61.938 -13.825 115.283 1.00 78.81 322 GLU A CA 1
ATOM 2602 C C . GLU A 1 322 ? -62.975 -14.906 115.596 1.00 78.81 322 GLU A C 1
ATOM 2604 O O . GLU A 1 322 ? -63.516 -14.934 116.701 1.00 78.81 322 GLU A O 1
ATOM 2609 N N . LYS A 1 323 ? -63.205 -15.850 114.675 1.00 78.62 323 LYS A N 1
ATOM 2610 C CA . LYS A 1 323 ? -64.151 -16.950 114.903 1.00 78.62 323 LYS A CA 1
ATOM 2611 C C . LYS A 1 323 ? -63.691 -17.941 115.962 1.00 78.62 323 LYS A C 1
ATOM 2613 O O . LYS A 1 323 ? -64.525 -18.418 116.724 1.00 78.62 323 LYS A O 1
ATOM 2618 N N . ILE A 1 324 ? -62.391 -18.207 116.065 1.00 78.94 324 ILE A N 1
ATOM 2619 C CA . ILE A 1 324 ? -61.831 -18.987 117.178 1.00 78.94 324 ILE A CA 1
ATOM 2620 C C . ILE A 1 324 ? -62.090 -18.265 118.505 1.00 78.94 324 ILE A C 1
ATOM 2622 O O . ILE A 1 324 ? -62.613 -18.878 119.429 1.00 78.94 324 ILE A O 1
ATOM 2626 N N . ASN A 1 325 ? -61.832 -16.956 118.579 1.00 77.75 325 ASN A N 1
ATOM 2627 C CA . ASN A 1 325 ? -62.062 -16.177 119.796 1.00 77.75 325 ASN A CA 1
ATOM 2628 C C . ASN A 1 325 ? -63.553 -16.122 120.190 1.00 77.75 325 ASN A C 1
ATOM 2630 O O . ASN A 1 325 ? -63.873 -16.187 121.375 1.00 77.75 325 ASN A O 1
ATOM 2634 N N . GLU A 1 326 ? -64.471 -16.016 119.220 1.00 78.06 326 GLU A N 1
ATOM 2635 C CA . GLU A 1 326 ? -65.921 -16.101 119.466 1.00 78.06 326 GLU A CA 1
ATOM 2636 C C . GLU A 1 326 ? -66.322 -17.476 120.027 1.00 78.06 326 GLU A C 1
ATOM 2638 O O . GLU A 1 326 ? -67.117 -17.551 120.965 1.00 78.06 326 GLU A O 1
ATOM 2643 N N . ILE A 1 327 ? -65.756 -18.562 119.486 1.00 75.88 327 ILE A N 1
ATOM 2644 C CA . ILE A 1 327 ? -65.996 -19.930 119.968 1.00 75.88 327 ILE A CA 1
ATOM 2645 C C . ILE A 1 327 ? -65.439 -20.111 121.384 1.00 75.88 327 ILE A C 1
ATOM 2647 O O . ILE A 1 327 ? -66.141 -20.644 122.240 1.00 75.88 327 ILE A O 1
ATOM 2651 N N . ASP A 1 328 ? -64.226 -19.633 121.658 1.00 77.81 328 ASP A N 1
ATOM 2652 C CA . ASP A 1 328 ? -63.611 -19.704 122.987 1.00 77.81 328 ASP A CA 1
ATOM 2653 C C . ASP A 1 328 ? -64.406 -18.894 124.023 1.00 77.81 328 ASP A C 1
ATOM 2655 O O . ASP A 1 328 ? -64.586 -19.332 125.162 1.00 77.81 328 ASP A O 1
ATOM 2659 N N . ALA A 1 329 ? -64.937 -17.729 123.639 1.00 75.19 329 ALA A N 1
ATOM 2660 C CA . ALA A 1 329 ? -65.818 -16.935 124.493 1.00 75.19 329 ALA A CA 1
ATOM 2661 C C . ALA A 1 329 ? -67.136 -17.670 124.793 1.00 75.19 329 ALA A C 1
ATOM 2663 O O . ALA A 1 329 ? -67.549 -17.734 125.951 1.00 75.19 329 ALA A O 1
ATOM 2664 N N . ALA A 1 330 ? -67.761 -18.274 123.777 1.00 73.19 330 ALA A N 1
ATOM 2665 C CA . ALA A 1 330 ? -68.979 -19.061 123.946 1.00 73.19 330 ALA A CA 1
ATOM 2666 C C . ALA A 1 330 ? -68.746 -20.311 124.815 1.00 73.19 330 ALA A C 1
ATOM 2668 O O . ALA A 1 330 ? -69.566 -20.625 125.678 1.00 73.19 330 ALA A O 1
ATOM 2669 N N . LEU A 1 331 ? -67.614 -21.001 124.636 1.00 73.25 331 LEU A N 1
ATOM 2670 C CA . LEU A 1 331 ? -67.222 -22.145 125.462 1.00 73.25 331 LEU A CA 1
ATOM 2671 C C . LEU A 1 331 ? -67.013 -21.740 126.924 1.00 73.25 331 LEU A C 1
ATOM 2673 O O . LEU A 1 331 ? -67.565 -22.390 127.810 1.00 73.25 331 LEU A O 1
ATOM 2677 N N . ASN A 1 332 ? -66.303 -20.639 127.182 1.00 76.50 332 ASN A N 1
ATOM 2678 C CA . ASN A 1 332 ? -66.116 -20.116 128.539 1.00 76.50 332 ASN A CA 1
ATOM 2679 C C . ASN A 1 332 ? -67.444 -19.710 129.198 1.00 76.50 332 ASN A C 1
ATOM 2681 O O . ASN A 1 332 ? -67.640 -19.940 130.393 1.00 76.50 332 ASN A O 1
ATOM 2685 N N . GLU A 1 333 ? -68.380 -19.123 128.446 1.00 78.94 333 GLU A N 1
ATOM 2686 C CA . GLU A 1 333 ? -69.705 -18.782 128.971 1.00 78.94 333 GLU A CA 1
ATOM 2687 C C . GLU A 1 333 ? -70.512 -20.042 129.325 1.00 78.94 333 GLU A C 1
ATOM 2689 O O . GLU A 1 333 ? -71.145 -20.092 130.383 1.00 78.94 333 GLU A O 1
ATOM 2694 N N . ILE A 1 334 ? -70.444 -21.088 128.495 1.00 74.19 334 ILE A N 1
ATOM 2695 C CA . ILE A 1 334 ? -71.068 -22.390 128.770 1.00 74.19 334 ILE A CA 1
ATOM 2696 C C . ILE A 1 334 ? -70.451 -23.042 130.011 1.00 74.19 334 ILE A C 1
ATOM 2698 O O . ILE A 1 334 ? -71.194 -23.520 130.868 1.00 74.19 334 ILE A O 1
ATOM 2702 N N . GLU A 1 335 ? -69.123 -23.040 130.149 1.00 73.50 335 GLU A N 1
ATOM 2703 C CA . GLU A 1 335 ? -68.457 -23.562 131.348 1.00 73.50 335 GLU A CA 1
ATOM 2704 C C . GLU A 1 335 ? -68.855 -22.782 132.601 1.00 73.50 335 GLU A C 1
ATOM 2706 O O . GLU A 1 335 ? -69.194 -23.386 133.616 1.00 73.50 335 GLU A O 1
ATOM 2711 N N . THR A 1 336 ? -68.932 -21.453 132.512 1.00 75.69 336 THR A N 1
ATOM 2712 C CA . THR A 1 336 ? -69.372 -20.606 133.628 1.00 75.69 336 THR A CA 1
ATOM 2713 C C . THR A 1 336 ? -70.819 -20.907 134.023 1.00 75.69 336 THR A C 1
ATOM 2715 O O . THR A 1 336 ? -71.128 -21.015 135.210 1.00 75.69 336 THR A O 1
ATOM 2718 N N . ARG A 1 337 ? -71.724 -21.087 133.049 1.00 75.12 337 ARG A N 1
ATOM 2719 C CA . ARG A 1 337 ? -73.124 -21.462 133.311 1.00 75.12 337 ARG A CA 1
ATOM 2720 C C . ARG A 1 337 ? -73.241 -22.868 133.894 1.00 75.12 337 ARG A C 1
ATOM 2722 O O . ARG A 1 337 ? -74.022 -23.061 134.821 1.00 75.12 337 ARG A O 1
ATOM 2729 N N . ARG A 1 338 ? -72.450 -23.827 133.403 1.00 75.00 338 ARG A N 1
ATOM 2730 C CA . ARG A 1 338 ? -72.363 -25.188 133.956 1.00 75.00 338 ARG A CA 1
ATOM 2731 C C . ARG A 1 338 ? -71.927 -25.145 135.416 1.00 75.00 338 ARG A C 1
ATOM 2733 O O . ARG A 1 338 ? -72.574 -25.763 136.252 1.00 75.00 338 ARG A O 1
ATOM 2740 N N . ASP A 1 339 ? -70.868 -24.407 135.727 1.00 73.94 339 ASP A N 1
ATOM 2741 C CA . ASP A 1 339 ? -70.328 -24.328 137.084 1.00 73.94 339 ASP A CA 1
ATOM 2742 C C . ASP A 1 339 ? -71.283 -23.581 138.025 1.00 73.94 339 ASP A C 1
ATOM 2744 O O . ASP A 1 339 ? -71.461 -23.980 139.175 1.00 73.94 339 ASP A O 1
ATOM 2748 N N . ALA A 1 340 ? -71.972 -22.543 137.538 1.00 72.12 340 ALA A N 1
ATOM 2749 C CA . ALA A 1 340 ? -73.039 -21.874 138.279 1.00 72.12 340 ALA A CA 1
ATOM 2750 C C . ALA A 1 340 ? -74.227 -22.810 138.559 1.00 72.12 340 ALA A C 1
ATOM 2752 O O . ALA A 1 340 ? -74.726 -22.832 139.684 1.00 72.12 340 ALA A O 1
ATOM 2753 N N . ALA A 1 341 ? -74.648 -23.613 137.577 1.00 69.44 341 ALA A N 1
ATOM 2754 C CA . ALA A 1 341 ? -75.710 -24.604 137.740 1.00 69.44 341 ALA A CA 1
ATOM 2755 C C . ALA A 1 341 ? -75.307 -25.722 138.715 1.00 69.44 341 ALA A C 1
ATOM 2757 O O . ALA A 1 341 ? -76.100 -26.097 139.575 1.00 69.44 341 ALA A O 1
ATOM 2758 N N . MET A 1 342 ? -74.060 -26.198 138.651 1.00 70.12 342 MET A N 1
ATOM 2759 C CA . MET A 1 342 ? -73.517 -27.184 139.593 1.00 70.12 342 MET A CA 1
ATOM 2760 C C . MET A 1 342 ? -73.430 -26.633 141.015 1.00 70.12 342 MET A C 1
ATOM 2762 O O . MET A 1 342 ? -73.862 -27.302 141.948 1.00 70.12 342 MET A O 1
ATOM 2766 N N . ASN A 1 343 ? -72.989 -25.386 141.188 1.00 71.50 343 ASN A N 1
ATOM 2767 C CA . ASN A 1 343 ? -72.996 -24.729 142.496 1.00 71.50 343 ASN A CA 1
ATOM 2768 C C . ASN A 1 343 ? -74.421 -24.505 143.027 1.00 71.50 343 ASN A C 1
ATOM 2770 O O . ASN A 1 343 ? -74.670 -24.663 144.221 1.00 71.50 343 ASN A O 1
ATOM 2774 N N . ALA A 1 344 ? -75.376 -24.143 142.165 1.00 69.44 344 ALA A N 1
ATOM 2775 C CA . ALA A 1 344 ? -76.782 -24.018 142.548 1.00 69.44 344 ALA A CA 1
ATOM 2776 C C . ALA A 1 344 ? -77.375 -25.375 142.962 1.00 69.44 344 ALA A C 1
ATOM 2778 O O . ALA A 1 344 ? -78.094 -25.448 143.958 1.00 69.44 344 ALA A O 1
ATOM 2779 N N . PHE A 1 345 ? -77.021 -26.448 142.251 1.00 71.25 345 PHE A N 1
ATOM 2780 C CA . PHE A 1 345 ? -77.415 -27.814 142.579 1.00 71.25 345 PHE A CA 1
ATOM 2781 C C . PHE A 1 345 ? -76.824 -28.277 143.916 1.00 71.25 345 PHE A C 1
ATOM 2783 O O . PHE A 1 345 ? -77.559 -28.786 144.760 1.00 71.25 345 PHE A O 1
ATOM 2790 N N . ASP A 1 346 ? -75.532 -28.044 144.154 1.00 70.81 346 ASP A N 1
ATOM 2791 C CA . ASP A 1 346 ? -74.872 -28.389 145.418 1.00 70.81 346 ASP A CA 1
ATOM 2792 C C . ASP A 1 346 ? -75.449 -27.594 146.600 1.00 70.81 346 ASP A C 1
ATOM 2794 O O . ASP A 1 346 ? -75.690 -28.164 147.664 1.00 70.81 346 ASP A O 1
ATOM 2798 N N . ASN A 1 347 ? -75.767 -26.309 146.408 1.00 71.75 347 ASN A N 1
ATOM 2799 C CA . ASN A 1 347 ? -76.439 -25.493 147.424 1.00 71.75 347 ASN A CA 1
ATOM 2800 C C . ASN A 1 347 ? -77.871 -25.973 147.705 1.00 71.75 347 ASN A C 1
ATOM 2802 O O . ASN A 1 347 ? -78.273 -26.054 148.865 1.00 71.75 347 ASN A O 1
ATOM 2806 N N . ALA A 1 348 ? -78.641 -26.319 146.669 1.00 67.12 348 ALA A N 1
ATOM 2807 C CA . ALA A 1 348 ? -79.992 -26.857 146.824 1.00 67.12 348 ALA A CA 1
ATOM 2808 C C . ALA A 1 348 ? -79.978 -28.225 147.519 1.00 67.12 348 ALA A C 1
ATOM 2810 O O . ALA A 1 348 ? -80.831 -28.504 148.362 1.00 67.12 348 ALA A O 1
ATOM 2811 N N . LYS A 1 349 ? -78.984 -29.063 147.208 1.00 69.75 349 LYS A N 1
ATOM 2812 C CA . LYS A 1 349 ? -78.745 -30.342 147.876 1.00 69.75 349 LYS A CA 1
ATOM 2813 C C . LYS A 1 349 ? -78.383 -30.142 149.350 1.00 69.75 349 LYS A C 1
ATOM 2815 O O . LYS A 1 349 ? -78.969 -30.811 150.196 1.00 69.75 349 LYS A O 1
ATOM 2820 N N . ALA A 1 350 ? -77.485 -29.208 149.660 1.00 65.88 350 ALA A N 1
ATOM 2821 C CA . ALA A 1 350 ? -77.093 -28.887 151.032 1.00 65.88 350 ALA A CA 1
ATOM 2822 C C . ALA A 1 350 ? -78.265 -28.328 151.863 1.00 65.88 350 ALA A C 1
ATOM 2824 O O . ALA A 1 350 ? -78.438 -28.717 153.017 1.00 65.88 350 ALA A O 1
ATOM 2825 N N . ASP A 1 351 ? -79.110 -27.469 151.279 1.00 70.12 351 ASP A N 1
ATOM 2826 C CA . ASP A 1 351 ? -80.349 -27.001 151.921 1.00 70.12 351 ASP A CA 1
ATOM 2827 C C . ASP A 1 351 ? -81.322 -28.165 152.178 1.00 70.12 351 ASP A C 1
ATOM 2829 O O . ASP A 1 351 ? -81.915 -28.268 153.253 1.00 70.12 351 ASP A O 1
ATOM 2833 N N . TYR A 1 352 ? -81.436 -29.103 151.233 1.00 67.31 352 TYR A N 1
ATOM 2834 C CA . TYR A 1 352 ? -82.247 -30.310 151.403 1.00 67.31 352 TYR A CA 1
ATOM 2835 C C . TYR A 1 352 ? -81.740 -31.209 152.533 1.00 67.31 352 TYR A C 1
ATOM 2837 O O . TYR A 1 352 ? -82.538 -31.670 153.351 1.00 67.31 352 TYR A O 1
ATOM 2845 N N . GLU A 1 353 ? -80.429 -31.446 152.596 1.00 64.69 353 GLU A N 1
ATOM 2846 C CA . GLU A 1 353 ? -79.783 -32.216 153.662 1.00 64.69 353 GLU A CA 1
ATOM 2847 C C . GLU A 1 353 ? -79.998 -31.537 155.026 1.00 64.69 353 GLU A C 1
ATOM 2849 O O . GLU A 1 353 ? -80.417 -32.198 155.978 1.00 64.69 353 GLU A O 1
ATOM 2854 N N . HIS A 1 354 ? -79.854 -30.208 155.107 1.00 68.75 354 HIS A N 1
ATOM 2855 C CA . HIS A 1 354 ? -80.125 -29.442 156.327 1.00 68.75 354 HIS A CA 1
ATOM 2856 C C . HIS A 1 354 ? -81.598 -29.528 156.756 1.00 68.75 354 HIS A C 1
ATOM 2858 O O . HIS A 1 354 ? -81.901 -29.694 157.939 1.00 68.75 354 HIS A O 1
ATOM 2864 N N . ARG A 1 355 ? -82.544 -29.426 155.817 1.00 66.25 355 ARG A N 1
ATOM 2865 C CA . ARG A 1 355 ? -83.984 -29.529 156.110 1.00 66.25 355 ARG A CA 1
ATOM 2866 C C . ARG A 1 355 ? -84.390 -30.941 156.526 1.00 66.25 355 ARG A C 1
ATOM 2868 O O . ARG A 1 355 ? -85.248 -31.075 157.395 1.00 66.25 355 ARG A O 1
ATOM 2875 N N . LEU A 1 356 ? -83.774 -31.978 155.958 1.00 61.34 356 LEU A N 1
ATOM 2876 C CA . LEU A 1 356 ? -83.952 -33.368 156.391 1.00 61.34 356 LEU A CA 1
ATOM 2877 C C . LEU A 1 356 ? -83.420 -33.591 157.808 1.00 61.34 356 LEU A C 1
ATOM 2879 O O . LEU A 1 356 ? -84.063 -34.276 158.600 1.00 61.34 356 LEU A O 1
ATOM 2883 N N . GLU A 1 357 ? -82.288 -32.981 158.150 1.00 62.75 357 GLU A N 1
ATOM 2884 C CA . GLU A 1 357 ? -81.700 -33.098 159.482 1.00 62.75 357 GLU A CA 1
ATOM 2885 C C . GLU A 1 357 ? -82.485 -32.315 160.550 1.00 62.75 357 GLU A C 1
ATOM 2887 O O . GLU A 1 357 ? -82.678 -32.805 161.664 1.00 62.75 357 GLU A O 1
ATOM 2892 N N . ASP A 1 358 ? -83.025 -31.143 160.208 1.00 62.44 358 ASP A N 1
ATOM 2893 C CA . ASP A 1 358 ? -83.937 -30.386 161.078 1.00 62.44 358 ASP A CA 1
ATOM 2894 C C . ASP A 1 358 ? -85.290 -31.108 161.252 1.00 62.44 358 ASP A C 1
ATOM 2896 O O . ASP A 1 358 ? -85.867 -31.137 162.343 1.00 62.44 358 ASP A O 1
ATOM 2900 N N . PHE A 1 359 ? -85.769 -31.779 160.198 1.00 58.59 359 PHE A N 1
ATOM 2901 C CA . PHE A 1 359 ? -86.951 -32.640 160.250 1.00 58.59 359 PHE A CA 1
ATOM 2902 C C . PHE A 1 359 ? -86.724 -33.877 161.133 1.00 58.59 359 PHE A C 1
ATOM 2904 O O . PHE A 1 359 ? -87.569 -34.186 161.972 1.00 58.59 359 PHE A O 1
ATOM 2911 N N . ALA A 1 360 ? -85.565 -34.533 161.026 1.00 55.06 360 ALA A N 1
ATOM 2912 C CA . ALA A 1 360 ? -85.188 -35.652 161.889 1.00 55.06 360 ALA A CA 1
ATOM 2913 C C . ALA A 1 360 ? -85.098 -35.232 163.370 1.00 55.06 360 ALA A C 1
ATOM 2915 O O . ALA A 1 360 ? -85.649 -35.909 164.236 1.00 55.06 360 ALA A O 1
ATOM 2916 N N . LYS A 1 361 ? -84.512 -34.061 163.665 1.00 57.78 361 LYS A N 1
ATOM 2917 C CA . LYS A 1 361 ? -84.451 -33.501 165.032 1.00 57.78 361 LYS A CA 1
ATOM 2918 C C . LYS A 1 361 ? -85.825 -33.153 165.605 1.00 57.78 361 LYS A C 1
ATOM 2920 O O . LYS A 1 361 ? -86.043 -33.303 166.805 1.00 57.78 361 LYS A O 1
ATOM 2925 N N . ARG A 1 362 ? -86.761 -32.693 164.769 1.00 56.75 362 ARG A N 1
ATOM 2926 C CA . ARG A 1 362 ? -88.152 -32.436 165.181 1.00 56.75 362 ARG A CA 1
ATOM 2927 C C . ARG A 1 362 ? -88.932 -33.719 165.464 1.00 56.75 362 ARG A C 1
ATOM 2929 O O . ARG A 1 362 ? -89.775 -33.701 166.355 1.00 56.75 362 ARG A O 1
ATOM 2936 N N . ILE A 1 363 ? -88.632 -34.809 164.757 1.00 52.81 363 ILE A N 1
ATOM 2937 C CA . ILE A 1 363 ? -89.221 -36.129 165.014 1.00 52.81 363 ILE A CA 1
ATOM 2938 C C . ILE A 1 363 ? -88.712 -36.714 166.341 1.00 52.81 363 ILE A C 1
ATOM 2940 O O . ILE A 1 363 ? -89.517 -37.205 167.126 1.00 52.81 363 ILE A O 1
ATOM 2944 N N . ASP A 1 364 ? -87.418 -36.587 166.651 1.00 48.75 364 ASP A N 1
ATOM 2945 C CA . ASP A 1 364 ? -86.860 -37.105 167.914 1.00 48.75 364 ASP A CA 1
ATOM 2946 C C . ASP A 1 364 ? -87.325 -36.324 169.160 1.00 48.75 364 ASP A C 1
ATOM 2948 O O . ASP A 1 364 ? -87.314 -36.854 170.272 1.00 48.75 364 ASP A O 1
ATOM 2952 N N . ALA A 1 365 ? -87.762 -35.072 168.995 1.00 49.94 365 ALA A N 1
ATOM 2953 C CA . ALA A 1 365 ? -88.227 -34.229 170.096 1.00 49.94 365 ALA A CA 1
ATOM 2954 C C . ALA A 1 365 ? -89.692 -34.474 170.511 1.00 49.94 365 ALA A C 1
ATOM 2956 O O . ALA A 1 365 ? -90.102 -33.978 171.561 1.00 49.94 365 ALA A O 1
ATOM 2957 N N . TYR A 1 366 ? -90.484 -35.215 169.727 1.00 43.31 366 TYR A N 1
ATOM 2958 C CA . TYR A 1 366 ? -91.927 -35.337 169.949 1.00 43.31 366 TYR A CA 1
ATOM 2959 C C . TYR A 1 366 ? -92.453 -36.758 169.754 1.00 43.31 366 TYR A C 1
ATOM 2961 O O . TYR A 1 366 ? -92.916 -37.144 168.687 1.00 43.31 366 TYR A O 1
ATOM 2969 N N . LEU A 1 367 ? -92.468 -37.499 170.858 1.00 34.22 367 LEU A N 1
ATOM 2970 C CA . LEU A 1 367 ? -93.326 -38.656 171.109 1.00 34.22 367 LEU A CA 1
ATOM 2971 C C . LEU A 1 367 ? -93.507 -38.755 172.634 1.00 34.22 367 LEU A C 1
ATOM 2973 O O . LEU A 1 367 ? -92.500 -38.755 173.343 1.00 34.22 367 LEU A O 1
ATOM 2977 N N . PRO A 1 368 ? -94.695 -39.066 173.171 1.00 44.59 368 PRO A N 1
ATOM 2978 C CA . PRO A 1 368 ? -96.033 -38.458 173.101 1.00 44.59 368 PRO A CA 1
ATOM 2979 C C . PRO A 1 368 ? -96.317 -37.602 174.383 1.00 44.59 368 PRO A C 1
ATOM 2981 O O . PRO A 1 368 ? -95.549 -37.637 175.341 1.00 44.59 368 PRO A O 1
ATOM 2984 N N . ASN A 1 369 ? -97.330 -36.729 174.474 1.00 35.06 369 ASN A N 1
ATOM 2985 C CA . ASN A 1 369 ? -98.761 -37.050 174.568 1.00 35.06 369 ASN A CA 1
ATOM 2986 C C . ASN A 1 369 ? -99.646 -35.855 174.147 1.00 35.06 369 ASN A C 1
ATOM 2988 O O . ASN A 1 369 ? -99.652 -34.826 174.818 1.00 35.06 369 ASN A O 1
ATOM 2992 N N . ASP A 1 370 ? -100.408 -36.096 173.078 1.00 43.38 370 ASP A N 1
ATOM 2993 C CA . ASP A 1 370 ? -101.737 -35.597 172.694 1.00 43.38 370 ASP A CA 1
ATOM 2994 C C . ASP A 1 370 ? -102.065 -34.090 172.649 1.00 43.38 370 ASP A C 1
ATOM 2996 O O . ASP A 1 370 ? -102.148 -33.414 173.672 1.00 43.38 370 ASP A O 1
ATOM 3000 N N . SER A 1 371 ? -102.427 -33.646 171.426 1.00 45.78 371 SER A N 1
ATOM 3001 C CA . SER A 1 371 ? -103.608 -32.814 171.071 1.00 45.78 371 SER A CA 1
ATOM 3002 C C . SER A 1 371 ? -103.380 -31.734 169.988 1.00 45.78 371 SER A C 1
ATOM 3004 O O . SER A 1 371 ? -104.363 -31.130 169.563 1.00 45.78 371 SER A O 1
ATOM 3006 N N . ASP A 1 372 ? -102.166 -31.539 169.456 1.00 49.81 372 ASP A N 1
ATOM 3007 C CA . ASP A 1 372 ? -101.880 -30.489 168.443 1.00 49.81 372 ASP A CA 1
ATOM 3008 C C . ASP A 1 372 ? -101.438 -31.048 167.065 1.00 49.81 372 ASP A C 1
ATOM 3010 O O . ASP A 1 372 ? -100.734 -30.411 166.280 1.00 49.81 372 ASP A O 1
ATOM 3014 N N . GLU A 1 373 ? -101.890 -32.261 166.732 1.00 50.88 373 GLU A N 1
ATOM 3015 C CA . GLU A 1 373 ? -101.538 -33.025 165.516 1.00 50.88 373 GLU A CA 1
ATOM 3016 C C . GLU A 1 373 ? -101.966 -32.350 164.189 1.00 50.88 373 GLU A C 1
ATOM 3018 O O . GLU A 1 373 ? -101.453 -32.670 163.114 1.00 50.88 373 GLU A O 1
ATOM 3023 N N . GLN A 1 374 ? -102.880 -31.375 164.239 1.00 51.38 374 GLN A N 1
ATOM 3024 C CA . GLN A 1 374 ? -103.434 -30.723 163.047 1.00 51.38 374 GLN A CA 1
ATOM 3025 C C . GLN A 1 374 ? -102.509 -29.651 162.442 1.00 51.38 374 GLN A C 1
ATOM 3027 O O . GLN A 1 374 ? -102.483 -29.487 161.222 1.00 51.38 374 GLN A O 1
ATOM 3032 N N . GLU A 1 375 ? -101.708 -28.953 163.253 1.00 54.09 375 GLU A N 1
ATOM 3033 C CA . GLU A 1 375 ? -100.804 -27.896 162.766 1.00 54.09 375 GLU A CA 1
ATOM 3034 C C . GLU A 1 375 ? -99.547 -28.477 162.091 1.00 54.09 375 GLU A C 1
ATOM 3036 O O . GLU A 1 375 ? -99.050 -27.952 161.089 1.00 54.09 375 GLU A O 1
ATOM 3041 N N . LEU A 1 376 ? -99.086 -29.633 162.578 1.00 56.81 376 LEU A N 1
ATOM 3042 C CA . LEU A 1 376 ? -97.950 -30.376 162.027 1.00 56.81 376 LEU A CA 1
ATOM 3043 C C . LEU A 1 376 ? -98.267 -30.987 160.653 1.00 56.81 376 LEU A C 1
ATOM 3045 O O . LEU A 1 376 ? -97.439 -30.906 159.744 1.00 56.81 376 LEU A O 1
ATOM 3049 N N . LEU A 1 377 ? -99.484 -31.511 160.463 1.00 55.84 377 LEU A N 1
ATOM 3050 C CA . LEU A 1 377 ? -99.964 -32.007 159.167 1.00 55.84 377 LEU A CA 1
ATOM 3051 C C . LEU A 1 377 ? -100.097 -30.886 158.123 1.00 55.84 377 LEU A C 1
ATOM 3053 O O . LEU A 1 377 ? -99.733 -31.087 156.964 1.00 55.84 377 LEU A O 1
ATOM 3057 N N . ILE A 1 378 ? -100.544 -29.688 158.522 1.00 58.00 378 ILE A N 1
ATOM 3058 C CA . ILE A 1 378 ? -100.621 -28.521 157.623 1.00 58.00 378 ILE A CA 1
ATOM 3059 C C . ILE A 1 378 ? -99.215 -28.053 157.214 1.00 58.00 378 ILE A C 1
ATOM 3061 O O . ILE A 1 378 ? -98.967 -27.781 156.038 1.00 58.00 378 ILE A O 1
ATOM 3065 N N . SER A 1 379 ? -98.272 -28.011 158.158 1.00 60.91 379 SER A N 1
ATOM 3066 C CA . SER A 1 379 ? -96.878 -27.633 157.894 1.00 60.91 379 SER A CA 1
ATOM 3067 C C . SER A 1 379 ? -96.161 -28.633 156.973 1.00 60.91 379 SER A C 1
ATOM 3069 O O . SER A 1 379 ? -95.522 -28.231 155.996 1.00 60.91 379 SER A O 1
ATOM 3071 N N . ALA A 1 380 ? -96.334 -29.939 157.211 1.00 60.53 380 ALA A N 1
ATOM 3072 C CA . ALA A 1 380 ? -95.770 -30.991 156.366 1.00 60.53 380 ALA A CA 1
ATOM 3073 C C . ALA A 1 380 ? -96.356 -30.970 154.943 1.00 60.53 380 ALA A C 1
ATOM 3075 O O . ALA A 1 380 ? -95.610 -31.092 153.971 1.00 60.53 380 ALA A O 1
ATOM 3076 N N . ASN A 1 381 ? -97.666 -30.739 154.802 1.00 63.72 381 ASN A N 1
ATOM 3077 C CA . ASN A 1 381 ? -98.310 -30.647 153.492 1.00 63.72 381 ASN A CA 1
ATOM 3078 C C . ASN A 1 381 ? -97.825 -29.422 152.693 1.00 63.72 381 ASN A C 1
ATOM 3080 O O . ASN A 1 381 ? -97.569 -29.527 151.496 1.00 63.72 381 ASN A O 1
ATOM 3084 N N . ASN A 1 382 ? -97.600 -28.280 153.352 1.00 67.12 382 ASN A N 1
ATOM 3085 C CA . ASN A 1 382 ? -97.031 -27.093 152.704 1.00 67.12 382 ASN A CA 1
ATOM 3086 C C . ASN A 1 382 ? -95.572 -27.304 152.266 1.00 67.12 382 ASN A C 1
ATOM 3088 O O . ASN A 1 382 ? -95.173 -26.843 151.195 1.00 67.12 382 ASN A O 1
ATOM 3092 N N . ALA A 1 383 ? -94.773 -28.025 153.060 1.00 66.00 383 ALA A N 1
ATOM 3093 C CA . ALA A 1 383 ? -93.405 -28.376 152.687 1.00 66.00 383 ALA A CA 1
ATOM 3094 C C . ALA A 1 383 ? -93.367 -29.332 151.482 1.00 66.00 383 ALA A C 1
ATOM 3096 O O . ALA A 1 383 ? -92.556 -29.126 150.576 1.00 66.00 383 ALA A O 1
ATOM 3097 N N . LEU A 1 384 ? -94.273 -30.318 151.436 1.00 68.12 384 LEU A N 1
ATOM 3098 C CA . LEU A 1 384 ? -94.413 -31.242 150.308 1.00 68.12 384 LEU A CA 1
ATOM 3099 C C . LEU A 1 384 ? -94.848 -30.505 149.030 1.00 68.12 384 LEU A C 1
ATOM 3101 O O . LEU A 1 384 ? -94.260 -30.708 147.971 1.00 68.12 384 LEU A O 1
ATOM 3105 N N . GLN A 1 385 ? -95.810 -29.583 149.140 1.00 67.88 385 GLN A N 1
ATOM 3106 C CA . GLN A 1 385 ? -96.270 -28.766 148.014 1.00 67.88 385 GLN A CA 1
ATOM 3107 C C . GLN A 1 385 ? -95.151 -27.863 147.469 1.00 67.88 385 GLN A C 1
ATOM 3109 O O . GLN A 1 385 ? -94.992 -27.723 146.258 1.00 67.88 385 GLN A O 1
ATOM 3114 N N . SER A 1 386 ? -94.338 -27.282 148.357 1.00 64.38 386 SER A N 1
ATOM 3115 C CA . SER A 1 386 ? -93.186 -26.460 147.971 1.00 64.38 386 SER A CA 1
ATOM 3116 C C . SER A 1 386 ? -92.100 -27.289 147.268 1.00 64.38 386 SER A C 1
ATOM 3118 O O . SER A 1 386 ? -91.577 -26.875 146.233 1.00 64.38 386 SER A O 1
ATOM 3120 N N . ALA A 1 387 ? -91.824 -28.505 147.754 1.00 64.38 387 ALA A N 1
ATOM 3121 C CA . ALA A 1 387 ? -90.912 -29.443 147.095 1.00 64.38 387 ALA A CA 1
ATOM 3122 C C . ALA A 1 387 ? -91.417 -29.874 145.707 1.00 64.38 387 ALA A C 1
ATOM 3124 O O . ALA A 1 387 ? -90.633 -29.960 144.763 1.00 64.38 387 ALA A O 1
ATOM 3125 N N . GLN A 1 388 ? -92.725 -30.095 145.563 1.00 66.38 388 GLN A N 1
ATOM 3126 C CA . GLN A 1 388 ? -93.328 -30.479 144.290 1.00 66.38 388 GLN A CA 1
ATOM 3127 C C . GLN A 1 388 ? -93.285 -29.340 143.259 1.00 66.38 388 GLN A C 1
ATOM 3129 O O . GLN A 1 388 ? -93.028 -29.587 142.083 1.00 66.38 388 GLN A O 1
ATOM 3134 N N . ASN A 1 389 ? -93.435 -28.087 143.699 1.00 69.00 389 ASN A N 1
ATOM 3135 C CA . ASN A 1 389 ? -93.252 -26.918 142.835 1.00 69.00 389 ASN A CA 1
ATOM 3136 C C . ASN A 1 389 ? -91.788 -26.744 142.391 1.00 69.00 389 ASN A C 1
ATOM 3138 O O . ASN A 1 389 ? -91.545 -26.433 141.228 1.00 69.00 389 ASN A O 1
ATOM 3142 N N . ALA A 1 390 ? -90.817 -26.987 143.279 1.00 66.94 390 ALA A N 1
ATOM 3143 C CA . ALA A 1 390 ? -89.395 -26.929 142.932 1.00 66.94 390 ALA A CA 1
ATOM 3144 C C . ALA A 1 390 ? -88.993 -28.024 141.925 1.00 66.94 390 ALA A C 1
ATOM 3146 O O . ALA A 1 390 ? -88.226 -27.763 141.001 1.00 66.94 390 ALA A O 1
ATOM 3147 N N . LEU A 1 391 ? -89.550 -29.233 142.062 1.00 68.88 391 LEU A N 1
ATOM 3148 C CA . LEU A 1 391 ? -89.304 -30.327 141.120 1.00 68.88 391 LEU A CA 1
ATOM 3149 C C . LEU A 1 391 ? -89.874 -30.023 139.727 1.00 68.88 391 LEU A C 1
ATOM 3151 O O . LEU A 1 391 ? -89.216 -30.302 138.728 1.00 68.88 391 LEU A O 1
ATOM 3155 N N . ASN A 1 392 ? -91.065 -29.422 139.656 1.00 69.06 392 ASN A N 1
ATOM 3156 C CA . ASN A 1 392 ? -91.655 -29.012 138.380 1.00 69.06 392 ASN A CA 1
ATOM 3157 C C . ASN A 1 392 ? -90.832 -27.905 137.698 1.00 69.06 392 ASN A C 1
ATOM 3159 O O . ASN A 1 392 ? -90.621 -27.981 136.494 1.00 69.06 392 ASN A O 1
ATOM 3163 N N . ALA A 1 393 ? -90.294 -26.940 138.454 1.00 67.00 393 ALA A N 1
ATOM 3164 C CA . ALA A 1 393 ? -89.430 -25.894 137.899 1.00 67.00 393 ALA A CA 1
ATOM 3165 C C . ALA A 1 393 ? -88.127 -26.458 137.296 1.00 67.00 393 ALA A C 1
ATOM 3167 O O . ALA A 1 393 ? -87.722 -26.048 136.212 1.00 67.00 393 ALA A O 1
ATOM 3168 N N . LEU A 1 394 ? -87.509 -27.446 137.956 1.00 69.06 394 LEU A N 1
ATOM 3169 C CA . LEU A 1 394 ? -86.336 -28.144 137.414 1.00 69.06 394 LEU A CA 1
ATOM 3170 C C . LEU A 1 394 ? -86.668 -28.945 136.149 1.00 69.06 394 LEU A C 1
ATOM 3172 O O . LEU A 1 394 ? -85.835 -29.039 135.250 1.00 69.06 394 LEU A O 1
ATOM 3176 N N . LEU A 1 395 ? -87.867 -29.530 136.067 1.00 69.75 395 LEU A N 1
ATOM 3177 C CA . LEU A 1 395 ? -88.304 -30.277 134.887 1.00 69.75 395 LEU A CA 1
ATOM 3178 C C . LEU A 1 395 ? -88.508 -29.355 133.673 1.00 69.75 395 LEU A C 1
ATOM 3180 O O . LEU A 1 395 ? -88.130 -29.729 132.562 1.00 69.75 395 LEU A O 1
ATOM 3184 N N . ASP A 1 396 ? -89.045 -28.152 133.891 1.00 68.38 396 ASP A N 1
ATOM 3185 C CA . ASP A 1 396 ? -89.207 -27.137 132.844 1.00 68.38 396 ASP A CA 1
ATOM 3186 C C . ASP A 1 396 ? -87.843 -26.646 132.318 1.00 68.38 396 ASP A C 1
ATOM 3188 O O . ASP A 1 396 ? -87.638 -26.575 131.105 1.00 68.38 396 ASP A O 1
ATOM 3192 N N . GLU A 1 397 ? -86.869 -26.414 133.204 1.00 72.25 397 GLU A N 1
ATOM 3193 C CA . GLU A 1 397 ? -85.509 -25.989 132.832 1.00 72.25 397 GLU A CA 1
ATOM 3194 C C . GLU A 1 397 ? -84.759 -27.078 132.030 1.00 72.25 397 GLU A C 1
ATOM 3196 O O . GLU A 1 397 ? -84.063 -26.797 131.050 1.00 72.25 397 GLU A O 1
ATOM 3201 N N . LEU A 1 398 ? -84.975 -28.354 132.374 1.00 68.00 398 LEU A N 1
ATOM 3202 C CA . LEU A 1 398 ? -84.429 -29.503 131.640 1.00 68.00 398 LEU A CA 1
ATOM 3203 C C . LEU A 1 398 ? -85.042 -29.643 130.236 1.00 68.00 398 LEU A C 1
ATOM 3205 O O . LEU A 1 398 ? -84.334 -29.974 129.280 1.00 68.00 398 LEU A O 1
ATOM 3209 N N . MET A 1 399 ? -86.341 -29.363 130.094 1.00 68.00 399 MET A N 1
ATOM 3210 C CA . MET A 1 399 ? -87.024 -29.356 128.795 1.00 68.00 399 MET A CA 1
ATOM 3211 C C . MET A 1 399 ? -86.562 -28.197 127.903 1.00 68.00 399 MET A C 1
ATOM 3213 O O . MET A 1 399 ? -86.463 -28.362 126.684 1.00 68.00 399 MET A O 1
ATOM 3217 N N . GLU A 1 400 ? -86.220 -27.046 128.483 1.00 71.12 400 GLU A N 1
ATOM 3218 C CA . GLU A 1 400 ? -85.673 -25.911 127.738 1.00 71.12 400 GLU A CA 1
ATOM 3219 C C . GLU A 1 400 ? -84.254 -26.195 127.213 1.00 71.12 400 GLU A C 1
ATOM 3221 O O . GLU A 1 400 ? -83.975 -25.963 126.032 1.00 71.12 400 GLU A O 1
ATOM 3226 N N . LEU A 1 401 ? -83.393 -26.819 128.025 1.00 68.75 401 LEU A N 1
ATOM 3227 C CA . LEU A 1 401 ? -82.067 -27.282 127.591 1.00 68.75 401 LEU A CA 1
ATOM 3228 C C . LEU A 1 401 ? -82.147 -28.354 126.491 1.00 68.75 401 LEU A C 1
ATOM 3230 O O . LEU A 1 401 ? -81.356 -28.337 125.543 1.00 68.75 401 LEU A O 1
ATOM 3234 N N . TYR A 1 402 ? -83.121 -29.266 126.572 1.00 67.00 402 TYR A N 1
ATOM 3235 C CA . TYR A 1 402 ? -83.347 -30.271 125.529 1.00 67.00 402 TYR A CA 1
ATOM 3236 C C . TYR A 1 402 ? -83.738 -29.627 124.188 1.00 67.00 402 TYR A C 1
ATOM 3238 O O . TYR A 1 402 ? -83.203 -29.998 123.140 1.00 67.00 402 TYR A O 1
ATOM 3246 N N . ASN A 1 403 ? -84.605 -28.609 124.213 1.00 67.50 403 ASN A N 1
ATOM 3247 C CA . ASN A 1 403 ? -85.005 -27.878 123.009 1.00 67.50 403 ASN A CA 1
ATOM 3248 C C . ASN A 1 403 ? -83.856 -27.056 122.400 1.00 67.50 403 ASN A C 1
ATOM 3250 O O . ASN A 1 403 ? -83.732 -26.997 121.176 1.00 67.50 403 ASN A O 1
ATOM 3254 N N . GLN A 1 404 ? -82.970 -26.476 123.217 1.00 71.06 404 GLN A N 1
ATOM 3255 C CA . GLN A 1 404 ? -81.783 -25.766 122.717 1.00 71.06 404 GLN A CA 1
ATOM 3256 C C . GLN A 1 404 ? -80.802 -26.707 121.992 1.00 71.06 404 GLN A C 1
ATOM 3258 O O . GLN A 1 404 ? -80.215 -26.329 120.976 1.00 71.06 404 GLN A O 1
ATOM 3263 N N . ASN A 1 405 ? -80.681 -27.960 122.440 1.00 66.69 405 ASN A N 1
ATOM 3264 C CA . ASN A 1 405 ? -79.822 -28.959 121.797 1.00 66.69 405 ASN A CA 1
ATOM 3265 C C . ASN A 1 405 ? -80.344 -29.393 120.405 1.00 66.69 405 ASN A C 1
ATOM 3267 O O . ASN A 1 405 ? -79.567 -29.645 119.479 1.00 66.69 405 ASN A O 1
ATOM 3271 N N . ALA A 1 406 ? -81.669 -29.409 120.213 1.00 64.94 406 ALA A N 1
ATOM 3272 C CA . ALA A 1 406 ? -82.278 -29.688 118.910 1.00 64.94 406 ALA A CA 1
ATOM 3273 C C . ALA A 1 406 ? -81.956 -28.599 117.865 1.00 64.94 406 ALA A C 1
ATOM 3275 O O . ALA A 1 406 ? -81.668 -28.917 116.710 1.00 64.94 406 ALA A O 1
ATOM 3276 N N . VAL A 1 407 ? -81.924 -27.323 118.273 1.00 69.00 407 VAL A N 1
ATOM 3277 C CA . VAL A 1 407 ? -81.566 -26.193 117.393 1.00 69.00 407 VAL A CA 1
ATOM 3278 C C . VAL A 1 407 ? -80.095 -26.255 116.965 1.00 69.00 407 VAL A C 1
ATOM 3280 O O . VAL A 1 407 ? -79.780 -26.032 115.797 1.00 69.00 407 VAL A O 1
ATOM 3283 N N . LEU A 1 408 ? -79.189 -26.623 117.877 1.00 66.81 408 LEU A N 1
ATOM 3284 C CA . LEU A 1 408 ? -77.762 -26.782 117.564 1.00 66.81 408 LEU A CA 1
ATOM 3285 C C . LEU A 1 408 ? -77.503 -27.914 116.560 1.00 66.81 408 LEU A C 1
ATOM 3287 O O . LEU A 1 408 ? -76.642 -27.780 115.690 1.00 66.81 408 LEU A O 1
ATOM 3291 N N . THR A 1 409 ? -78.280 -28.997 116.637 1.00 64.19 409 THR A N 1
ATOM 3292 C CA . THR A 1 409 ? -78.164 -30.130 115.705 1.00 64.19 409 THR A CA 1
ATOM 3293 C C . THR A 1 409 ? -78.584 -29.733 114.284 1.00 64.19 409 THR A C 1
ATOM 3295 O O . THR A 1 409 ? -77.909 -30.101 113.325 1.00 64.19 409 THR A O 1
ATOM 3298 N N . HIS A 1 410 ? -79.631 -28.913 114.139 1.00 64.69 410 HIS A N 1
ATOM 3299 C CA . HIS A 1 410 ? -80.085 -28.421 112.833 1.00 64.69 410 HIS A CA 1
ATOM 3300 C C . HIS A 1 410 ? -79.071 -27.463 112.179 1.00 64.69 410 HIS A C 1
ATOM 3302 O O . HIS A 1 410 ? -78.740 -27.609 111.004 1.00 64.69 410 HIS A O 1
ATOM 3308 N N . ASN A 1 411 ? -78.480 -26.551 112.960 1.00 65.81 411 ASN A N 1
ATOM 3309 C CA . ASN A 1 411 ? -77.471 -25.610 112.456 1.00 65.81 411 ASN A CA 1
ATOM 3310 C C . ASN A 1 411 ? -76.186 -26.308 111.963 1.00 65.81 411 ASN A C 1
ATOM 3312 O O . ASN A 1 411 ? -75.531 -25.824 111.037 1.00 65.81 411 ASN A O 1
ATOM 3316 N N . ALA A 1 412 ? -75.819 -27.453 112.550 1.00 60.69 412 ALA A N 1
ATOM 3317 C CA . ALA A 1 412 ? -74.668 -28.240 112.109 1.00 60.69 412 ALA A CA 1
ATOM 3318 C C . ALA A 1 412 ? -74.896 -28.917 110.740 1.00 60.69 412 ALA A C 1
ATOM 3320 O O . ALA A 1 412 ? -73.955 -29.052 109.953 1.00 60.69 412 ALA A O 1
ATOM 3321 N N . GLU A 1 413 ? -76.133 -29.316 110.428 1.00 66.00 413 GLU A N 1
ATOM 3322 C CA . GLU A 1 413 ? -76.489 -29.913 109.133 1.00 66.00 413 GLU A CA 1
ATOM 3323 C C . GLU A 1 413 ? -76.477 -28.876 107.998 1.00 66.00 413 GLU A C 1
ATOM 3325 O O . GLU A 1 413 ? -75.947 -29.159 106.918 1.00 66.00 413 GLU A O 1
ATOM 3330 N N . ASP A 1 414 ? -76.952 -27.655 108.254 1.00 68.69 414 ASP A N 1
ATOM 3331 C CA . ASP A 1 414 ? -76.922 -26.557 107.276 1.00 68.69 414 ASP A CA 1
ATOM 3332 C C . ASP A 1 414 ? -75.488 -26.110 106.938 1.00 68.69 414 ASP A C 1
ATOM 3334 O O . ASP A 1 414 ? -75.152 -25.883 105.770 1.00 68.69 414 ASP A O 1
ATOM 3338 N N . LEU A 1 415 ? -74.598 -26.066 107.936 1.00 67.31 415 LEU A N 1
ATOM 3339 C CA . LEU A 1 415 ? -73.168 -25.799 107.732 1.00 67.31 415 LEU A CA 1
ATOM 3340 C C . LEU A 1 415 ? -72.499 -26.864 106.851 1.00 67.31 415 LEU A C 1
ATOM 3342 O O . LEU A 1 415 ? -71.696 -26.530 105.976 1.00 67.31 415 LEU A O 1
ATOM 3346 N N . LYS A 1 416 ? -72.860 -28.139 107.036 1.00 69.56 416 LYS A N 1
ATOM 3347 C CA . LYS A 1 416 ? -72.345 -29.243 106.216 1.00 69.56 416 LYS A CA 1
ATOM 3348 C C . LYS A 1 416 ? -72.800 -29.126 104.758 1.00 69.56 416 LYS A C 1
ATOM 3350 O O . LYS A 1 416 ? -71.993 -29.319 103.852 1.00 69.56 416 LYS A O 1
ATOM 3355 N N . LYS A 1 417 ? -74.059 -28.743 104.524 1.00 70.75 417 LYS A N 1
ATOM 3356 C CA . LYS A 1 417 ? -74.605 -28.552 103.172 1.00 70.75 417 LYS A CA 1
ATOM 3357 C C . LYS A 1 417 ? -73.913 -27.408 102.415 1.00 70.75 417 LYS A C 1
ATOM 3359 O O . LYS A 1 417 ? -73.560 -27.577 101.249 1.00 70.75 417 LYS A O 1
ATOM 3364 N N . ASN A 1 418 ? -73.649 -26.283 103.083 1.00 67.56 418 ASN A N 1
ATOM 3365 C CA . ASN A 1 418 ? -72.942 -25.144 102.478 1.00 67.56 418 ASN A CA 1
ATOM 3366 C C . ASN A 1 418 ? -71.486 -25.468 102.097 1.00 67.56 418 ASN A C 1
ATOM 3368 O O . ASN A 1 418 ? -70.978 -24.972 101.084 1.00 67.56 418 ASN A O 1
ATOM 3372 N N . TYR A 1 419 ? -70.808 -26.315 102.877 1.00 70.62 419 TYR A N 1
ATOM 3373 C CA . TYR A 1 419 ? -69.453 -26.764 102.554 1.00 70.62 419 TYR A CA 1
ATOM 3374 C C . TYR A 1 419 ? -69.418 -27.598 101.259 1.00 70.62 419 TYR A C 1
ATOM 3376 O O . TYR A 1 419 ? -68.601 -27.330 100.373 1.00 70.62 419 TYR A O 1
ATOM 3384 N N . ASP A 1 420 ? -70.349 -28.544 101.100 1.00 67.38 420 ASP A N 1
ATOM 3385 C CA . ASP A 1 420 ? -70.415 -29.424 99.924 1.00 67.38 420 ASP A CA 1
ATOM 3386 C C . ASP A 1 420 ? -70.740 -28.657 98.622 1.00 67.38 420 ASP A C 1
ATOM 3388 O O . ASP A 1 420 ? -70.163 -28.939 97.565 1.00 67.38 420 ASP A O 1
ATOM 3392 N N . GLU A 1 421 ? -71.607 -27.638 98.678 1.00 72.75 421 GLU A N 1
ATOM 3393 C CA . GLU A 1 421 ? -71.931 -26.791 97.515 1.00 72.75 421 GLU A CA 1
ATOM 3394 C C . GLU A 1 421 ? -70.755 -25.899 97.078 1.00 72.75 421 GLU A C 1
ATOM 3396 O O . GLU A 1 421 ? -70.527 -25.703 95.877 1.00 72.75 421 GLU A O 1
ATOM 3401 N N . THR A 1 422 ? -69.962 -25.409 98.034 1.00 70.69 422 THR A N 1
ATOM 3402 C CA . THR A 1 422 ? -68.764 -24.596 97.758 1.00 70.69 422 THR A CA 1
ATOM 3403 C C . THR A 1 422 ? -67.656 -25.441 97.113 1.00 70.69 422 THR A C 1
ATOM 3405 O O . THR A 1 422 ? -67.004 -25.016 96.150 1.00 70.69 422 THR A O 1
ATOM 3408 N N . TYR A 1 423 ? -67.479 -26.680 97.584 1.00 67.38 423 TYR A N 1
ATOM 3409 C CA . TYR A 1 423 ? -66.529 -27.632 97.003 1.00 67.38 423 TYR A CA 1
ATOM 3410 C C . TYR A 1 423 ? -66.889 -27.993 95.551 1.00 67.38 423 TYR A C 1
ATOM 3412 O O . TYR A 1 423 ? -66.021 -28.011 94.673 1.00 67.38 423 TYR A O 1
ATOM 3420 N N . LYS A 1 424 ? -68.182 -28.193 95.261 1.00 73.12 424 LYS A N 1
ATOM 3421 C CA . LYS A 1 424 ? -68.670 -28.522 93.912 1.00 73.12 424 LYS A CA 1
ATOM 3422 C C . LYS A 1 424 ? -68.416 -27.404 92.891 1.00 73.12 424 LYS A C 1
ATOM 3424 O O . LYS A 1 424 ? -67.969 -27.700 91.782 1.00 73.12 424 LYS A O 1
ATOM 3429 N N . HIS A 1 425 ? -68.634 -26.140 93.262 1.00 70.81 425 HIS A N 1
ATOM 3430 C CA . HIS A 1 425 ? -68.347 -24.994 92.385 1.00 70.81 425 HIS A CA 1
ATOM 3431 C C . HIS A 1 425 ? -66.852 -24.857 92.074 1.00 70.81 425 HIS A C 1
ATOM 3433 O O . HIS A 1 425 ? -66.466 -24.620 90.929 1.00 70.81 425 HIS A O 1
ATOM 3439 N N . SER A 1 426 ? -65.998 -25.082 93.074 1.00 62.88 426 SER A N 1
ATOM 3440 C CA . SER A 1 426 ? -64.543 -25.003 92.909 1.00 62.88 426 SER A CA 1
ATOM 3441 C C . SER A 1 426 ? -64.023 -26.050 91.910 1.00 62.88 426 SER A C 1
ATOM 3443 O O . SER A 1 426 ? -63.152 -25.758 91.088 1.00 62.88 426 SER A O 1
ATOM 3445 N N . LEU A 1 427 ? -64.607 -27.255 91.917 1.00 71.19 427 LEU A N 1
ATOM 3446 C CA . LEU A 1 427 ? -64.258 -28.333 90.987 1.00 71.19 427 LEU A CA 1
ATOM 3447 C C . LEU A 1 427 ? -64.706 -28.043 89.539 1.00 71.19 427 LEU A C 1
ATOM 3449 O O . LEU A 1 427 ? -63.997 -28.392 88.594 1.00 71.19 427 LEU A O 1
ATOM 3453 N N . GLN A 1 428 ? -65.847 -27.371 89.347 1.00 73.44 428 GLN A N 1
ATOM 3454 C CA . GLN A 1 428 ? -66.311 -26.957 88.015 1.00 73.44 428 GLN A CA 1
ATOM 3455 C C . GLN A 1 428 ? -65.375 -25.925 87.372 1.00 73.44 428 GLN A C 1
ATOM 3457 O O . GLN A 1 428 ? -65.006 -26.088 86.209 1.00 73.44 428 GLN A O 1
ATOM 3462 N N . ILE A 1 429 ? -64.918 -24.926 88.136 1.00 68.06 429 ILE A N 1
ATOM 3463 C CA . ILE A 1 429 ? -63.974 -23.904 87.648 1.00 68.06 429 ILE A CA 1
ATOM 3464 C C . ILE A 1 429 ? -62.642 -24.546 87.226 1.00 68.06 429 ILE A C 1
ATOM 3466 O O . ILE A 1 429 ? -62.086 -24.204 86.180 1.00 68.06 429 ILE A O 1
ATOM 3470 N N . TYR A 1 430 ? -62.145 -25.516 88.001 1.00 65.50 430 TYR A N 1
ATOM 3471 C CA . TYR A 1 430 ? -60.919 -26.245 87.667 1.00 65.50 430 TYR A CA 1
ATOM 3472 C C . TYR A 1 430 ? -61.036 -27.014 86.338 1.00 65.50 430 TYR A C 1
ATOM 3474 O O . TYR A 1 430 ? -60.129 -26.958 85.506 1.00 65.50 430 TYR A O 1
ATOM 3482 N N . ASN A 1 431 ? -62.172 -27.677 86.100 1.00 67.88 431 ASN A N 1
ATOM 3483 C CA . ASN A 1 431 ? -62.400 -28.433 84.867 1.00 67.88 431 ASN A CA 1
ATOM 3484 C C . ASN A 1 431 ? -62.540 -27.525 83.633 1.00 67.88 431 ASN A C 1
ATOM 3486 O O . ASN A 1 431 ? -61.971 -27.843 82.590 1.00 67.88 431 ASN A O 1
ATOM 3490 N N . MET A 1 432 ? -63.209 -26.372 83.754 1.00 70.81 432 MET A N 1
ATOM 3491 C CA . MET A 1 432 ? -63.306 -25.392 82.660 1.00 70.81 432 MET A CA 1
ATOM 3492 C C . MET A 1 432 ? -61.932 -24.844 82.253 1.00 70.81 432 MET A C 1
ATOM 3494 O O . MET A 1 432 ? -61.638 -24.704 81.066 1.00 70.81 432 MET A O 1
ATOM 3498 N N . LYS A 1 433 ? -61.050 -24.589 83.228 1.00 74.38 433 LYS A N 1
ATOM 3499 C CA . LYS A 1 433 ? -59.683 -24.125 82.958 1.00 74.38 433 LYS A CA 1
ATOM 3500 C C . LYS A 1 433 ? -58.880 -25.143 82.138 1.00 74.38 433 LYS A C 1
ATOM 3502 O O . LYS A 1 433 ? -58.173 -24.751 81.211 1.00 74.38 433 LYS A O 1
ATOM 3507 N N . ASN A 1 434 ? -58.998 -26.433 82.452 1.00 64.25 434 ASN A N 1
ATOM 3508 C CA . ASN A 1 434 ? -58.288 -27.491 81.726 1.00 64.25 434 ASN A CA 1
ATOM 3509 C C . ASN A 1 434 ? -58.836 -27.717 80.303 1.00 64.25 434 ASN A C 1
ATOM 3511 O O . ASN A 1 434 ? -58.056 -28.030 79.400 1.00 64.25 434 ASN A O 1
ATOM 3515 N N . ASP A 1 435 ? -60.137 -27.505 80.076 1.00 69.19 435 ASP A N 1
ATOM 3516 C CA . ASP A 1 435 ? -60.738 -27.571 78.735 1.00 69.19 435 ASP A CA 1
ATOM 3517 C C . ASP A 1 435 ? -60.223 -26.438 77.824 1.00 69.19 435 ASP A C 1
ATOM 3519 O O . ASP A 1 435 ? -59.777 -26.692 76.703 1.00 69.19 435 ASP A O 1
ATOM 3523 N N . CYS A 1 436 ? -60.151 -25.200 78.334 1.00 65.19 436 CYS A N 1
ATOM 3524 C CA . CYS A 1 436 ? -59.568 -24.068 77.597 1.00 65.19 436 CYS A CA 1
ATOM 3525 C C . CYS A 1 436 ? -58.094 -24.288 77.227 1.00 65.19 436 CYS A C 1
ATOM 3527 O O . CYS A 1 436 ? -57.686 -23.983 76.106 1.00 65.19 436 CYS A O 1
ATOM 3529 N N . ILE A 1 437 ? -57.290 -24.841 78.143 1.00 65.69 437 ILE A N 1
ATOM 3530 C CA . ILE A 1 437 ? -55.876 -25.151 77.871 1.00 65.69 437 ILE A CA 1
ATOM 3531 C C . ILE A 1 437 ? -55.756 -26.206 76.759 1.00 65.69 437 ILE A C 1
ATOM 3533 O O . ILE A 1 437 ? -54.916 -26.065 75.870 1.00 65.69 437 ILE A O 1
ATOM 3537 N N . SER A 1 438 ? -56.621 -27.224 76.767 1.00 66.44 438 SER A N 1
ATOM 3538 C CA . SER A 1 438 ? -56.620 -28.288 75.753 1.00 66.44 438 SER A CA 1
ATOM 3539 C C . SER A 1 438 ? -57.012 -27.764 74.364 1.00 66.44 438 SER A C 1
ATOM 3541 O O . SER A 1 438 ? -56.379 -28.121 73.371 1.00 66.44 438 SER A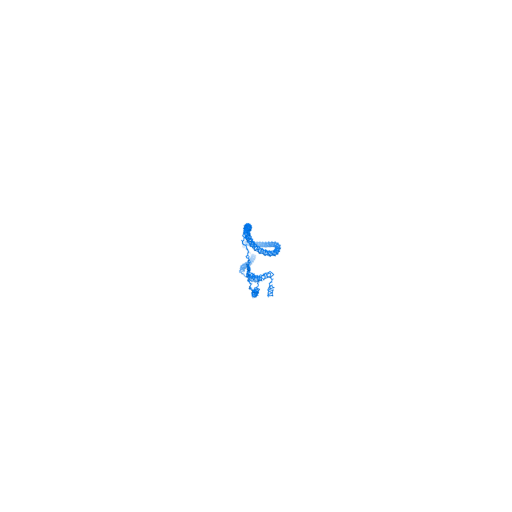 O 1
ATOM 3543 N N . LYS A 1 439 ? -57.994 -26.855 74.286 1.00 72.38 439 LYS A N 1
ATOM 3544 C CA . LYS A 1 439 ? -58.398 -26.195 73.030 1.00 72.38 439 LYS A CA 1
ATOM 3545 C C . LYS A 1 439 ? -57.310 -25.267 72.475 1.00 72.38 439 LYS A C 1
ATOM 3547 O O . LYS A 1 439 ? -57.054 -25.280 71.274 1.00 72.38 439 LYS A O 1
ATOM 3552 N N . LEU A 1 440 ? -56.613 -24.522 73.339 1.00 67.12 440 LEU A N 1
ATOM 3553 C CA . LEU A 1 440 ? -55.482 -23.675 72.937 1.00 67.12 440 LEU A CA 1
ATOM 3554 C C . LEU A 1 440 ? -54.316 -24.489 72.359 1.00 67.12 440 LEU A C 1
ATOM 3556 O O . LEU A 1 440 ? -53.740 -24.084 71.350 1.00 67.12 440 LEU A O 1
ATOM 3560 N N . ALA A 1 441 ? -53.995 -25.645 72.949 1.00 64.50 441 ALA A N 1
ATOM 3561 C CA . ALA A 1 441 ? -52.953 -26.533 72.430 1.00 64.50 441 ALA A CA 1
ATOM 3562 C C . ALA A 1 441 ? -53.284 -27.048 71.016 1.00 64.50 441 ALA A C 1
ATOM 3564 O O . ALA A 1 441 ? -52.425 -27.032 70.134 1.00 64.50 441 ALA A O 1
ATOM 3565 N N . LEU A 1 442 ? -54.550 -27.410 70.774 1.00 69.06 442 LEU A N 1
ATOM 3566 C CA . LEU A 1 442 ? -55.022 -27.889 69.471 1.00 69.06 442 LEU A CA 1
ATOM 3567 C C . LEU A 1 442 ? -54.942 -26.799 68.385 1.00 69.06 442 LEU A C 1
ATOM 3569 O O . LEU A 1 442 ? -54.553 -27.077 67.249 1.00 69.06 442 LEU A O 1
ATOM 3573 N N . CYS A 1 443 ? -55.238 -25.541 68.734 1.00 66.56 443 CYS A N 1
ATOM 3574 C CA . CYS A 1 443 ? -55.083 -24.402 67.823 1.00 66.56 443 CYS A CA 1
ATOM 3575 C C . CYS A 1 443 ? -53.620 -24.164 67.419 1.00 66.56 443 CYS A C 1
ATOM 3577 O O . CYS A 1 443 ? -53.350 -23.863 66.256 1.00 66.56 443 CYS A O 1
ATOM 3579 N N . VAL A 1 444 ? -52.669 -24.325 68.346 1.00 66.81 444 VAL A N 1
ATOM 3580 C CA . VAL A 1 444 ? -51.236 -24.137 68.063 1.00 66.81 444 VAL A CA 1
ATOM 3581 C C . VAL A 1 444 ? -50.707 -25.218 67.113 1.00 66.81 444 VAL A C 1
ATOM 3583 O O . VAL A 1 444 ? -50.019 -24.888 66.147 1.00 66.81 444 VAL A O 1
ATOM 3586 N N . GLU A 1 445 ? -51.067 -26.488 67.326 1.00 68.25 445 GLU A N 1
ATOM 3587 C CA . GLU A 1 445 ? -50.665 -27.592 66.435 1.00 68.25 445 GLU A CA 1
ATOM 3588 C C . GLU A 1 445 ? -51.272 -27.462 65.032 1.00 68.25 445 GLU A C 1
ATOM 3590 O O . GLU A 1 445 ? -50.587 -27.667 64.027 1.00 68.25 445 GLU A O 1
ATOM 3595 N N . THR A 1 446 ? -52.540 -27.052 64.953 1.00 70.50 446 THR A N 1
ATOM 3596 C CA . THR A 1 446 ? -53.237 -26.857 63.674 1.00 70.50 446 THR A CA 1
ATOM 3597 C C . THR A 1 446 ? -52.601 -25.721 62.868 1.00 70.50 446 THR A C 1
ATOM 3599 O O . THR A 1 446 ? -52.405 -25.857 61.660 1.00 70.50 446 THR A O 1
ATOM 3602 N N . ASN A 1 447 ? -52.192 -24.632 63.529 1.00 70.38 447 ASN A N 1
ATOM 3603 C CA . ASN A 1 447 ? -51.529 -23.507 62.869 1.00 70.38 447 ASN A CA 1
ATOM 3604 C C . ASN A 1 447 ? -50.138 -23.886 62.318 1.00 70.38 447 ASN A C 1
ATOM 3606 O O . ASN A 1 447 ? -49.770 -23.470 61.222 1.00 70.38 447 ASN A O 1
ATOM 3610 N N . ALA A 1 448 ? -49.388 -24.734 63.030 1.00 66.62 448 ALA A N 1
ATOM 3611 C CA . ALA A 1 448 ? -48.089 -25.226 62.565 1.00 66.62 448 ALA A CA 1
ATOM 3612 C C . ALA A 1 448 ? -48.205 -26.134 61.322 1.00 66.62 448 ALA A C 1
ATOM 3614 O O . ALA A 1 448 ? -47.400 -26.031 60.395 1.00 66.62 448 ALA A O 1
ATOM 3615 N N . LEU A 1 449 ? -49.231 -26.994 61.271 1.00 66.88 449 LEU A N 1
ATOM 3616 C CA . LEU A 1 449 ? -49.536 -27.829 60.099 1.00 66.88 449 LEU A CA 1
ATOM 3617 C C . LEU A 1 449 ? -49.944 -26.992 58.879 1.00 66.88 449 LEU A C 1
ATOM 3619 O O . LEU A 1 449 ? -49.550 -27.303 57.755 1.00 66.88 449 LEU A O 1
ATOM 3623 N N . LEU A 1 450 ? -50.704 -25.919 59.102 1.00 68.31 450 LEU A N 1
ATOM 3624 C CA . LEU A 1 450 ? -51.144 -24.994 58.059 1.00 68.31 450 LEU A CA 1
ATOM 3625 C C . LEU A 1 450 ? -49.979 -24.233 57.415 1.00 68.31 450 LEU A C 1
ATOM 3627 O O . LEU A 1 450 ? -49.925 -24.148 56.189 1.00 68.31 450 LEU A O 1
ATOM 3631 N N . GLU A 1 451 ? -49.024 -23.744 58.206 1.00 70.31 451 GLU A N 1
ATOM 3632 C CA . GLU A 1 451 ? -47.829 -23.073 57.673 1.00 70.31 451 GLU A CA 1
ATOM 3633 C C . GLU A 1 451 ? -46.908 -24.045 56.911 1.00 70.31 451 GLU A C 1
ATOM 3635 O O . GLU A 1 451 ? -46.438 -23.726 55.818 1.00 70.31 451 GLU A O 1
ATOM 3640 N N . SER A 1 452 ? -46.753 -25.286 57.386 1.00 65.75 452 SER A N 1
ATOM 3641 C CA . SER A 1 452 ? -46.010 -26.325 56.652 1.00 65.75 452 SER A CA 1
ATOM 3642 C C . SER A 1 452 ? -46.648 -26.674 55.296 1.00 65.75 452 SER A C 1
ATOM 3644 O O . SER A 1 452 ? -45.938 -26.905 54.311 1.00 65.75 452 SER A O 1
ATOM 3646 N N . PHE A 1 453 ? -47.983 -26.686 55.220 1.00 65.19 453 PHE A N 1
ATOM 3647 C CA . PHE A 1 453 ? -48.712 -26.947 53.977 1.00 65.19 453 PHE A CA 1
ATOM 3648 C C . PHE A 1 453 ? -48.611 -25.775 52.983 1.00 65.19 453 PHE A C 1
ATOM 3650 O O . PHE A 1 453 ? -48.490 -25.995 51.776 1.00 65.19 453 PHE A O 1
ATOM 3657 N N . LYS A 1 454 ? -48.577 -24.524 53.470 1.00 67.75 454 LYS A N 1
ATOM 3658 C CA . LYS A 1 454 ? -48.318 -23.345 52.623 1.00 67.75 454 LYS A CA 1
ATOM 3659 C C . LYS A 1 454 ? -46.946 -23.398 51.965 1.00 67.75 454 LYS A C 1
ATOM 3661 O O . LYS A 1 454 ? -46.826 -23.086 50.781 1.00 67.75 454 LYS A O 1
ATOM 3666 N N . GLU A 1 455 ? -45.918 -23.823 52.698 1.00 68.31 455 GLU A N 1
ATOM 3667 C CA . GLU A 1 455 ? -44.559 -23.927 52.156 1.00 68.31 455 GLU A CA 1
ATOM 3668 C C . GLU A 1 455 ? -44.446 -24.958 51.022 1.00 68.31 455 GLU A C 1
ATOM 3670 O O . GLU A 1 455 ? -43.646 -24.765 50.106 1.00 68.31 455 GLU A O 1
ATOM 3675 N N . THR A 1 456 ? -45.280 -26.004 51.018 1.00 66.19 456 THR A N 1
ATOM 3676 C CA . THR A 1 456 ? -45.243 -27.080 50.009 1.00 66.19 456 THR A CA 1
ATOM 3677 C C . THR A 1 456 ? -45.986 -26.758 48.708 1.00 66.19 456 THR A C 1
ATOM 3679 O O . THR A 1 456 ? -45.776 -27.436 47.699 1.00 66.19 456 THR A O 1
ATOM 3682 N N . LEU A 1 457 ? -46.823 -25.719 48.684 1.00 74.31 457 LEU A N 1
ATOM 3683 C CA . LEU A 1 457 ? -47.486 -25.260 47.464 1.00 74.31 457 LEU A CA 1
ATOM 3684 C C . LEU A 1 457 ? -46.511 -24.399 46.643 1.00 74.31 457 LEU A C 1
ATOM 3686 O O . LEU A 1 457 ? -46.173 -23.289 47.046 1.00 74.31 457 LEU A O 1
ATOM 3690 N N . ASN A 1 458 ? -46.054 -24.910 45.495 1.00 62.28 458 ASN A N 1
ATOM 3691 C CA . ASN A 1 458 ? -45.122 -24.218 44.584 1.00 62.28 458 ASN A CA 1
ATOM 3692 C C . ASN A 1 458 ? -45.804 -23.245 43.603 1.00 62.28 458 ASN A C 1
ATOM 3694 O O . ASN A 1 458 ? -45.118 -22.577 42.834 1.00 62.28 458 ASN A O 1
ATOM 3698 N N . ASP A 1 459 ? -47.135 -23.181 43.603 1.00 66.88 459 ASP A N 1
ATOM 3699 C CA . ASP A 1 459 ? -47.917 -22.304 42.733 1.00 66.88 459 ASP A CA 1
ATOM 3700 C C . ASP A 1 459 ? -48.471 -21.125 43.547 1.00 66.88 459 ASP A C 1
ATOM 3702 O O . ASP A 1 459 ? -49.190 -21.301 44.535 1.00 66.88 459 ASP A O 1
ATOM 3706 N N . GLU A 1 460 ? -48.099 -19.914 43.140 1.00 73.38 460 GLU A N 1
ATOM 3707 C CA . GLU A 1 460 ? -48.426 -18.663 43.825 1.00 73.38 460 GLU A CA 1
ATOM 3708 C C . GLU A 1 460 ? -49.935 -18.358 43.785 1.00 73.38 460 GLU A C 1
ATOM 3710 O O . GLU A 1 460 ? -50.474 -17.793 44.739 1.00 73.38 460 GLU A O 1
ATOM 3715 N N . ALA A 1 461 ? -50.648 -18.826 42.751 1.00 65.88 461 ALA A N 1
ATOM 3716 C CA . ALA A 1 461 ? -52.102 -18.697 42.667 1.00 65.88 461 ALA A CA 1
ATOM 3717 C C . ALA A 1 461 ? -52.813 -19.604 43.688 1.00 65.88 461 ALA A C 1
ATOM 3719 O O . ALA A 1 461 ? -53.755 -19.174 44.355 1.00 65.88 461 ALA A O 1
ATOM 3720 N N . LEU A 1 462 ? -52.312 -20.829 43.882 1.00 68.56 462 LEU A N 1
ATOM 3721 C CA . LEU A 1 462 ? -52.846 -21.765 44.878 1.00 68.56 462 LEU A CA 1
ATOM 3722 C C . LEU A 1 462 ? -52.552 -21.317 46.315 1.00 68.56 462 LEU A C 1
ATOM 3724 O O . LEU A 1 462 ? -53.382 -21.534 47.197 1.00 68.56 462 LEU A O 1
ATOM 3728 N N . ARG A 1 463 ? -51.416 -20.650 46.566 1.00 71.50 463 ARG A N 1
ATOM 3729 C CA . ARG A 1 463 ? -51.139 -20.038 47.878 1.00 71.50 463 ARG A CA 1
ATOM 3730 C C . ARG A 1 463 ? -52.141 -18.937 48.216 1.00 71.50 463 ARG A C 1
ATOM 3732 O O . ARG A 1 463 ? -52.610 -18.879 49.349 1.00 71.50 463 ARG A O 1
ATOM 3739 N N . PHE A 1 464 ? -52.496 -18.102 47.240 1.00 73.31 464 PHE A N 1
ATOM 3740 C CA . PHE A 1 464 ? -53.449 -17.013 47.448 1.00 73.31 464 PHE A CA 1
ATOM 3741 C C . PHE A 1 464 ? -54.874 -17.527 47.712 1.00 73.31 464 PHE A C 1
ATOM 3743 O O . PHE A 1 464 ? -55.541 -17.048 48.631 1.00 73.31 464 PHE A O 1
ATOM 3750 N N . GLU A 1 465 ? -55.333 -18.537 46.963 1.00 70.62 465 GLU A N 1
ATOM 3751 C CA . GLU A 1 465 ? -56.630 -19.184 47.220 1.00 70.62 465 GLU A CA 1
ATOM 3752 C C . GLU A 1 465 ? -56.661 -19.902 48.575 1.00 70.62 465 GLU A C 1
ATOM 3754 O O . GLU A 1 465 ? -57.660 -19.825 49.293 1.00 70.62 465 GLU A O 1
ATOM 3759 N N . PHE A 1 466 ? -55.559 -20.544 48.970 1.00 77.62 466 PHE A N 1
ATOM 3760 C CA . PHE A 1 466 ? -55.448 -21.188 50.276 1.00 77.62 466 PHE A CA 1
ATOM 3761 C C . PHE A 1 466 ? -55.497 -20.169 51.426 1.00 77.62 466 PHE A C 1
ATOM 3763 O O . PHE A 1 466 ? -56.257 -20.366 52.371 1.00 77.62 466 PHE A O 1
ATOM 3770 N N . ASP A 1 467 ? -54.782 -19.042 51.332 1.00 75.00 467 ASP A N 1
ATOM 3771 C CA . ASP A 1 467 ? -54.846 -17.965 52.334 1.00 75.00 467 ASP A CA 1
ATOM 3772 C C . ASP A 1 467 ? -56.256 -17.365 52.464 1.00 75.00 467 ASP A C 1
ATOM 3774 O O . ASP A 1 467 ? -56.712 -17.073 53.576 1.00 75.00 467 ASP A O 1
ATOM 3778 N N . ALA A 1 468 ? -56.975 -17.213 51.348 1.00 73.44 468 ALA A N 1
ATOM 3779 C CA . ALA A 1 468 ? -58.362 -16.755 51.358 1.00 73.44 468 ALA A CA 1
ATOM 3780 C C . ALA A 1 468 ? -59.292 -17.759 52.063 1.00 73.44 468 ALA A C 1
ATOM 3782 O O . ALA A 1 468 ? -60.160 -17.360 52.843 1.00 73.44 468 ALA A O 1
ATOM 3783 N N . LEU A 1 469 ? -59.083 -19.058 51.842 1.00 72.75 469 LEU A N 1
ATOM 3784 C CA . LEU A 1 469 ? -59.879 -20.128 52.441 1.00 72.75 469 LEU A CA 1
ATOM 3785 C C . LEU A 1 469 ? -59.587 -20.289 53.943 1.00 72.75 469 LEU A C 1
ATOM 3787 O O . LEU A 1 469 ? -60.511 -20.470 54.734 1.00 72.75 469 LEU A O 1
ATOM 3791 N N . VAL A 1 470 ? -58.328 -20.129 54.361 1.00 75.00 470 VAL A N 1
ATOM 3792 C CA . VAL A 1 470 ? -57.927 -20.114 55.779 1.00 75.00 470 VAL A CA 1
ATOM 3793 C C . VAL A 1 470 ? -58.525 -18.916 56.511 1.00 75.00 470 VAL A C 1
ATOM 3795 O O . VAL A 1 470 ? -59.042 -19.081 57.616 1.00 75.00 470 VAL A O 1
ATOM 3798 N N . ARG A 1 471 ? -58.526 -17.724 55.899 1.00 74.25 471 ARG A N 1
ATOM 3799 C CA . ARG A 1 471 ? -59.215 -16.553 56.466 1.00 74.25 471 ARG A CA 1
ATOM 3800 C C . ARG A 1 471 ? -60.715 -16.791 56.618 1.00 74.25 471 ARG A C 1
ATOM 3802 O O . ARG A 1 471 ? -61.243 -16.522 57.688 1.00 74.25 471 ARG A O 1
ATOM 3809 N N . LEU A 1 472 ? -61.371 -17.373 55.612 1.00 73.75 472 LEU A N 1
ATOM 3810 C CA . LEU A 1 472 ? -62.798 -17.704 55.678 1.00 73.75 472 LEU A CA 1
ATOM 3811 C C . LEU A 1 472 ? -63.119 -18.672 56.833 1.00 73.75 472 LEU A C 1
ATOM 3813 O O . LEU A 1 472 ? -64.117 -18.504 57.530 1.00 73.75 472 LEU A O 1
ATOM 3817 N N . ILE A 1 473 ? -62.270 -19.681 57.054 1.00 68.44 473 ILE A N 1
ATOM 3818 C CA . ILE A 1 473 ? -62.437 -20.637 58.157 1.00 68.44 473 ILE A CA 1
ATOM 3819 C C . ILE A 1 473 ? -62.206 -19.952 59.512 1.00 68.44 473 ILE A C 1
ATOM 3821 O O . ILE A 1 473 ? -63.015 -20.130 60.418 1.00 68.44 473 ILE A O 1
ATOM 3825 N N . LEU A 1 474 ? -61.148 -19.146 59.658 1.00 69.50 474 LEU A N 1
ATOM 3826 C CA . LEU A 1 474 ? -60.864 -18.427 60.908 1.00 69.50 474 LEU A CA 1
ATOM 3827 C C . LEU A 1 474 ? -61.943 -17.391 61.253 1.00 69.50 474 LEU A C 1
ATOM 3829 O O . LEU A 1 474 ? -62.256 -17.215 62.430 1.00 69.50 474 LEU A O 1
ATOM 3833 N N . ASP A 1 475 ? -62.530 -16.740 60.251 1.00 69.88 475 ASP A N 1
ATOM 3834 C CA . ASP A 1 475 ? -63.624 -15.788 60.449 1.00 69.88 475 ASP A CA 1
ATOM 3835 C C . ASP A 1 475 ? -64.933 -16.495 60.842 1.00 69.88 475 ASP A C 1
ATOM 3837 O O . ASP A 1 475 ? -65.656 -15.989 61.698 1.00 69.88 475 ASP A O 1
ATOM 3841 N N . ASN A 1 476 ? -65.204 -17.699 60.318 1.00 61.12 476 ASN A N 1
ATOM 3842 C CA . ASN A 1 476 ? -66.340 -18.518 60.765 1.00 61.12 476 ASN A CA 1
ATOM 3843 C C . ASN A 1 476 ? -66.157 -19.051 62.196 1.00 61.12 476 ASN A C 1
ATOM 3845 O O . ASN A 1 476 ? -67.118 -19.075 62.956 1.00 61.12 476 ASN A O 1
ATOM 3849 N N . VAL A 1 477 ? -64.935 -19.421 62.597 1.00 60.22 477 VAL A N 1
ATOM 3850 C CA . VAL A 1 477 ? -64.650 -19.891 63.968 1.00 60.22 477 VAL A CA 1
ATOM 3851 C C . VAL A 1 477 ? -64.775 -18.759 64.996 1.00 60.22 477 VAL A C 1
ATOM 3853 O O . VAL A 1 477 ? -65.221 -18.994 66.112 1.00 60.22 477 VAL A O 1
ATOM 3856 N N . LYS A 1 478 ? -64.456 -17.510 64.632 1.00 58.53 478 LYS A N 1
ATOM 3857 C CA . LYS A 1 478 ? -64.673 -16.344 65.511 1.00 58.53 478 LYS A CA 1
ATOM 3858 C C . LYS A 1 478 ? -66.147 -15.938 65.655 1.00 58.53 478 LYS A C 1
ATOM 3860 O O . LYS A 1 478 ? -66.450 -15.100 66.501 1.00 58.53 478 LYS A O 1
ATOM 3865 N N . GLY A 1 479 ? -67.044 -16.483 64.831 1.00 50.81 479 GLY A N 1
ATOM 3866 C CA . GLY A 1 479 ? -68.464 -16.130 64.806 1.00 50.81 479 GLY A CA 1
ATOM 3867 C C . GLY A 1 479 ? -69.356 -16.903 65.783 1.00 50.81 479 GLY A C 1
ATOM 3868 O O . GLY A 1 479 ? -70.488 -16.475 65.990 1.00 50.81 479 GLY A O 1
ATOM 3869 N N . GLU A 1 480 ? -68.881 -18.001 66.382 1.00 49.19 480 GLU A N 1
ATOM 3870 C CA . GLU A 1 480 ? -69.719 -18.895 67.207 1.00 49.19 480 GLU A CA 1
ATOM 3871 C C . GLU A 1 480 ? -69.597 -18.695 68.735 1.00 49.19 480 GLU A C 1
ATOM 3873 O O . GLU A 1 480 ? -70.426 -19.228 69.463 1.00 49.19 480 GLU A O 1
ATOM 3878 N N . ASP A 1 481 ? -68.671 -17.871 69.243 1.00 46.69 481 ASP A N 1
ATOM 3879 C CA . ASP A 1 481 ? -68.446 -17.691 70.698 1.00 46.69 481 ASP A CA 1
ATOM 3880 C C . ASP A 1 481 ? -69.173 -16.463 71.318 1.00 46.69 481 ASP A C 1
ATOM 3882 O O . ASP A 1 481 ? -68.644 -15.801 72.211 1.00 46.69 481 ASP A O 1
ATOM 3886 N N . ASN A 1 482 ? -70.383 -16.120 70.854 1.00 39.22 482 ASN A N 1
ATOM 3887 C CA . ASN A 1 482 ? -71.201 -15.021 71.414 1.00 39.22 482 ASN A CA 1
ATOM 3888 C C . ASN A 1 482 ? -72.601 -15.465 71.909 1.00 39.22 482 ASN A C 1
ATOM 3890 O O . ASN A 1 482 ? -73.557 -14.688 71.851 1.00 39.22 482 ASN A O 1
ATOM 3894 N N . GLU A 1 483 ? -72.709 -16.684 72.442 1.00 33.47 483 GLU A N 1
ATOM 3895 C CA . GLU A 1 483 ? -73.747 -17.131 73.397 1.00 33.47 483 GLU A CA 1
ATOM 3896 C C . GLU A 1 483 ? -73.074 -17.871 74.558 1.00 33.47 483 GLU A C 1
ATOM 3898 O O . GLU A 1 483 ? -73.598 -17.773 75.695 1.00 33.47 483 GLU A O 1
#

Foldseek 3Di:
DVVLLVVLLVPPPDPVLSVLSVVQVVCVVVVRDDVVSVVVSLVVPPDPVSSVSSVVVVVVSVVVVVVVVPPDDDDDDDDDDDDDDDDDDDDDDDDDDDDDDDDPVCVVVVVVVVVVVVVVVVVVVVVVVVVVVVVVVVVVVVVVVVVVVVVVVVVVVVVVVVVVVVVVVVVVVVVVVVVVVVVVVVVVVVVVVVVVVVVVVVVVVVVVVVVVVVVVVVVVVVVVVVVVVVVVVVVVVVVVVVVVVVVVVVVVVVVVVVVVVVVVVVVVVVVVVVVVVVVVVVVVVVVVVVVVVVVVVVVVVVVVVVVVVVVVVVVVVVVVVVVVVVVVVVVVVVVVVVVVVVVVVVVVVVVVVVVVVVVVVVVVVADDDDDDVVVVVVVVVVVVVVVVVVVVVVVVVVVVVVVVVVVVVVVVVVVVVVVVVVVVVVVVVVVVVVVVVVVVVVVVVVVVVLVVVLVPDPDPVVSVVSVVVVVVVVVVVVPPPPD

Sequence (483 aa):
MNENVNAFREKLNDEALKSEFDSLLESLENEILSDENVNAFREKLNDEALKSEFDSLLESLKAEQNTQKDTAQPDLQESEKQKDPQSPHIEPLPQFQSPLIDTKEVEKREKKSFKDALSEALNDNVFWLEQIKMTLLSVNELYKNFEKLEQHYQYDFKSHELIKTQTQSLYDEALNIFSQLQTQNEALNEKIATHTQDLVQTKESLVQSQNQALALIEEIKHINKETKESAGEVIVFKNTIQEAINRLDEVIETNAALEQSITEGRELVQSAKDDLNNTIKQGQDDLNNTIKQGQDDLNNTIKQGQDDLNAVKENLETFKQEKINEIDAALNEIETRRDAAMNAFDNAKADYEHRLEDFAKRIDAYLPNDSDEQELLISANNALQSAQNALNALLDELMELYNQNAVLTHNAEDLKKNYDETYKHSLQIYNMKNDCISKLALCVETNALLESFKETLNDEALRFEFDALVRLILDNVKGEDNE

Secondary structure (DSSP, 8-state):
-HHHHHHHHHH---HHHHHHHHHHHHHHHTT---HHHHHHHHHH---HHHHHHHHHHHHHHHHHHHHHTTS-------------------------------TTTHHHHHHHHHHHHHHHHHHHHHHHHHHHHHHHHHHHHHHHHHHHHHHHHHHHHHHHHHHHHHHHHHHHHHHHHHHHHHHHHHHHHHHHHHHHHHHHHHHHHHHHHHHHHHHHHHHHHHHHHHHHHHHHHHHHHHHHHHHHHHHHHHHHHHHHHHHHHHHHHHHHHHHHHHHHHHHHHHHHHHHHHHHHHHHHHHHHHHHHHHHHHHHHHHHHHHHHHHHHHHHHHHHHHHHHHHHHHHHHHHHHHHHHHHHHHHHHHHHHT--S--S-HHHHHHHHHHHHHHHHHHHHHHHHHHHHHHHHHHHHHHHHHHHHHHHHHHHHHHHHHHHHHHHHHHHHHHHHHHHHHHHHHHHH---HHHHHHHHHHHHHHHHHHTTS---

Radius of gyration: 114.48 Å; chains: 1; bounding box: 206×60×335 Å

pLDDT: mean 75.79, std 15.38, range [32.22, 94.81]

Organism: NCBI:txid1121267